Protein AF-A0A968GSP3-F1 (afdb_monomer)

Mean predicted aligned error: 15.99 Å

Sequence (381 aa):
MISKRVFILVITVAFLSTTLGFQVTSKFKILFEKAKFTMETKGDLKTAITLFNEIIKKYPNEREYAARSQFYIGLCNEKLGNVEARKAYEIVLSKYADQPGIVNEARARLTLLESKTPSIGPTTRRILADAEKIGHGSTVISKYIRTVDGNTGDVFQFEITSGDTSRIKNNSNLKKNDIDNIETYIFSPDGEKLAYNIAIFDSVTNKWTYELHIRNLDGSDLHSLYNEKYDYIYPFDWSSDGRLILAAQTQNNVDELVLISLEDGSKRILKKIITGYIGLWITRFSPDGKYIALSSVKKSNTPNSDILIIDVENGNEVFVAEHPAEDQMLRWTPDGKNLVFLSDRSGTWDLWAVRVIEGKQLGEPQLIKKDFGYNVWNVIG

Solvent-accessible surface area (backbone atoms only — not comparable to full-atom values): 21578 Å² total; per-residue (Å²): 139,85,88,82,89,82,87,82,85,82,79,81,78,77,82,73,86,71,78,77,77,70,74,74,74,50,68,62,58,58,45,48,54,53,21,49,45,30,36,72,74,67,60,39,40,70,63,17,40,52,42,27,51,47,40,38,70,75,36,65,84,45,51,68,62,26,36,50,26,35,40,50,39,13,52,36,26,47,77,69,72,39,79,59,16,58,57,29,24,51,45,25,50,72,76,31,62,90,41,60,72,63,29,50,54,31,49,56,50,45,55,60,61,66,57,65,56,80,85,77,60,88,77,91,76,89,66,77,84,70,62,88,58,54,32,83,30,72,38,69,42,90,67,28,39,35,33,34,25,66,82,61,54,24,36,35,34,31,33,70,84,84,43,51,74,47,75,77,47,84,35,87,81,63,52,64,72,56,50,72,31,42,75,42,40,45,51,33,59,88,54,54,32,37,38,31,18,37,59,44,75,38,84,89,78,72,42,69,30,17,30,55,39,44,35,39,71,88,67,57,62,91,45,63,80,40,91,56,77,25,71,35,45,44,66,54,33,49,33,68,84,57,52,33,38,34,29,44,38,28,52,95,93,42,40,32,37,32,38,33,34,71,87,79,59,50,75,45,80,69,43,80,53,79,85,88,70,92,39,77,83,36,38,40,52,32,61,84,47,55,34,35,40,26,25,39,53,95,43,93,84,48,94,44,27,31,32,34,29,31,34,64,88,81,55,52,77,36,79,33,84,77,59,100,29,46,30,43,39,55,43,59,40,88,85,47,43,31,41,33,29,39,29,36,75,82,81,40,35,19,33,31,37,32,35,36,56,96,76,36,70,52,78,75,67,40,84,67,40,76,72,66,59,82,86,81,80,77,76,85,125

Radius of gyration: 29.76 Å; Cα contacts (8 Å, |Δi|>4): 727; chains: 1; bounding box: 67×80×100 Å

pLDDT: mean 80.03, std 17.28, range [28.28, 97.75]

Secondary structure (DSSP, 8-state):
--------------------------HHHHHHHHHHHHHHTS--HHHHHHHHHHHHHH-TT-HHHHHHHHHHHHHHHHHTT-THHHHHHHHHHHH-TT-HHHHHHHHHHHHHHHT-SS----------S-GGGS-S-EEEETTEEEEE-TTT--EEEEETTT--EEEEE--TTS-HHHHHT---EEE-TTSSEEEEEEEEEETTTTEEEEEEEEEETTS--EE-S----BSEEEEEEE-TTSSEEEEEEEETTEEEEEEEETTT--EEEEEE--SSSSTTS--EE-TTSSEEEEEE-SSTT-SS-EEEEEETTT--EEEES--SS-EEEEEE-TTSSEEEEEE-TTSS-EEEEEEEETTEEEEEEEEEESS--S-------

Structure (mmCIF, N/CA/C/O backbone):
data_AF-A0A968GSP3-F1
#
_entry.id   AF-A0A968GSP3-F1
#
loop_
_atom_site.group_PDB
_atom_site.id
_atom_site.type_symbol
_atom_site.label_atom_id
_atom_site.label_alt_id
_atom_site.label_comp_id
_atom_site.label_asym_id
_atom_site.label_entity_id
_atom_site.label_seq_id
_atom_site.pdbx_PDB_ins_code
_atom_site.Cartn_x
_atom_site.Cartn_y
_atom_site.Cartn_z
_atom_site.occupancy
_atom_site.B_iso_or_equiv
_atom_site.auth_seq_id
_atom_site.auth_comp_id
_atom_site.auth_asym_id
_atom_site.auth_atom_id
_atom_site.pdbx_PDB_model_num
ATOM 1 N N . MET A 1 1 ? 29.636 58.494 72.210 1.00 38.84 1 MET A N 1
ATOM 2 C CA . MET A 1 1 ? 29.525 57.366 71.253 1.00 38.84 1 MET A CA 1
ATOM 3 C C . MET A 1 1 ? 28.104 56.822 71.382 1.00 38.84 1 MET A C 1
ATOM 5 O O . MET A 1 1 ? 27.845 56.187 72.384 1.00 38.84 1 MET A O 1
ATOM 9 N N . ILE A 1 2 ? 27.041 57.195 70.661 1.00 35.09 2 ILE A N 1
ATOM 10 C CA . ILE A 1 2 ? 26.711 57.436 69.239 1.00 35.09 2 ILE A CA 1
ATOM 11 C C . ILE A 1 2 ? 26.830 56.209 68.303 1.00 35.09 2 ILE A C 1
ATOM 13 O O . ILE A 1 2 ? 27.920 55.873 67.853 1.00 35.09 2 ILE A O 1
ATOM 17 N N . SER A 1 3 ? 25.639 55.718 67.901 1.00 34.25 3 SER A N 1
ATOM 18 C CA . SER A 1 3 ? 25.246 54.921 66.709 1.00 34.25 3 SER A CA 1
ATOM 19 C C . SER A 1 3 ? 25.590 53.414 66.707 1.00 34.25 3 SER A C 1
ATOM 21 O O . SER A 1 3 ? 26.618 53.031 67.236 1.00 34.25 3 SER A O 1
ATOM 23 N N . LYS A 1 4 ? 24.785 52.482 66.167 1.00 34.12 4 LYS A N 1
ATOM 24 C CA . LYS A 1 4 ? 23.859 52.521 65.016 1.00 34.12 4 LYS A CA 1
ATOM 25 C C . LYS A 1 4 ? 22.639 51.595 65.188 1.00 34.12 4 LYS A C 1
ATOM 27 O O . LYS A 1 4 ? 22.685 50.586 65.879 1.00 34.12 4 LYS A O 1
ATOM 32 N N . ARG A 1 5 ? 21.577 51.969 64.468 1.00 39.78 5 ARG A N 1
ATOM 33 C CA . ARG A 1 5 ? 20.321 51.251 64.197 1.00 39.78 5 ARG A CA 1
ATOM 34 C C . ARG A 1 5 ? 20.551 49.966 63.386 1.00 39.78 5 ARG A C 1
ATOM 36 O O . ARG A 1 5 ? 21.357 49.997 62.461 1.00 39.78 5 ARG A O 1
ATOM 43 N N . VAL A 1 6 ? 19.727 48.939 63.609 1.00 35.03 6 VAL A N 1
ATOM 44 C CA . VAL A 1 6 ? 19.338 47.961 62.575 1.00 35.03 6 VAL A CA 1
ATOM 45 C C . VAL A 1 6 ? 17.823 47.747 62.659 1.00 35.03 6 VAL A C 1
ATOM 47 O O . VAL A 1 6 ? 17.266 47.546 63.734 1.00 35.03 6 VAL A O 1
ATOM 50 N N . PHE A 1 7 ? 17.179 47.896 61.505 1.00 31.83 7 PHE A N 1
ATOM 51 C CA . PHE A 1 7 ? 15.751 47.749 61.238 1.00 31.83 7 PHE A CA 1
ATOM 52 C C . PHE A 1 7 ? 15.280 46.306 61.474 1.00 31.83 7 PHE A C 1
ATOM 54 O O . PHE A 1 7 ? 15.885 45.378 60.943 1.00 31.83 7 PHE A O 1
ATOM 61 N N . ILE A 1 8 ? 14.155 46.121 62.171 1.00 33.88 8 ILE A N 1
ATOM 62 C CA . ILE A 1 8 ? 13.359 44.890 62.079 1.00 33.88 8 ILE A CA 1
ATOM 63 C C . ILE A 1 8 ? 12.184 45.189 61.147 1.00 33.88 8 ILE A C 1
ATOM 65 O O . ILE A 1 8 ? 11.352 46.053 61.419 1.00 33.88 8 ILE A O 1
ATOM 69 N N . LEU A 1 9 ? 12.175 44.498 60.011 1.00 28.28 9 LEU A N 1
ATOM 70 C CA . LEU A 1 9 ? 11.143 44.544 58.987 1.00 28.28 9 LEU A CA 1
ATOM 71 C C . LEU A 1 9 ? 9.904 43.794 59.506 1.00 28.28 9 LEU A C 1
ATOM 73 O O . LEU A 1 9 ? 9.922 42.572 59.630 1.00 28.28 9 LEU A O 1
ATOM 77 N N . VAL A 1 10 ? 8.830 44.517 59.821 1.00 32.91 10 VAL A N 1
ATOM 78 C CA . VAL A 1 10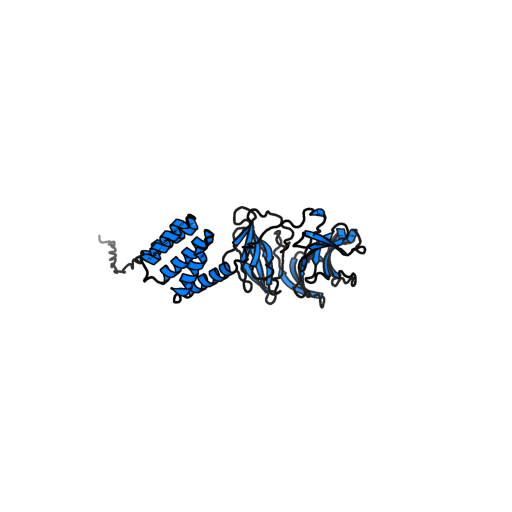 ? 7.512 43.920 60.076 1.00 32.91 10 VAL A CA 1
ATOM 79 C C . VAL A 1 10 ? 6.829 43.743 58.722 1.00 32.91 10 VAL A C 1
ATOM 81 O O . VAL A 1 10 ? 6.341 44.710 58.143 1.00 32.91 10 VAL A O 1
ATOM 84 N N . ILE A 1 11 ? 6.818 42.517 58.196 1.00 32.41 11 ILE A N 1
ATOM 85 C CA . ILE A 1 11 ? 5.952 42.151 57.070 1.00 32.41 11 ILE A CA 1
ATOM 86 C C . ILE A 1 11 ? 4.588 41.786 57.655 1.00 32.41 11 ILE A C 1
ATOM 88 O O . ILE A 1 11 ? 4.379 40.690 58.172 1.00 32.41 11 ILE A O 1
ATOM 92 N N . THR A 1 12 ? 3.652 42.724 57.582 1.00 33.28 12 THR A N 1
ATOM 93 C CA . THR A 1 12 ? 2.220 42.470 57.733 1.00 33.28 12 THR A CA 1
ATOM 94 C C . THR A 1 12 ? 1.728 41.702 56.508 1.00 33.28 12 THR A C 1
ATOM 96 O O . THR A 1 12 ? 1.496 42.278 55.447 1.00 33.28 12 THR A O 1
ATOM 99 N N . VAL A 1 13 ? 1.557 40.385 56.637 1.00 36.28 13 VAL A N 1
ATOM 100 C CA . VAL A 1 13 ? 0.8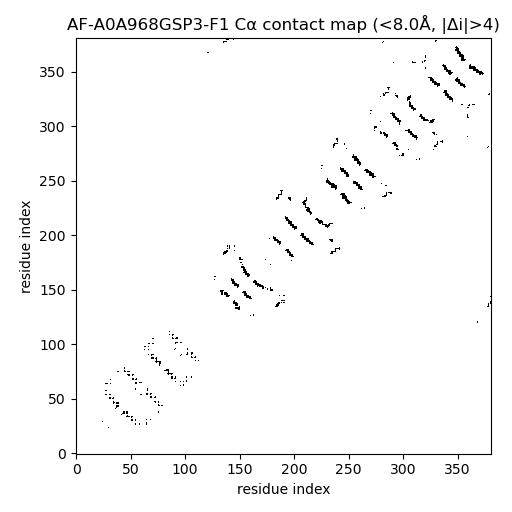06 39.599 55.651 1.00 36.28 13 VAL A CA 1
ATOM 101 C C . VAL A 1 13 ? -0.677 39.858 55.893 1.00 36.28 13 VAL A C 1
ATOM 103 O O . VAL A 1 13 ? -1.280 39.322 56.822 1.00 36.28 13 VAL A O 1
ATOM 106 N N . ALA A 1 14 ? -1.260 40.720 55.063 1.00 34.34 14 ALA A N 1
ATOM 107 C CA . ALA A 1 14 ? -2.701 40.834 54.935 1.00 34.34 14 ALA A CA 1
ATOM 108 C C . ALA A 1 14 ? -3.242 39.499 54.402 1.00 34.34 14 ALA A C 1
ATOM 110 O O . ALA A 1 14 ? -2.967 39.118 53.263 1.00 34.34 14 ALA A O 1
ATOM 111 N N . PHE A 1 15 ? -4.002 38.779 55.228 1.00 33.84 15 PHE A N 1
ATOM 112 C CA . PHE A 1 15 ? -4.816 37.657 54.773 1.00 33.84 15 PHE A CA 1
ATOM 113 C C . PHE A 1 15 ? -5.935 38.217 53.888 1.00 33.84 15 PHE A C 1
ATOM 115 O O . PHE A 1 15 ? -7.005 38.591 54.363 1.00 33.84 15 PHE A O 1
ATOM 122 N N . LEU A 1 16 ? -5.670 38.306 52.584 1.00 34.16 16 LEU A N 1
ATOM 123 C CA . LEU A 1 16 ? -6.724 38.407 51.588 1.00 34.16 16 LEU A CA 1
ATOM 124 C C . LEU A 1 16 ? -7.472 37.072 51.617 1.00 34.16 16 LEU A C 1
ATOM 126 O O . LEU A 1 16 ? -6.921 36.033 51.249 1.00 34.16 16 LEU A O 1
ATOM 130 N N . SER A 1 17 ? -8.722 37.100 52.070 1.00 37.75 17 SER A N 1
ATOM 131 C CA . SER A 1 17 ? -9.667 35.996 51.948 1.00 37.75 17 SER A CA 1
ATOM 132 C C . SER A 1 17 ? -9.959 35.746 50.469 1.00 37.75 17 SER A C 1
ATOM 134 O O . SER A 1 17 ? -10.964 36.201 49.926 1.00 37.75 17 SER A O 1
ATOM 136 N N . THR A 1 18 ? -9.056 35.037 49.799 1.00 34.91 18 THR A N 1
ATOM 137 C CA . THR A 1 18 ? -9.372 34.346 48.558 1.00 34.91 18 THR A CA 1
ATOM 138 C C . THR A 1 18 ? -10.085 33.069 48.960 1.00 34.91 18 THR A C 1
ATOM 140 O O . THR A 1 18 ? -9.517 32.141 49.532 1.00 34.91 18 THR A O 1
ATOM 143 N N . THR A 1 19 ? -11.391 33.073 48.739 1.00 35.66 19 THR A N 1
ATOM 144 C CA . THR A 1 19 ? -12.217 31.880 48.748 1.00 35.66 19 THR A CA 1
ATOM 145 C C . THR A 1 19 ? -11.591 30.878 47.782 1.00 35.66 19 THR A C 1
ATOM 147 O O . THR A 1 19 ? -11.757 30.971 46.568 1.00 35.66 19 THR A O 1
ATOM 150 N N . LEU A 1 20 ? -10.840 29.912 48.319 1.00 36.94 20 LEU A N 1
ATOM 151 C CA . LEU A 1 20 ? -10.567 28.674 47.609 1.00 36.94 20 LEU A CA 1
ATOM 152 C C . LEU A 1 20 ? -11.930 28.063 47.292 1.00 36.94 20 LEU A C 1
ATOM 154 O O . LEU A 1 20 ? -12.580 27.467 48.152 1.00 36.94 20 LEU A O 1
ATOM 158 N N . GLY A 1 21 ? -12.369 28.245 46.050 1.00 35.50 21 GLY A N 1
ATOM 159 C CA . GLY A 1 21 ? -13.398 27.428 45.441 1.00 35.50 21 GLY A CA 1
ATOM 160 C C . GLY A 1 21 ? -12.871 26.004 45.379 1.00 35.50 21 GLY A C 1
ATOM 161 O O . GLY A 1 21 ? -12.350 25.573 44.356 1.00 35.50 21 GLY A O 1
ATOM 162 N N . PHE A 1 22 ? -12.983 25.275 46.489 1.00 35.38 22 PHE A N 1
ATOM 163 C CA . PHE A 1 22 ? -13.021 23.827 46.453 1.00 35.38 22 PHE A CA 1
ATOM 164 C C . PHE A 1 22 ? -14.145 23.475 45.482 1.00 35.38 22 PHE A C 1
ATOM 166 O O . PHE A 1 22 ? -15.326 23.628 45.799 1.00 35.38 22 PHE A O 1
ATOM 173 N N . GLN A 1 23 ? -13.782 23.048 44.270 1.00 42.81 23 GLN A N 1
ATOM 174 C CA . GLN A 1 23 ? -14.696 22.296 43.432 1.00 42.81 23 GLN A CA 1
ATOM 175 C C . GLN A 1 23 ? -15.180 21.139 44.300 1.00 42.81 23 GLN A C 1
ATOM 177 O O . GLN A 1 23 ? -14.419 20.233 44.632 1.00 42.81 23 GLN A O 1
ATOM 182 N N . VAL A 1 24 ? -16.445 21.189 44.709 1.00 44.09 24 VAL A N 1
ATOM 183 C CA . VAL A 1 24 ? -17.142 20.010 45.202 1.00 44.09 24 VAL A CA 1
ATOM 184 C C . VAL A 1 24 ? -17.135 19.049 44.024 1.00 44.09 24 VAL A C 1
ATOM 186 O O . VAL A 1 24 ? -17.954 19.174 43.113 1.00 44.09 24 VAL A O 1
ATOM 189 N N . THR A 1 25 ? -16.153 18.149 43.980 1.00 57.34 25 THR A N 1
ATOM 190 C CA . THR A 1 25 ? -16.064 17.134 42.938 1.00 57.34 25 THR A CA 1
ATOM 191 C C . THR A 1 25 ? -17.353 16.338 43.015 1.00 57.34 25 THR A C 1
ATOM 193 O O . THR A 1 25 ? -17.617 15.626 43.987 1.00 57.34 25 THR A O 1
ATOM 196 N N . SER A 1 26 ? -18.231 16.562 42.043 1.00 79.44 26 SER A N 1
ATOM 197 C CA . SER A 1 26 ? -19.601 16.082 42.112 1.00 79.44 26 SER A CA 1
ATOM 198 C C . SER A 1 26 ? -19.563 14.554 42.172 1.00 79.44 26 SER A C 1
ATOM 200 O O . SER A 1 26 ? -18.896 13.926 41.351 1.00 79.44 26 SER A O 1
ATOM 202 N N . LYS A 1 27 ? -20.231 13.942 43.161 1.00 87.81 27 LYS A N 1
ATOM 203 C CA . LYS A 1 27 ? -20.110 12.498 43.465 1.00 87.81 27 LYS A CA 1
ATOM 204 C C . LYS A 1 27 ? -20.314 11.594 42.238 1.00 87.81 27 LYS A C 1
ATOM 206 O O . LYS A 1 27 ? -19.662 10.559 42.134 1.00 87.81 27 LYS A O 1
ATOM 211 N N . PHE A 1 28 ? -21.158 12.008 41.289 1.00 88.25 28 PHE A N 1
ATOM 212 C CA . PHE A 1 28 ? -21.377 11.303 40.024 1.00 88.25 28 PHE A CA 1
ATOM 213 C C . PHE A 1 28 ? -20.150 11.298 39.098 1.00 88.25 28 PHE A C 1
ATOM 215 O O . PHE A 1 28 ? -19.912 10.287 38.449 1.00 88.25 28 PHE A O 1
ATOM 222 N N . LYS A 1 29 ? -19.337 12.366 39.068 1.00 91.69 29 LYS A N 1
ATOM 223 C CA . LYS A 1 29 ? -18.103 12.436 38.264 1.00 91.69 29 LYS A CA 1
ATOM 224 C C . LYS A 1 29 ? -17.058 11.456 38.785 1.00 91.69 29 LYS A C 1
ATOM 226 O O . LYS A 1 29 ? -16.487 10.701 38.013 1.00 91.69 29 LYS A O 1
ATOM 231 N N . ILE A 1 30 ? -16.877 11.402 40.108 1.00 91.56 30 ILE A N 1
ATOM 232 C CA . ILE A 1 30 ? -15.975 10.429 40.749 1.00 91.56 30 ILE A CA 1
ATOM 233 C C . ILE A 1 30 ? -16.433 9.001 40.441 1.00 91.56 30 ILE A C 1
ATOM 235 O O . ILE A 1 30 ? -15.622 8.138 40.109 1.00 91.56 30 ILE A O 1
ATOM 239 N N . LEU A 1 31 ? -17.740 8.747 40.546 1.00 92.88 31 LEU A N 1
ATOM 240 C CA . LEU A 1 31 ? -18.304 7.433 40.257 1.00 92.88 31 LEU A CA 1
ATOM 241 C C . LEU A 1 31 ? -18.131 7.054 38.777 1.00 92.88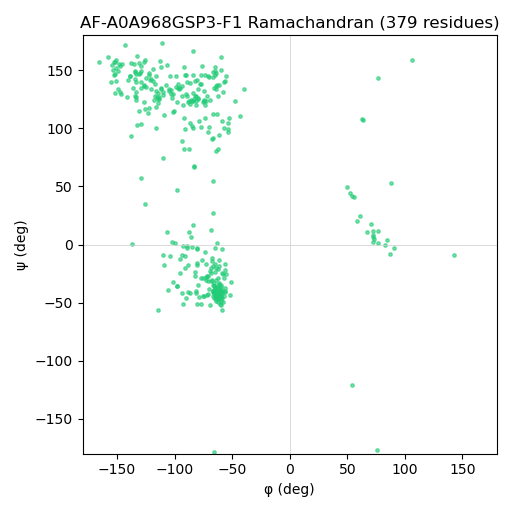 31 LEU A C 1
ATOM 243 O O . LEU A 1 31 ? -17.819 5.901 38.486 1.00 92.88 31 LEU A O 1
ATOM 247 N N . PHE A 1 32 ? -18.267 8.021 37.867 1.00 95.12 32 PHE A N 1
ATOM 248 C CA . PHE A 1 32 ? -18.040 7.839 36.434 1.00 95.12 32 PHE A CA 1
ATOM 249 C C . PHE A 1 32 ? -16.583 7.485 36.126 1.00 95.12 32 PHE A C 1
ATOM 251 O O . PHE A 1 32 ? -16.331 6.482 35.462 1.00 95.12 32 PHE A O 1
ATOM 258 N N . GLU A 1 33 ? -15.621 8.228 36.677 1.00 92.25 33 GLU A N 1
ATOM 259 C CA . GLU A 1 33 ? -14.195 7.926 36.496 1.00 92.25 33 GLU A CA 1
ATOM 260 C C . GLU A 1 33 ? -13.818 6.567 37.095 1.00 92.25 33 GLU A C 1
ATOM 262 O O . GLU A 1 33 ? -13.082 5.792 36.487 1.00 92.25 33 GLU A O 1
ATOM 267 N N . LYS A 1 34 ? -14.393 6.204 38.250 1.00 93.50 34 LYS A N 1
ATOM 268 C CA . LYS A 1 34 ? -14.218 4.866 38.832 1.00 93.50 34 LYS A CA 1
ATOM 269 C C . LYS A 1 34 ? -14.749 3.768 37.903 1.00 93.50 34 LYS A C 1
ATOM 271 O O . LYS A 1 34 ? -14.105 2.724 37.765 1.00 93.50 34 LYS A O 1
ATOM 276 N N . ALA A 1 35 ? -15.915 3.975 37.292 1.00 92.38 35 ALA A N 1
ATOM 277 C CA . ALA A 1 35 ? -16.502 3.033 36.342 1.00 92.38 35 ALA A CA 1
ATOM 278 C C . ALA A 1 35 ? -15.617 2.880 35.096 1.00 92.38 35 ALA A C 1
ATOM 280 O O . ALA A 1 35 ? -15.298 1.756 34.707 1.00 92.38 35 ALA A O 1
ATOM 281 N N . LYS A 1 36 ? -15.139 4.000 34.545 1.00 91.25 36 LYS A N 1
ATOM 282 C CA . LYS A 1 36 ? -14.234 4.032 33.394 1.00 91.25 36 LYS A CA 1
ATOM 283 C C . LYS A 1 36 ? -12.898 3.343 33.690 1.00 91.25 36 LYS A C 1
ATOM 285 O O . LYS A 1 36 ? -12.507 2.453 32.946 1.00 91.25 36 LYS A O 1
ATOM 290 N N . PHE A 1 37 ? -12.265 3.632 34.827 1.00 86.88 37 PHE A N 1
ATOM 291 C CA . PHE A 1 37 ? -11.046 2.943 35.271 1.00 86.88 37 PHE A CA 1
ATOM 292 C C . PHE A 1 37 ? -11.252 1.427 35.428 1.00 86.88 37 PHE A C 1
ATOM 294 O O . PHE A 1 37 ? -10.402 0.619 35.057 1.00 86.88 37 PHE A O 1
ATOM 301 N N . THR A 1 38 ? -12.407 1.015 35.959 1.00 81.12 38 THR A N 1
ATOM 302 C CA . THR A 1 38 ? -12.746 -0.410 36.112 1.00 81.12 38 THR A CA 1
ATOM 303 C C . THR A 1 38 ? -12.897 -1.101 34.752 1.00 81.12 38 THR A C 1
ATOM 305 O O . THR A 1 38 ? -12.417 -2.220 34.579 1.00 81.12 38 THR A O 1
ATOM 308 N N . MET A 1 39 ? -13.494 -0.418 33.772 1.00 88.94 39 MET A N 1
ATOM 309 C CA . MET A 1 39 ? -13.620 -0.902 32.397 1.00 88.94 39 MET A CA 1
ATOM 310 C C . MET A 1 39 ? -12.272 -0.957 31.662 1.00 88.94 39 MET A C 1
ATOM 312 O O . MET A 1 39 ? -11.957 -1.970 31.044 1.00 88.94 39 MET A O 1
ATOM 316 N N . GLU A 1 40 ? -11.513 0.138 31.669 1.00 82.00 40 GLU A N 1
ATOM 317 C CA . GLU A 1 40 ? -10.348 0.331 30.798 1.00 82.00 40 GLU A CA 1
ATOM 318 C C . GLU A 1 40 ? -9.070 -0.256 31.395 1.00 82.00 40 GLU A C 1
ATOM 320 O O . GLU A 1 40 ? -8.310 -0.905 30.684 1.00 82.00 40 GLU A O 1
ATOM 325 N N . THR A 1 41 ? -8.847 -0.077 32.699 1.00 75.38 41 THR A N 1
ATOM 326 C CA . THR A 1 41 ? -7.602 -0.496 33.357 1.00 75.38 41 THR A CA 1
ATOM 327 C C . THR A 1 41 ? -7.709 -1.886 33.969 1.00 75.38 41 THR A C 1
ATOM 329 O O . THR A 1 41 ? -6.775 -2.674 33.865 1.00 75.38 41 THR A O 1
ATOM 332 N N . LYS A 1 42 ? -8.839 -2.213 34.613 1.00 76.50 42 LYS A N 1
ATOM 333 C CA . LYS A 1 42 ? -9.026 -3.540 35.230 1.00 76.50 42 LYS A CA 1
ATOM 334 C C . LYS A 1 42 ? -9.620 -4.582 34.281 1.00 76.50 42 LYS A C 1
ATOM 336 O O . LYS A 1 42 ? -9.570 -5.765 34.598 1.00 76.50 42 LYS A O 1
ATOM 341 N N . GLY A 1 43 ? -10.225 -4.155 33.170 1.00 82.00 43 GLY A N 1
ATOM 342 C CA . GLY A 1 43 ? -10.932 -5.044 32.243 1.00 82.00 43 GLY A CA 1
ATOM 343 C C . GLY A 1 43 ? -12.204 -5.683 32.821 1.00 82.00 43 GLY A C 1
ATOM 344 O O . GLY A 1 43 ? -12.769 -6.583 32.203 1.00 82.00 43 GLY A O 1
ATOM 345 N N . ASP A 1 44 ? -12.683 -5.237 33.988 1.00 89.69 44 ASP A N 1
ATOM 346 C CA . ASP A 1 44 ? -13.873 -5.794 34.638 1.00 89.69 44 ASP A CA 1
ATOM 347 C C . ASP A 1 44 ? -15.142 -5.097 34.127 1.00 89.69 44 ASP A C 1
ATOM 349 O O . ASP A 1 44 ? -15.694 -4.165 34.723 1.00 89.69 44 ASP A O 1
ATOM 353 N N . LEU A 1 45 ? -15.605 -5.569 32.972 1.00 87.56 45 LEU A N 1
ATOM 354 C CA . LEU A 1 45 ? -16.734 -4.988 32.247 1.00 87.56 45 LEU A CA 1
ATOM 355 C C . LEU A 1 45 ? -18.064 -5.123 33.005 1.00 87.56 45 LEU A C 1
ATOM 357 O O . LEU A 1 45 ? -18.908 -4.232 32.926 1.00 87.56 45 LEU A O 1
ATOM 361 N N . LYS A 1 46 ? -18.266 -6.205 33.771 1.00 93.38 46 LYS A N 1
ATOM 362 C CA . LYS A 1 46 ? -19.519 -6.437 34.515 1.00 93.38 46 LYS A CA 1
ATOM 363 C C . LYS A 1 46 ? -19.641 -5.485 35.704 1.00 93.38 46 LYS A C 1
ATOM 365 O O . LYS A 1 46 ? -20.704 -4.891 35.920 1.00 93.38 46 LYS A O 1
ATOM 370 N N . THR A 1 47 ? -18.550 -5.289 36.442 1.00 92.69 47 THR A N 1
ATOM 371 C CA . THR A 1 47 ? -18.523 -4.315 37.538 1.00 92.69 47 THR A CA 1
ATOM 372 C C . THR A 1 47 ? -18.653 -2.892 36.999 1.00 92.69 47 THR A C 1
ATOM 374 O O . THR A 1 47 ? -19.413 -2.100 37.557 1.00 92.69 47 THR A O 1
ATOM 377 N N . ALA A 1 48 ? -18.009 -2.570 35.872 1.00 94.06 48 ALA A N 1
ATOM 378 C CA . ALA A 1 48 ? -18.160 -1.265 35.230 1.00 94.06 48 ALA A CA 1
ATOM 379 C C . ALA A 1 48 ? -19.616 -0.971 34.820 1.00 94.06 48 ALA A C 1
ATOM 381 O O . ALA A 1 48 ? -20.137 0.092 35.156 1.00 94.06 48 ALA A O 1
ATOM 382 N N . ILE A 1 49 ? -20.314 -1.927 34.187 1.00 96.19 49 ILE A N 1
ATOM 383 C CA . ILE A 1 49 ? -21.747 -1.801 33.853 1.00 96.19 49 ILE A CA 1
ATOM 384 C C . ILE A 1 49 ? -22.584 -1.514 35.105 1.00 96.19 49 ILE A C 1
ATOM 386 O O . ILE A 1 49 ? -23.497 -0.687 35.067 1.00 96.19 49 ILE A O 1
ATOM 390 N N . THR A 1 50 ? -22.277 -2.170 36.225 1.00 97.25 50 THR A N 1
ATOM 391 C CA . THR A 1 50 ? -22.989 -1.951 37.493 1.00 97.25 50 THR A CA 1
ATOM 392 C C . THR A 1 50 ? -22.805 -0.515 37.992 1.00 97.25 50 THR A C 1
ATOM 394 O O . THR A 1 50 ? -23.782 0.136 38.361 1.00 97.25 50 THR A O 1
ATOM 397 N N . LEU A 1 51 ? -21.579 0.013 37.929 1.00 95.50 51 LEU A N 1
ATOM 398 C CA . LEU A 1 51 ? -21.267 1.388 38.333 1.00 95.50 51 LEU A CA 1
ATOM 399 C C . LEU A 1 51 ? -21.919 2.431 37.409 1.00 95.50 51 LEU A C 1
ATOM 401 O O . LEU A 1 51 ? -22.471 3.417 37.893 1.00 95.50 51 LEU A O 1
ATOM 405 N N . PHE A 1 52 ? -21.925 2.211 36.091 1.00 97.75 52 PHE A N 1
ATOM 406 C CA . PHE A 1 52 ? -22.613 3.107 35.154 1.00 97.75 52 PHE A CA 1
ATOM 407 C C . PHE A 1 52 ? -24.134 3.117 35.368 1.00 97.75 52 PHE A C 1
ATOM 409 O O . PHE A 1 52 ? -24.751 4.183 35.376 1.00 97.75 52 PHE A O 1
ATOM 416 N N . ASN A 1 53 ? -24.746 1.956 35.621 1.00 97.38 53 ASN A N 1
ATOM 417 C CA . ASN A 1 53 ? -26.168 1.878 35.971 1.00 97.38 53 ASN A CA 1
ATOM 418 C C . ASN A 1 53 ? -26.479 2.611 37.283 1.00 97.38 53 ASN A C 1
ATOM 420 O O . ASN A 1 53 ? -27.528 3.248 37.411 1.00 97.38 53 ASN A O 1
ATOM 424 N N . GLU A 1 54 ? -25.569 2.554 38.257 1.00 96.44 54 GLU A N 1
ATOM 425 C CA . GLU A 1 54 ? -25.706 3.284 39.515 1.00 96.44 54 GLU A CA 1
ATOM 426 C C . GLU A 1 54 ? -25.766 4.802 39.286 1.00 96.44 54 GLU A C 1
ATOM 428 O O . GLU A 1 54 ? -26.600 5.470 39.900 1.00 96.44 54 GLU A O 1
ATOM 433 N N . ILE A 1 55 ? -24.956 5.339 38.366 1.00 96.00 55 ILE A N 1
ATOM 434 C CA . ILE A 1 55 ? -24.976 6.766 38.008 1.00 96.00 55 ILE A CA 1
ATOM 435 C C . ILE A 1 55 ? -26.335 7.153 37.423 1.00 96.00 55 ILE A C 1
ATOM 437 O O . ILE A 1 55 ? -26.953 8.105 37.897 1.00 96.00 55 ILE A O 1
ATOM 441 N N . ILE A 1 56 ? -26.835 6.380 36.455 1.00 96.19 56 ILE A N 1
ATOM 442 C CA . ILE A 1 56 ? -28.129 6.630 35.800 1.00 96.19 56 ILE A CA 1
ATOM 443 C C . ILE A 1 56 ? -29.277 6.606 36.817 1.00 96.19 56 ILE A C 1
ATOM 445 O O . ILE A 1 56 ? -30.198 7.419 36.738 1.00 96.19 56 ILE A O 1
ATOM 449 N N . LYS A 1 57 ? -29.222 5.686 37.789 1.00 96.06 57 LYS A N 1
ATOM 450 C CA . LYS A 1 57 ? -30.262 5.525 38.812 1.00 96.06 57 LYS A CA 1
ATOM 451 C C . LYS A 1 57 ? -30.213 6.612 39.886 1.00 96.06 57 LYS A C 1
ATOM 453 O O . LYS A 1 57 ? -31.262 7.100 40.297 1.00 96.06 57 LYS A O 1
ATOM 458 N N . LYS A 1 58 ? -29.021 6.956 40.383 1.00 94.88 58 LYS A N 1
ATOM 459 C CA . LYS A 1 58 ? -28.856 7.912 41.492 1.00 94.88 58 LYS A CA 1
ATOM 460 C C . LYS A 1 58 ? -28.899 9.368 41.042 1.00 94.88 58 LYS A C 1
ATOM 462 O O . LYS A 1 58 ? -29.276 10.221 41.840 1.00 94.88 58 LYS A O 1
ATOM 467 N N . TYR A 1 59 ? -28.527 9.649 39.796 1.00 94.06 59 TYR A N 1
ATOM 468 C CA . TYR A 1 59 ? -28.381 11.009 39.278 1.00 94.06 59 TYR A CA 1
ATOM 469 C C . TYR A 1 59 ? -29.136 11.206 37.950 1.00 94.06 59 TYR A C 1
ATOM 471 O O . TYR A 1 59 ? -28.535 11.601 36.954 1.00 94.06 59 TYR A O 1
ATOM 479 N N . PRO A 1 60 ? -30.462 10.964 37.900 1.00 90.62 60 PRO A N 1
ATOM 480 C CA . PRO A 1 60 ? -31.230 11.047 36.653 1.00 90.62 60 PRO A CA 1
ATOM 481 C C . PRO A 1 60 ? -31.299 12.466 36.061 1.00 90.62 60 PRO A C 1
ATOM 483 O O . PRO A 1 60 ? -31.497 12.611 34.856 1.00 90.62 60 PRO A O 1
ATOM 486 N N . ASN A 1 61 ? -31.120 13.499 36.891 1.00 91.44 61 ASN A N 1
ATOM 487 C CA . ASN A 1 61 ? -31.122 14.902 36.466 1.00 91.44 61 ASN A CA 1
ATOM 488 C C . ASN A 1 61 ? -29.782 15.340 35.851 1.00 91.44 61 ASN A C 1
ATOM 490 O O . ASN A 1 61 ? -29.743 16.322 35.116 1.00 91.44 61 ASN A O 1
ATOM 494 N N . GLU A 1 62 ? -28.700 14.591 36.090 1.00 93.94 62 GLU A N 1
ATOM 495 C CA . GLU A 1 62 ? -27.382 14.836 35.496 1.00 93.94 62 GLU A CA 1
ATOM 496 C C . GLU A 1 62 ? -27.332 14.216 34.097 1.00 93.94 62 GLU A C 1
ATOM 498 O O . GLU A 1 62 ? -26.649 13.218 33.846 1.00 93.94 62 GLU A O 1
ATOM 503 N N . ARG A 1 63 ? -28.133 14.778 33.184 1.00 92.69 63 ARG A N 1
ATOM 504 C CA . ARG A 1 63 ? -28.427 14.176 31.875 1.00 92.69 63 ARG A CA 1
ATOM 505 C C . ARG A 1 63 ? -27.177 13.880 31.052 1.00 92.69 63 ARG A C 1
ATOM 507 O O . ARG A 1 63 ? -27.128 12.823 30.431 1.00 92.69 63 ARG A O 1
ATOM 514 N N . GLU A 1 64 ? -26.161 14.740 31.097 1.00 93.19 64 GLU A N 1
ATOM 515 C CA . GLU A 1 64 ? -24.888 14.515 30.402 1.00 93.19 64 GLU A CA 1
ATOM 516 C C . GLU A 1 64 ? -24.205 13.218 30.874 1.00 93.19 64 GLU A C 1
ATOM 518 O O . GLU A 1 64 ? -23.866 12.353 30.066 1.00 93.19 64 GLU A O 1
ATOM 523 N N . TYR A 1 65 ? -24.036 13.040 32.188 1.00 94.50 65 TYR A N 1
ATOM 524 C CA . TYR A 1 65 ? -23.360 11.863 32.742 1.00 94.50 65 TYR A CA 1
ATOM 525 C C . TYR A 1 65 ? -24.236 10.616 32.702 1.00 94.50 65 TYR A C 1
ATOM 527 O O . TYR A 1 65 ? -23.707 9.516 32.554 1.00 94.50 65 TYR A O 1
ATOM 535 N N . ALA A 1 66 ? -25.559 10.760 32.774 1.00 95.50 66 ALA A N 1
ATOM 536 C CA . ALA A 1 66 ? -26.480 9.658 32.536 1.00 95.50 66 ALA A CA 1
ATOM 537 C C . ALA A 1 66 ? -26.391 9.162 31.079 1.00 95.50 66 ALA A C 1
ATOM 539 O O . ALA A 1 66 ? -26.293 7.956 30.855 1.00 95.50 66 ALA A O 1
ATOM 540 N N . ALA A 1 67 ? -26.332 10.075 30.103 1.00 94.38 67 ALA A N 1
ATOM 541 C CA . ALA A 1 67 ? -26.179 9.742 28.688 1.00 94.38 67 ALA A CA 1
ATOM 542 C C . ALA A 1 67 ? -24.817 9.090 28.395 1.00 94.38 67 ALA A C 1
ATOM 544 O O . ALA A 1 67 ? -24.762 8.031 27.768 1.00 94.38 67 ALA A O 1
ATOM 545 N N . ARG A 1 68 ? -23.721 9.660 28.921 1.00 96.44 68 ARG A N 1
ATOM 546 C CA . ARG A 1 68 ? -22.381 9.055 28.836 1.00 96.44 68 ARG A CA 1
ATOM 547 C C . ARG A 1 68 ? -22.357 7.673 29.487 1.00 96.44 68 ARG A C 1
ATOM 549 O O . ARG A 1 68 ? -21.874 6.726 28.881 1.00 96.44 68 ARG A O 1
ATOM 556 N N . SER A 1 69 ? -22.925 7.516 30.682 1.00 96.88 69 SER A N 1
ATOM 557 C CA . SER A 1 69 ? -22.973 6.216 31.371 1.00 96.88 69 SER A CA 1
ATOM 558 C C . SER A 1 69 ? -23.722 5.173 30.543 1.00 96.88 69 SER A C 1
ATOM 560 O O . SER A 1 69 ? -23.251 4.048 30.402 1.00 96.88 69 SER A O 1
ATOM 562 N N . GLN A 1 70 ? -24.842 5.558 29.929 1.00 97.50 70 GLN A N 1
ATOM 563 C CA . GLN A 1 70 ? -25.612 4.683 29.049 1.00 97.50 70 GLN A CA 1
ATOM 564 C C . GLN A 1 70 ? -24.815 4.273 27.799 1.00 97.50 70 GLN A C 1
ATOM 566 O O . GLN A 1 70 ? -24.827 3.103 27.414 1.00 97.50 70 GLN A O 1
ATOM 571 N N . PHE A 1 71 ? -24.068 5.202 27.198 1.00 97.00 71 PHE A N 1
ATOM 572 C CA . PHE A 1 71 ? -23.167 4.909 26.082 1.00 97.00 71 PHE A CA 1
ATOM 573 C C . PHE A 1 71 ? -22.042 3.940 26.477 1.00 97.00 71 PHE A C 1
ATOM 575 O O . PHE A 1 71 ? -21.784 2.961 25.774 1.00 97.00 71 PHE A O 1
ATOM 582 N N . TYR A 1 72 ? -21.413 4.152 27.634 1.00 96.31 72 TYR A N 1
ATOM 583 C CA . TYR A 1 72 ? -20.356 3.276 28.142 1.00 96.31 72 TYR A CA 1
ATOM 584 C C . TYR A 1 72 ? -20.870 1.881 28.538 1.00 96.31 72 TYR A C 1
ATOM 586 O O . TYR A 1 72 ? -20.152 0.896 28.359 1.00 96.31 72 TYR A O 1
ATOM 594 N N . ILE A 1 73 ? -22.126 1.751 28.984 1.00 96.69 73 ILE A N 1
ATOM 595 C CA . ILE A 1 73 ? -22.797 0.444 29.113 1.00 96.69 73 ILE A CA 1
ATOM 596 C C . ILE A 1 73 ? -22.876 -0.247 27.748 1.00 96.69 73 ILE A C 1
ATOM 598 O O . ILE A 1 73 ? -22.628 -1.452 27.666 1.00 96.69 73 ILE A O 1
ATOM 602 N N . GLY A 1 74 ? -23.177 0.497 26.680 1.00 93.31 74 GLY A N 1
ATOM 603 C CA . GLY A 1 74 ? -23.119 -0.006 25.306 1.00 93.31 74 GLY A CA 1
ATOM 604 C C . GLY A 1 74 ? -21.733 -0.534 24.942 1.00 93.31 74 GLY A C 1
ATOM 605 O O . GLY A 1 74 ? -21.620 -1.685 24.528 1.00 93.31 74 GLY A O 1
ATOM 606 N N . LEU A 1 75 ? -20.673 0.240 25.211 1.00 91.12 75 LEU A N 1
ATOM 607 C CA . LEU A 1 75 ? -19.287 -0.181 24.956 1.00 91.12 75 LEU A CA 1
ATOM 608 C C . LEU A 1 75 ? -18.898 -1.442 25.739 1.00 91.12 75 LEU A C 1
ATOM 610 O O . LEU A 1 75 ? -18.263 -2.342 25.190 1.00 91.12 75 LEU A O 1
ATOM 614 N N . CYS A 1 76 ? -19.276 -1.531 27.017 1.00 88.56 76 CYS A N 1
ATOM 615 C CA . CYS A 1 76 ? -18.995 -2.710 27.835 1.00 88.56 76 CYS A CA 1
ATOM 616 C C . CYS A 1 76 ? -19.714 -3.952 27.298 1.00 88.56 76 CYS A C 1
ATOM 618 O O . CYS A 1 76 ? -19.106 -5.014 27.191 1.00 88.56 76 CYS A O 1
ATOM 620 N N . ASN A 1 77 ? -20.996 -3.825 26.939 1.00 87.06 77 ASN A N 1
ATOM 621 C CA . ASN A 1 77 ? -21.759 -4.928 26.359 1.00 87.06 77 ASN A CA 1
ATOM 622 C C . ASN A 1 77 ? -21.214 -5.341 24.990 1.00 87.06 77 ASN A C 1
ATOM 624 O O . ASN A 1 77 ? -21.190 -6.529 24.690 1.00 87.06 77 ASN A O 1
ATOM 628 N N . GLU A 1 78 ? -20.727 -4.394 24.189 1.00 84.06 78 GLU A N 1
ATOM 629 C CA . GLU A 1 78 ? -20.093 -4.700 22.910 1.00 84.06 78 GLU A CA 1
ATOM 630 C C . GLU A 1 78 ? -18.813 -5.518 23.107 1.00 84.06 78 GLU A C 1
ATOM 632 O O . GLU A 1 78 ? -18.658 -6.564 22.481 1.00 84.06 78 GLU A O 1
ATOM 637 N N . LYS A 1 79 ? -17.946 -5.112 24.046 1.00 82.56 79 LYS A N 1
ATOM 638 C CA . LYS A 1 79 ? -16.734 -5.868 24.412 1.00 82.56 79 LYS A CA 1
ATOM 639 C C . LYS A 1 79 ? -17.040 -7.259 24.982 1.00 82.56 79 LYS A C 1
ATOM 641 O O . LYS A 1 79 ? -16.234 -8.168 24.826 1.00 82.56 79 LYS A O 1
ATOM 646 N N . LEU A 1 80 ? -18.196 -7.433 25.625 1.00 78.50 80 LEU A N 1
ATOM 647 C CA . LEU A 1 80 ? -18.687 -8.732 26.104 1.00 78.50 80 LEU A CA 1
ATOM 648 C C . LEU A 1 80 ? -19.343 -9.583 25.000 1.00 78.50 80 LEU A C 1
ATOM 650 O O . LEU A 1 80 ? -19.770 -10.699 25.283 1.00 78.50 80 LEU A O 1
ATOM 654 N N . GLY A 1 81 ? -19.467 -9.074 23.768 1.00 74.94 81 GLY A N 1
ATOM 655 C CA . GLY A 1 81 ? -20.167 -9.755 22.675 1.00 74.94 81 GLY A CA 1
ATOM 656 C C . GLY A 1 81 ? -21.687 -9.816 22.852 1.00 74.94 81 GLY A C 1
ATOM 657 O O . GLY A 1 81 ? -22.358 -10.620 22.208 1.00 74.94 81 GLY A O 1
ATOM 658 N N . ASN A 1 82 ? -22.245 -8.978 23.724 1.00 76.00 82 ASN A N 1
ATOM 659 C CA . ASN A 1 82 ? -23.631 -9.059 24.139 1.00 76.00 82 ASN A CA 1
ATOM 660 C C . ASN A 1 82 ? -24.583 -8.298 23.194 1.00 76.00 82 ASN A C 1
ATOM 662 O O . ASN A 1 82 ? -24.317 -7.167 22.779 1.00 76.00 82 ASN A O 1
ATOM 666 N N . VAL A 1 83 ? -25.743 -8.891 22.904 1.00 76.62 83 VAL A N 1
ATOM 667 C CA . VAL A 1 83 ? -26.809 -8.292 22.081 1.00 76.62 83 VAL A CA 1
ATOM 668 C C . VAL A 1 83 ? -27.411 -7.033 22.717 1.00 76.62 83 VAL A C 1
ATOM 670 O O . VAL A 1 83 ? -27.951 -6.180 22.011 1.00 76.62 83 VAL A O 1
ATOM 673 N N . GLU A 1 84 ? -27.255 -6.858 24.032 1.00 82.50 84 GLU A N 1
ATOM 674 C CA . GLU A 1 84 ? -27.675 -5.653 24.754 1.00 82.50 84 GLU A CA 1
ATOM 675 C C . GLU A 1 84 ? -26.914 -4.374 24.359 1.00 82.50 84 GLU A C 1
ATOM 677 O O . GLU A 1 84 ? -27.412 -3.280 24.627 1.00 82.50 84 GLU A O 1
ATOM 682 N N . ALA A 1 85 ? -25.754 -4.471 23.694 1.00 87.38 85 ALA A N 1
ATOM 683 C CA . ALA A 1 85 ? -24.977 -3.299 23.273 1.00 87.38 85 ALA A CA 1
ATOM 684 C C . ALA A 1 85 ? -25.791 -2.355 22.377 1.00 87.38 85 ALA A C 1
ATOM 686 O O . ALA A 1 85 ? -25.832 -1.145 22.599 1.00 87.38 85 ALA A O 1
ATOM 687 N N . ARG A 1 86 ? -26.517 -2.933 21.410 1.00 88.31 86 ARG A N 1
ATOM 688 C CA . ARG A 1 86 ? -27.381 -2.192 20.486 1.00 88.31 86 ARG A CA 1
ATOM 689 C C . ARG A 1 86 ? -28.471 -1.434 21.239 1.00 88.31 86 ARG A C 1
ATOM 691 O O . ARG A 1 86 ? -28.597 -0.222 21.082 1.00 88.31 86 ARG A O 1
ATOM 698 N N . LYS A 1 87 ? -29.197 -2.142 22.110 1.00 91.62 87 LYS A N 1
ATOM 699 C CA . LYS A 1 87 ? -30.261 -1.559 22.938 1.00 91.62 87 LYS A CA 1
ATOM 700 C C . LYS A 1 87 ? -29.726 -0.391 23.765 1.00 91.62 87 LYS A C 1
ATOM 702 O O . LYS A 1 87 ? -30.393 0.629 23.900 1.00 91.62 87 LYS A O 1
ATOM 707 N N . ALA A 1 88 ? -28.511 -0.515 24.301 1.00 93.94 88 ALA A N 1
ATOM 708 C CA . ALA A 1 88 ? -27.914 0.542 25.102 1.00 93.94 88 ALA A CA 1
ATOM 709 C C . ALA A 1 88 ? -27.682 1.830 24.296 1.00 93.94 88 ALA A C 1
ATOM 711 O O . ALA A 1 88 ? -28.024 2.901 24.795 1.00 93.94 88 ALA A O 1
ATOM 712 N N . TYR A 1 89 ? -27.180 1.735 23.061 1.00 94.31 89 TYR A N 1
ATOM 713 C CA . TYR A 1 89 ? -27.007 2.894 22.181 1.00 94.31 89 TYR A CA 1
ATOM 714 C C . TYR A 1 89 ? -28.337 3.468 21.678 1.00 94.31 89 TYR A C 1
ATOM 716 O O . TYR A 1 89 ? -28.494 4.686 21.643 1.00 94.31 89 TYR A O 1
ATOM 724 N N . GLU A 1 90 ? -29.325 2.627 21.364 1.00 92.94 90 GLU A N 1
ATOM 725 C CA . GLU A 1 90 ? -30.675 3.085 20.995 1.00 92.94 90 GLU A CA 1
ATOM 726 C C . GLU A 1 90 ? -31.323 3.907 22.122 1.00 92.94 90 GLU A C 1
ATOM 728 O O . GLU A 1 90 ? -31.973 4.918 21.855 1.00 92.94 90 GLU A O 1
ATOM 733 N N . ILE A 1 91 ? -31.083 3.540 23.389 1.00 95.31 91 ILE A N 1
ATOM 734 C CA . ILE A 1 91 ? -31.520 4.332 24.552 1.00 95.31 91 ILE A CA 1
ATOM 735 C C . ILE A 1 91 ? -30.817 5.697 24.597 1.00 95.31 91 ILE A C 1
ATOM 737 O O . ILE A 1 91 ? -31.451 6.681 24.977 1.00 95.31 91 ILE A O 1
ATOM 741 N N . VAL A 1 92 ? -29.541 5.795 24.198 1.00 96.75 92 VAL A N 1
ATOM 742 C CA . VAL A 1 92 ? -28.849 7.097 24.102 1.00 96.75 92 VAL A CA 1
ATOM 743 C C . VAL A 1 92 ? -29.578 8.012 23.119 1.00 96.75 92 VAL A C 1
ATOM 745 O O . VAL A 1 92 ? -29.905 9.145 23.465 1.00 96.75 92 VAL A O 1
ATOM 748 N N . LEU A 1 93 ? -29.900 7.497 21.929 1.00 93.50 93 LEU A N 1
ATOM 749 C CA . LEU A 1 93 ? -30.579 8.256 20.876 1.00 93.50 93 LEU A CA 1
ATOM 750 C C . LEU A 1 93 ? -31.994 8.686 21.286 1.00 93.50 93 LEU A C 1
ATOM 752 O O . LEU A 1 93 ? -32.385 9.821 21.024 1.00 93.50 93 LEU A O 1
ATOM 756 N N . SER A 1 94 ? -32.762 7.789 21.911 1.00 94.19 94 SER A N 1
ATOM 757 C CA . SER A 1 94 ? -34.176 8.033 22.226 1.00 94.19 94 SER A CA 1
ATOM 758 C C . SER A 1 94 ? -34.382 8.862 23.490 1.00 94.19 94 SER A C 1
ATOM 760 O O . SER A 1 94 ? -35.257 9.726 23.527 1.00 94.19 94 SER A O 1
ATOM 762 N N . LYS A 1 95 ? -33.585 8.619 24.537 1.00 95.25 95 LYS A N 1
ATOM 763 C CA . LYS A 1 95 ? -33.782 9.236 25.854 1.00 95.25 95 LYS A CA 1
ATOM 764 C C . LYS A 1 95 ? -32.943 10.490 26.060 1.00 95.25 95 LYS A C 1
ATOM 766 O O . LYS A 1 95 ? -33.344 11.318 26.875 1.00 95.25 95 LYS A O 1
ATOM 771 N N . TYR A 1 96 ? -31.825 10.644 25.348 1.00 95.88 96 TYR A N 1
ATOM 772 C CA . TYR A 1 96 ? -30.845 11.717 25.558 1.00 95.88 96 TYR A CA 1
ATOM 773 C C . TYR A 1 96 ? -30.555 12.527 24.283 1.00 95.88 96 TYR A C 1
ATOM 775 O O . TYR A 1 96 ? -29.437 12.993 24.080 1.00 95.88 96 TYR A O 1
ATOM 783 N N . ALA A 1 97 ? -31.566 12.721 23.427 1.00 91.62 97 ALA A N 1
ATOM 784 C CA . ALA A 1 97 ? -31.463 13.477 22.172 1.00 91.62 97 ALA A CA 1
ATOM 785 C C . ALA A 1 97 ? -30.962 14.932 22.340 1.00 91.62 97 ALA A C 1
ATOM 787 O O . ALA A 1 97 ? -30.420 15.513 21.405 1.00 91.62 97 ALA A O 1
ATOM 788 N N . ASP A 1 98 ? -31.106 15.503 23.538 1.00 92.50 98 ASP A N 1
ATOM 789 C CA . ASP A 1 98 ? -30.596 16.816 23.956 1.00 92.50 98 ASP A CA 1
ATOM 790 C C . ASP A 1 98 ? -29.072 16.856 24.182 1.00 92.50 98 ASP A C 1
ATOM 792 O O . ASP A 1 98 ? -28.521 17.926 24.427 1.00 92.50 98 ASP A O 1
ATOM 796 N N . GLN A 1 99 ? -28.385 15.711 24.113 1.00 94.62 99 GLN A N 1
ATOM 797 C CA . GLN A 1 99 ? -26.940 15.573 24.316 1.00 94.62 99 GLN A CA 1
ATOM 798 C C . GLN A 1 99 ? -26.244 15.229 22.980 1.00 94.62 99 GLN A C 1
ATOM 800 O O . GLN A 1 99 ? -25.839 14.085 22.762 1.00 94.62 99 GLN A O 1
ATOM 805 N N . PRO A 1 100 ? -26.089 16.189 22.046 1.00 83.94 100 PRO A N 1
ATOM 806 C CA . PRO A 1 100 ? -25.724 15.902 20.654 1.00 83.94 100 PRO A CA 1
ATOM 807 C C . PRO A 1 100 ? -24.361 15.215 20.487 1.00 83.94 100 PRO A C 1
ATOM 809 O O . PRO A 1 100 ? -24.219 14.370 19.607 1.00 83.94 100 PRO A O 1
ATOM 812 N N . GLY A 1 101 ? -23.376 15.523 21.341 1.00 87.56 101 GLY A N 1
ATOM 813 C CA . GLY A 1 101 ? -22.050 14.896 21.284 1.00 87.56 101 GLY A CA 1
ATOM 814 C C . GLY A 1 101 ? -22.122 13.374 21.438 1.00 87.56 101 GLY A C 1
ATOM 815 O O . GLY A 1 101 ? -21.742 12.634 20.533 1.00 87.56 101 GLY A O 1
ATOM 816 N N . ILE A 1 102 ? -22.713 12.903 22.539 1.00 90.56 102 ILE A N 1
ATOM 817 C CA . ILE A 1 102 ? -22.801 11.466 22.832 1.00 90.56 102 ILE A CA 1
ATOM 818 C C . ILE A 1 102 ? -23.817 10.743 21.939 1.00 90.56 102 ILE A C 1
ATOM 820 O O . ILE A 1 102 ? -23.655 9.562 21.642 1.00 90.56 102 ILE A O 1
ATOM 824 N N . VAL A 1 103 ? -24.850 11.446 21.463 1.00 90.25 103 VAL A N 1
ATOM 825 C CA . VAL A 1 103 ? -25.814 10.906 20.492 1.00 90.25 103 VAL A CA 1
ATOM 826 C C . VAL A 1 103 ? -25.142 10.619 19.150 1.00 90.25 103 VAL A C 1
ATOM 828 O O . VAL A 1 103 ? -25.406 9.574 18.554 1.00 90.25 103 VAL A O 1
ATOM 831 N N . ASN A 1 104 ? -24.253 11.499 18.682 1.00 83.88 104 ASN A N 1
ATOM 832 C CA . ASN A 1 104 ? -23.496 11.273 17.450 1.00 83.88 104 ASN A CA 1
ATOM 833 C C . ASN A 1 104 ? -22.536 10.085 17.590 1.00 83.88 104 ASN A C 1
ATOM 835 O O . ASN A 1 104 ? -22.482 9.240 16.695 1.00 83.88 104 ASN A O 1
ATOM 839 N N . GLU A 1 105 ? -21.848 9.964 18.728 1.00 88.19 105 GLU A N 1
ATOM 840 C CA . GLU A 1 105 ? -21.011 8.796 19.028 1.00 88.19 105 GLU A CA 1
ATOM 841 C C . GLU A 1 105 ? -21.839 7.501 19.069 1.00 88.19 105 GLU A C 1
ATOM 843 O O . GLU A 1 105 ? -21.481 6.511 18.431 1.00 88.19 105 GLU A O 1
ATOM 848 N N . ALA A 1 106 ? -22.987 7.504 19.753 1.00 90.06 106 ALA A N 1
ATOM 849 C CA . ALA A 1 106 ? -23.893 6.357 19.815 1.00 90.06 106 ALA A CA 1
ATOM 850 C C . ALA A 1 106 ? -24.434 5.964 18.432 1.00 90.06 106 ALA A C 1
ATOM 852 O O . ALA A 1 106 ? -24.519 4.775 18.126 1.00 90.06 106 ALA A O 1
ATOM 853 N N . ARG A 1 107 ? -24.746 6.941 17.570 1.00 86.00 107 ARG A N 1
ATOM 854 C CA . ARG A 1 107 ? -25.171 6.693 16.186 1.00 86.00 107 ARG A CA 1
ATOM 855 C C . ARG A 1 107 ? -24.053 6.043 15.375 1.00 86.00 107 ARG A C 1
ATOM 857 O O . ARG A 1 107 ? -24.311 5.048 14.707 1.00 86.00 107 ARG A O 1
ATOM 864 N N . ALA A 1 108 ? -22.820 6.539 15.492 1.00 82.31 108 ALA A N 1
ATOM 865 C CA . ALA A 1 108 ? -21.663 5.928 14.843 1.00 82.31 108 ALA A CA 1
ATOM 866 C C . ALA A 1 108 ? -21.462 4.469 15.294 1.00 82.31 108 ALA A C 1
ATOM 868 O O . ALA A 1 108 ? -21.226 3.595 14.461 1.00 82.31 108 ALA A O 1
ATOM 869 N N . ARG A 1 109 ? -21.632 4.172 16.593 1.00 86.94 109 ARG A N 1
ATOM 870 C CA . ARG A 1 109 ? -21.576 2.792 17.109 1.00 86.94 109 ARG A CA 1
ATOM 871 C C . ARG A 1 109 ? -22.730 1.925 16.607 1.00 86.94 109 ARG A C 1
ATOM 873 O O . ARG A 1 109 ? -22.494 0.777 16.248 1.00 86.94 109 ARG A O 1
ATOM 880 N N . LEU A 1 110 ? -23.954 2.450 16.527 1.00 85.31 110 LEU A N 1
ATOM 881 C CA . LEU A 1 110 ? -25.091 1.718 15.959 1.00 85.31 110 LEU A CA 1
ATOM 882 C C . LEU A 1 110 ? -24.878 1.369 14.491 1.00 85.31 110 LEU A C 1
ATOM 884 O O . LEU A 1 110 ? -25.138 0.232 14.124 1.00 85.31 110 LEU A O 1
ATOM 888 N N . THR A 1 111 ? -24.331 2.279 13.684 1.00 80.25 111 THR A N 1
ATOM 889 C CA . THR A 1 111 ? -23.968 1.979 12.292 1.00 80.25 111 THR A CA 1
ATOM 890 C C . THR A 1 111 ? -22.946 0.839 12.211 1.00 80.25 111 THR A C 1
ATOM 892 O O . THR A 1 111 ? -23.089 -0.061 11.385 1.00 80.25 111 THR A O 1
ATOM 895 N N . LEU A 1 112 ? -21.956 0.813 13.112 1.00 76.19 112 LEU A N 1
ATOM 896 C CA . LEU A 1 112 ? -21.008 -0.303 13.214 1.00 76.19 112 LEU A CA 1
ATOM 897 C C . LEU A 1 112 ? -21.700 -1.612 13.643 1.00 76.19 112 LEU A C 1
ATOM 899 O O . LEU A 1 112 ? -21.409 -2.666 13.088 1.00 76.19 112 LEU A O 1
ATOM 903 N N . LEU A 1 113 ? -22.655 -1.572 14.577 1.00 73.56 113 LEU A N 1
ATOM 904 C CA . LEU A 1 113 ? -23.412 -2.760 15.002 1.00 73.56 113 LEU A CA 1
ATOM 905 C C . LEU A 1 113 ? -24.437 -3.247 13.965 1.00 73.56 113 LEU A C 1
ATOM 907 O O . LEU A 1 113 ? -24.734 -4.438 13.924 1.00 73.56 113 LEU A O 1
ATOM 911 N N . GLU A 1 114 ? -25.001 -2.348 13.161 1.00 64.12 114 GLU A N 1
ATOM 912 C CA . GLU A 1 114 ? -25.920 -2.639 12.052 1.00 64.12 114 GLU A CA 1
ATOM 913 C C . GLU A 1 114 ? -25.207 -3.277 10.872 1.00 64.12 114 GLU A C 1
ATOM 915 O O . GLU A 1 114 ? -25.791 -4.111 10.187 1.00 64.12 114 GLU A O 1
ATOM 920 N N . SER A 1 115 ? -23.914 -2.995 10.713 1.00 53.53 115 SER A N 1
ATOM 921 C CA . SER A 1 115 ? -23.054 -3.713 9.776 1.00 53.53 115 SER A CA 1
ATOM 922 C C . SER A 1 115 ? -22.777 -5.177 10.164 1.00 53.53 115 SER A C 1
ATOM 924 O O . SER A 1 115 ? -21.943 -5.812 9.525 1.00 53.53 115 SER A O 1
ATOM 926 N N . LYS A 1 116 ? -23.511 -5.751 11.142 1.00 46.12 116 LYS A N 1
ATOM 927 C CA . LYS A 1 116 ? -23.563 -7.195 11.454 1.00 46.12 116 LYS A CA 1
ATOM 928 C C . LYS A 1 116 ? -24.224 -8.034 10.336 1.00 46.12 116 LYS A C 1
ATOM 930 O O . LYS A 1 116 ? -25.105 -8.853 10.578 1.00 46.12 116 LYS A O 1
ATOM 935 N N . THR A 1 117 ? -23.717 -7.913 9.117 1.00 37.41 117 THR A N 1
ATOM 936 C CA . THR A 1 117 ? -23.213 -9.085 8.388 1.00 37.41 117 THR A CA 1
ATOM 937 C C . THR A 1 117 ? -22.150 -9.728 9.302 1.00 37.41 117 THR A C 1
ATOM 939 O O . THR A 1 117 ? -21.464 -8.975 9.995 1.00 37.41 117 THR A O 1
ATOM 942 N N . PRO A 1 118 ? -22.033 -11.068 9.429 1.00 36.38 118 PRO A N 1
ATOM 943 C CA . PRO A 1 118 ? -21.052 -11.707 10.321 1.00 36.38 118 PRO A CA 1
ATOM 944 C C . PRO A 1 118 ? -19.720 -10.967 10.272 1.00 36.38 118 PRO A C 1
ATOM 946 O O . PRO A 1 118 ? -19.293 -10.604 9.180 1.00 36.38 118 PRO A O 1
ATOM 949 N N . SER A 1 119 ? -19.119 -10.697 11.436 1.00 34.88 119 SER A N 1
ATOM 950 C CA . SER A 1 119 ? -17.894 -9.908 11.525 1.00 34.88 119 SER A CA 1
ATOM 951 C C . SER A 1 119 ? -16.828 -10.502 10.609 1.00 34.88 119 SER A C 1
ATOM 953 O O . SER A 1 119 ? -16.096 -11.412 10.994 1.00 34.88 119 SER A O 1
ATOM 955 N N . ILE A 1 120 ? -16.700 -9.944 9.414 1.00 44.03 120 ILE A N 1
ATOM 956 C CA . ILE A 1 120 ? -15.455 -9.967 8.676 1.00 44.03 120 ILE A CA 1
ATOM 957 C C . ILE A 1 120 ? -14.676 -8.790 9.257 1.00 44.03 120 ILE A C 1
ATOM 959 O O . ILE A 1 120 ? -14.453 -7.768 8.618 1.00 44.03 120 ILE A O 1
ATOM 963 N N . GLY A 1 121 ? -14.293 -8.918 10.533 1.00 42.59 121 GLY A N 1
ATOM 964 C CA . GLY A 1 121 ? -13.021 -8.327 10.913 1.00 42.59 121 GLY A CA 1
ATOM 965 C C . GLY A 1 121 ? -11.978 -8.918 9.959 1.00 42.59 121 GLY A C 1
ATOM 966 O O . GLY A 1 121 ? -12.159 -10.064 9.539 1.00 42.59 121 GLY A O 1
ATOM 967 N N . PRO A 1 122 ? -10.953 -8.164 9.546 1.00 53.97 122 PRO A N 1
ATOM 968 C CA . PRO A 1 122 ? -9.940 -8.648 8.612 1.00 53.97 122 PRO A CA 1
ATOM 969 C C . PRO A 1 122 ? -9.500 -10.078 8.953 1.00 53.97 122 PRO A C 1
ATOM 971 O O . PRO A 1 122 ? -8.887 -10.335 9.988 1.00 53.97 122 PRO A O 1
ATOM 974 N N . THR A 1 123 ? -9.870 -11.029 8.095 1.00 57.34 123 THR A N 1
ATOM 975 C CA . THR A 1 123 ? -9.499 -12.435 8.241 1.00 57.34 123 THR A CA 1
ATOM 976 C C . THR A 1 123 ? -8.264 -12.704 7.407 1.00 57.34 123 THR A C 1
ATOM 978 O O . THR A 1 123 ? -8.216 -12.330 6.237 1.00 57.34 123 THR A O 1
ATOM 981 N N . THR A 1 124 ? -7.285 -13.412 7.960 1.00 59.59 124 THR A N 1
ATOM 982 C CA . THR A 1 124 ? -6.140 -13.879 7.174 1.00 59.59 124 THR A CA 1
ATOM 983 C C . THR A 1 124 ? -6.387 -15.292 6.665 1.00 59.59 124 THR A C 1
ATOM 985 O O . THR A 1 124 ? -6.644 -16.188 7.469 1.00 59.59 124 THR A O 1
ATOM 988 N N . ARG A 1 125 ? -6.235 -15.512 5.359 1.00 67.00 125 ARG A N 1
ATOM 989 C CA . ARG A 1 125 ? -6.226 -16.840 4.733 1.00 67.00 125 ARG A CA 1
ATOM 990 C C . ARG A 1 125 ? -4.960 -16.983 3.893 1.00 67.00 125 ARG A C 1
ATOM 992 O O . ARG A 1 125 ? -4.608 -16.069 3.157 1.00 67.00 125 ARG A O 1
ATOM 999 N N . ARG A 1 126 ? -4.297 -18.140 3.969 1.00 69.75 126 ARG A N 1
ATOM 1000 C CA . ARG A 1 126 ? -3.200 -18.487 3.054 1.00 69.75 126 ARG A CA 1
ATOM 1001 C C . ARG A 1 126 ? -3.791 -18.877 1.697 1.00 69.75 126 ARG A C 1
ATOM 1003 O O . ARG A 1 126 ? -4.613 -19.789 1.646 1.00 69.75 126 ARG A O 1
ATOM 1010 N N . ILE A 1 127 ? -3.391 -18.179 0.633 1.00 65.62 127 ILE A N 1
ATOM 1011 C CA . ILE A 1 127 ? -3.871 -18.429 -0.740 1.00 65.62 127 ILE A CA 1
ATOM 1012 C C . ILE A 1 127 ? -2.872 -19.292 -1.527 1.00 65.62 127 ILE A C 1
ATOM 1014 O O . ILE A 1 127 ? -3.299 -20.172 -2.264 1.00 65.62 127 ILE A O 1
ATOM 1018 N N . LEU A 1 128 ? -1.560 -19.124 -1.313 1.00 65.25 128 LEU A N 1
ATOM 1019 C CA . LEU A 1 128 ? -0.526 -19.956 -1.938 1.00 65.25 128 LEU A CA 1
ATOM 1020 C C . LEU A 1 128 ? 0.521 -20.424 -0.919 1.00 65.25 128 LEU A C 1
ATOM 1022 O O . LEU A 1 128 ? 0.824 -19.725 0.054 1.00 65.25 128 LEU A O 1
ATOM 1026 N N . ALA A 1 129 ? 1.054 -21.630 -1.129 1.00 52.09 129 ALA A N 1
ATOM 1027 C CA . ALA A 1 129 ? 2.110 -22.203 -0.304 1.00 52.09 129 ALA A CA 1
ATOM 1028 C C . ALA A 1 129 ? 3.513 -22.125 -0.920 1.00 52.09 129 ALA A C 1
ATOM 1030 O O . ALA A 1 129 ? 4.465 -21.937 -0.163 1.00 52.09 129 ALA A O 1
ATOM 1031 N N . ASP A 1 130 ? 3.611 -22.198 -2.249 1.00 62.00 130 ASP A N 1
ATOM 1032 C CA . ASP A 1 130 ? 4.870 -22.272 -2.994 1.00 62.00 130 ASP A CA 1
ATOM 1033 C C . ASP A 1 130 ? 5.355 -20.871 -3.387 1.00 62.00 130 ASP A C 1
ATOM 1035 O O . ASP A 1 130 ? 5.123 -20.399 -4.502 1.00 62.00 130 ASP A O 1
ATOM 1039 N N . ALA A 1 131 ? 6.018 -20.190 -2.451 1.00 55.25 131 ALA A N 1
ATOM 1040 C CA . ALA A 1 131 ? 6.564 -18.847 -2.666 1.00 55.25 131 ALA A CA 1
ATOM 1041 C C . ALA A 1 131 ? 7.584 -18.782 -3.821 1.00 55.25 131 ALA A C 1
ATOM 1043 O O . ALA A 1 131 ? 7.720 -17.735 -4.441 1.00 55.25 131 ALA A O 1
ATOM 1044 N N . GLU A 1 132 ? 8.237 -19.899 -4.163 1.00 57.50 132 GLU A N 1
ATOM 1045 C CA . GLU A 1 132 ? 9.234 -19.984 -5.243 1.00 57.50 132 GLU A CA 1
ATOM 1046 C C . GLU A 1 132 ? 8.676 -19.649 -6.639 1.00 57.50 132 GLU A C 1
ATOM 1048 O O . GLU A 1 132 ? 9.442 -19.350 -7.551 1.00 57.50 132 GLU A O 1
ATOM 1053 N N . LYS A 1 133 ? 7.347 -19.686 -6.821 1.00 54.69 133 LYS A N 1
ATOM 1054 C CA . LYS A 1 133 ? 6.677 -19.343 -8.090 1.00 54.69 133 LYS A CA 1
ATOM 1055 C C . LYS A 1 133 ? 6.224 -17.884 -8.180 1.00 54.69 133 LYS A C 1
ATOM 1057 O O . LYS A 1 133 ? 5.753 -17.467 -9.235 1.00 54.69 133 LYS A O 1
ATOM 1062 N N . ILE A 1 134 ? 6.304 -17.124 -7.088 1.00 59.41 134 ILE A N 1
ATOM 1063 C CA . ILE A 1 134 ? 5.876 -15.723 -7.038 1.00 59.41 134 ILE A CA 1
ATOM 1064 C C . ILE A 1 134 ? 7.135 -14.856 -7.126 1.00 59.41 134 ILE A C 1
ATOM 1066 O O . ILE A 1 134 ? 7.962 -14.881 -6.218 1.00 59.41 134 ILE A O 1
ATOM 1070 N N . GLY A 1 135 ? 7.287 -14.098 -8.214 1.00 57.44 135 GLY A N 1
ATOM 1071 C CA . GLY A 1 135 ? 8.348 -13.097 -8.331 1.00 57.44 135 GLY A CA 1
ATOM 1072 C C . GLY A 1 135 ? 8.181 -11.935 -7.341 1.00 57.44 135 GLY A C 1
ATOM 1073 O O . GLY A 1 135 ? 7.236 -11.875 -6.555 1.00 57.44 135 GLY A O 1
ATOM 1074 N N . HIS A 1 136 ? 9.087 -10.960 -7.389 1.00 58.25 136 HIS A N 1
ATOM 1075 C CA . HIS A 1 136 ? 9.157 -9.860 -6.416 1.00 58.25 136 HIS A CA 1
ATOM 1076 C C . HIS A 1 136 ? 7.950 -8.891 -6.411 1.00 58.25 136 HIS A C 1
ATOM 1078 O O . HIS A 1 136 ? 7.881 -8.020 -5.547 1.00 58.25 136 HIS A O 1
ATOM 1084 N N . GLY A 1 137 ? 6.963 -9.058 -7.301 1.00 65.38 137 GLY A N 1
ATOM 1085 C CA . GLY A 1 137 ? 5.778 -8.198 -7.408 1.00 65.38 137 GLY A CA 1
ATOM 1086 C C . GLY A 1 137 ? 4.452 -8.954 -7.558 1.00 65.38 137 GLY A C 1
ATOM 1087 O O . GLY A 1 137 ? 4.363 -10.043 -8.139 1.00 65.38 137 GLY A O 1
ATOM 1088 N N . SER A 1 138 ? 3.372 -8.360 -7.049 1.00 71.62 138 SER A N 1
ATOM 1089 C CA . SER A 1 138 ? 2.007 -8.839 -7.293 1.00 71.62 138 SER A CA 1
ATOM 1090 C C . SER A 1 138 ? 0.986 -7.707 -7.207 1.00 71.62 138 SER A C 1
ATOM 1092 O O . SER A 1 138 ? 1.129 -6.799 -6.390 1.00 71.62 138 SER A O 1
ATOM 1094 N N . THR A 1 139 ? -0.065 -7.784 -8.023 1.00 77.31 139 THR A N 1
ATOM 1095 C CA . THR A 1 139 ? -1.143 -6.783 -8.055 1.00 77.31 139 THR A CA 1
ATOM 1096 C C . THR A 1 139 ? -2.497 -7.473 -7.948 1.00 77.31 139 THR A C 1
ATOM 1098 O O . THR A 1 139 ? -2.713 -8.531 -8.542 1.00 77.31 139 THR A O 1
ATOM 1101 N N . VAL A 1 140 ? -3.420 -6.879 -7.190 1.00 77.88 140 VAL A N 1
ATOM 1102 C CA . VAL A 1 140 ? -4.816 -7.335 -7.128 1.00 77.88 140 VAL A CA 1
ATOM 1103 C C . VAL A 1 140 ? -5.585 -6.705 -8.269 1.00 77.88 140 VAL A C 1
ATOM 1105 O O . VAL A 1 140 ? -5.628 -5.485 -8.379 1.00 77.88 140 VAL A O 1
ATOM 1108 N N . ILE A 1 141 ? -6.198 -7.540 -9.098 1.00 79.50 141 ILE A N 1
ATOM 1109 C CA . ILE A 1 141 ? -7.004 -7.127 -10.240 1.00 79.50 141 ILE A CA 1
ATOM 1110 C C . ILE A 1 141 ? -8.341 -7.853 -10.132 1.00 79.50 141 ILE A C 1
ATOM 1112 O O . ILE A 1 141 ? -8.451 -9.050 -10.413 1.00 79.50 141 ILE A O 1
ATOM 1116 N N . SER A 1 142 ? -9.374 -7.119 -9.713 1.00 81.50 142 SER A N 1
ATOM 1117 C CA . SER A 1 142 ? -10.704 -7.676 -9.449 1.00 81.50 142 SER A CA 1
ATOM 1118 C C . SER A 1 142 ? -10.623 -8.858 -8.463 1.00 81.50 142 SER A C 1
ATOM 1120 O O . SER A 1 142 ? -10.146 -8.696 -7.344 1.00 81.50 142 SER A O 1
ATOM 1122 N N . LYS A 1 143 ? -11.068 -10.054 -8.861 1.00 83.25 143 LYS A N 1
ATOM 1123 C CA . LYS A 1 143 ? -11.025 -11.278 -8.048 1.00 83.25 143 LYS A CA 1
ATOM 1124 C C . LYS A 1 143 ? -9.703 -12.052 -8.129 1.00 83.25 143 LYS A C 1
ATOM 1126 O O . LYS A 1 143 ? -9.634 -13.167 -7.612 1.00 83.25 143 LYS A O 1
ATOM 1131 N N . TYR A 1 144 ? -8.684 -11.508 -8.792 1.00 83.19 144 TYR A N 1
ATOM 1132 C CA . TYR A 1 144 ? -7.416 -12.187 -9.035 1.00 83.19 144 TYR A CA 1
ATOM 1133 C C . TYR A 1 144 ? -6.227 -11.463 -8.408 1.00 83.19 144 TYR A C 1
ATOM 1135 O O . TYR A 1 144 ? -6.194 -10.241 -8.314 1.00 83.19 144 TYR A O 1
ATOM 1143 N N . ILE A 1 145 ? -5.204 -12.232 -8.058 1.00 82.12 145 ILE A N 1
ATOM 1144 C CA . ILE A 1 145 ? -3.845 -11.759 -7.800 1.00 82.12 145 ILE A CA 1
ATOM 1145 C C . ILE A 1 145 ? -3.026 -12.100 -9.029 1.00 82.12 145 ILE A C 1
ATOM 1147 O O . ILE A 1 145 ? -2.987 -13.268 -9.403 1.00 82.12 145 ILE A O 1
ATOM 1151 N N . ARG A 1 146 ? -2.350 -11.128 -9.635 1.00 83.25 146 ARG A N 1
ATOM 1152 C CA . ARG A 1 146 ? -1.461 -11.349 -10.779 1.00 83.25 146 ARG A CA 1
ATOM 1153 C C . ARG A 1 146 ? -0.004 -11.214 -10.362 1.00 83.25 146 ARG A C 1
ATOM 1155 O O . ARG A 1 146 ? 0.337 -10.308 -9.606 1.00 83.25 146 ARG A O 1
ATOM 1162 N N . THR A 1 147 ? 0.842 -12.112 -10.851 1.00 81.44 147 THR A N 1
ATOM 1163 C CA . THR A 1 147 ? 2.289 -12.112 -10.603 1.00 81.44 147 THR A CA 1
ATOM 1164 C C . THR A 1 147 ? 3.049 -12.562 -11.849 1.00 81.44 147 THR A C 1
ATOM 1166 O O . THR A 1 147 ? 2.443 -13.019 -12.824 1.00 81.44 147 THR A O 1
ATOM 1169 N N . VAL A 1 148 ? 4.370 -12.431 -11.800 1.00 79.50 148 VAL A N 1
ATOM 1170 C CA . VAL A 1 148 ? 5.293 -12.922 -12.816 1.00 79.50 148 VAL A CA 1
ATOM 1171 C C . VAL A 1 148 ? 6.113 -14.062 -12.215 1.00 79.50 148 VAL A C 1
ATOM 1173 O O . VAL A 1 148 ? 6.593 -13.961 -11.088 1.00 79.50 148 VAL A O 1
ATOM 1176 N N . ASP A 1 149 ? 6.270 -15.153 -12.954 1.00 76.06 149 ASP A N 1
ATOM 1177 C CA . ASP A 1 149 ? 7.199 -16.226 -12.608 1.00 76.06 149 ASP A CA 1
ATOM 1178 C C . ASP A 1 149 ? 8.633 -15.754 -12.879 1.00 76.06 149 ASP A C 1
ATOM 1180 O O . ASP A 1 149 ? 8.983 -15.411 -14.008 1.00 76.06 149 ASP A O 1
ATOM 1184 N N . GLY A 1 150 ? 9.468 -15.722 -11.838 1.00 70.81 150 GLY A N 1
ATOM 1185 C CA . GLY A 1 150 ? 10.836 -15.196 -11.922 1.00 70.81 150 GLY A CA 1
ATOM 1186 C C . GLY A 1 150 ? 11.792 -16.032 -12.781 1.00 70.81 150 GLY A C 1
ATOM 1187 O O . GLY A 1 150 ? 12.864 -15.566 -13.156 1.00 70.81 150 GLY A O 1
ATOM 1188 N N . ASN A 1 151 ? 11.428 -17.265 -13.140 1.00 73.12 151 ASN A N 1
ATOM 1189 C CA . ASN A 1 151 ? 12.266 -18.109 -13.986 1.00 73.12 151 ASN A CA 1
ATOM 1190 C C . ASN A 1 151 ? 11.989 -17.880 -15.468 1.00 73.12 151 ASN A C 1
ATOM 1192 O O . ASN A 1 151 ? 12.923 -17.847 -16.270 1.00 73.12 151 ASN A O 1
ATOM 1196 N N . THR A 1 152 ? 10.713 -17.739 -15.810 1.00 74.75 152 THR A N 1
ATOM 1197 C CA . THR A 1 152 ? 10.207 -17.743 -17.188 1.00 74.75 152 THR A CA 1
ATOM 1198 C C . THR A 1 152 ? 9.731 -16.374 -17.660 1.00 74.75 152 THR A C 1
ATOM 1200 O O . THR A 1 152 ? 9.573 -16.160 -18.859 1.00 74.75 152 THR A O 1
ATOM 1203 N N . GLY A 1 153 ? 9.480 -15.449 -16.733 1.00 74.06 153 GLY A N 1
ATOM 1204 C CA . GLY A 1 153 ? 8.814 -14.183 -17.004 1.00 74.06 153 GLY A CA 1
ATOM 1205 C C . GLY A 1 153 ? 7.315 -14.340 -17.264 1.00 74.06 153 GLY A C 1
ATOM 1206 O O . GLY A 1 153 ? 6.663 -13.361 -17.617 1.00 74.06 153 GLY A O 1
ATOM 1207 N N . ASP A 1 154 ? 6.743 -15.538 -17.128 1.00 78.50 154 ASP A N 1
ATOM 1208 C CA . ASP A 1 154 ? 5.334 -15.804 -17.416 1.00 78.50 154 ASP A CA 1
ATOM 1209 C C . ASP A 1 154 ? 4.389 -15.104 -16.448 1.00 78.50 154 ASP A C 1
ATOM 1211 O O . ASP A 1 154 ? 4.642 -15.026 -15.250 1.00 78.50 154 ASP A O 1
ATOM 1215 N N . VAL A 1 155 ? 3.243 -14.654 -16.961 1.00 81.12 155 VAL A N 1
ATOM 1216 C CA . VAL A 1 155 ? 2.222 -14.007 -16.135 1.00 81.12 155 VAL A CA 1
ATOM 1217 C C . VAL A 1 155 ? 1.211 -15.040 -15.654 1.00 81.12 155 VAL A C 1
ATOM 1219 O O . VAL 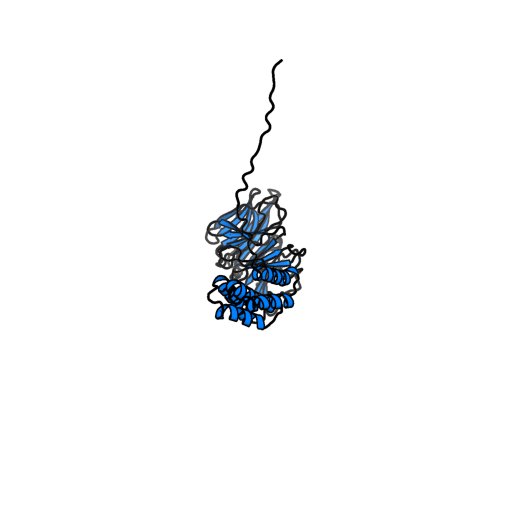A 1 155 ? 0.499 -15.667 -16.450 1.00 81.12 155 VAL A O 1
ATOM 1222 N N . PHE A 1 156 ? 1.103 -15.160 -14.336 1.00 81.25 156 PHE A N 1
ATOM 1223 C CA . PHE A 1 156 ? 0.147 -16.022 -13.652 1.00 81.25 156 PHE A CA 1
ATOM 1224 C C . PHE A 1 156 ? -0.895 -15.199 -12.911 1.00 81.25 156 PHE A C 1
ATOM 1226 O O . PHE A 1 156 ? -0.632 -14.077 -12.475 1.00 81.25 156 PHE A O 1
ATOM 1233 N N . GLN A 1 157 ? -2.076 -15.786 -12.737 1.00 84.19 157 GLN A N 1
ATOM 1234 C CA . GLN A 1 157 ? -3.076 -15.279 -11.816 1.00 84.19 157 GLN A CA 1
ATOM 1235 C C . GLN A 1 157 ? -3.614 -16.352 -10.882 1.00 84.19 157 GLN A C 1
ATOM 1237 O O . GLN A 1 157 ? -3.773 -17.512 -11.264 1.00 84.19 157 GLN A O 1
ATOM 1242 N N . PHE A 1 158 ? -3.959 -15.909 -9.681 1.00 82.56 158 PHE A N 1
ATOM 1243 C CA . PHE A 1 158 ? -4.592 -16.697 -8.635 1.00 82.56 158 PHE A CA 1
ATOM 1244 C C . PHE A 1 158 ? -5.957 -16.099 -8.340 1.00 82.56 158 PHE A C 1
ATOM 1246 O O . PHE A 1 158 ? -6.046 -14.912 -8.032 1.00 82.56 158 PHE A O 1
ATOM 1253 N N . GLU A 1 159 ? -7.024 -16.881 -8.426 1.00 83.62 159 GLU A N 1
ATOM 1254 C CA . GLU A 1 159 ? -8.338 -16.421 -7.987 1.00 83.62 159 GLU A CA 1
ATOM 1255 C C . GLU A 1 159 ? -8.390 -16.399 -6.452 1.00 83.62 159 GLU A C 1
ATOM 1257 O O . GLU A 1 159 ? -8.158 -17.406 -5.788 1.00 83.62 159 GLU A O 1
ATOM 1262 N N . ILE A 1 160 ? -8.721 -15.242 -5.876 1.00 76.94 160 ILE A N 1
ATOM 1263 C CA . ILE A 1 160 ? -8.657 -14.982 -4.429 1.00 76.94 160 ILE A CA 1
ATOM 1264 C C . ILE A 1 160 ? -9.589 -15.916 -3.641 1.00 76.94 160 ILE A C 1
ATOM 1266 O O . ILE A 1 160 ? -9.272 -16.340 -2.527 1.00 76.94 160 ILE A O 1
ATOM 1270 N N . THR A 1 161 ? -10.754 -16.243 -4.206 1.00 77.50 161 THR A N 1
ATOM 1271 C CA . THR A 1 161 ? -11.783 -17.037 -3.523 1.00 77.50 161 THR A CA 1
ATOM 1272 C C . THR A 1 161 ? -11.491 -18.535 -3.566 1.00 77.50 161 THR A C 1
ATOM 1274 O O . THR A 1 161 ? -11.517 -19.188 -2.520 1.00 77.50 161 THR A O 1
ATOM 1277 N N . SER A 1 162 ? -11.217 -19.096 -4.741 1.00 79.12 162 SER A N 1
ATOM 1278 C CA . SER A 1 162 ? -10.964 -20.533 -4.904 1.00 79.12 162 SER A CA 1
ATOM 1279 C C . SER A 1 162 ? -9.533 -20.909 -4.508 1.00 79.12 162 SER A C 1
ATOM 1281 O O . SER A 1 162 ? -9.330 -21.941 -3.872 1.00 79.12 162 SER A O 1
ATOM 1283 N N . GLY A 1 163 ? -8.558 -20.030 -4.770 1.00 74.88 163 GLY A N 1
ATOM 1284 C CA . GLY A 1 163 ? -7.130 -20.355 -4.769 1.00 74.88 163 GLY A CA 1
ATOM 1285 C C . GLY A 1 163 ? -6.653 -20.940 -6.103 1.00 74.88 163 GLY A C 1
ATOM 1286 O O . GLY A 1 163 ? -5.485 -21.312 -6.225 1.00 74.88 163 GLY A O 1
ATOM 1287 N N . ASP A 1 164 ? -7.535 -21.016 -7.104 1.00 80.31 164 ASP A N 1
ATOM 1288 C CA . ASP A 1 164 ? -7.216 -21.601 -8.400 1.00 80.31 164 ASP A CA 1
ATOM 1289 C C . ASP A 1 164 ? -6.170 -20.761 -9.124 1.00 80.31 164 ASP A C 1
ATOM 1291 O O . ASP A 1 164 ? -6.249 -19.532 -9.194 1.00 80.31 164 ASP A O 1
ATOM 1295 N N . THR A 1 165 ? -5.179 -21.447 -9.685 1.00 82.06 165 THR A N 1
ATOM 1296 C CA . THR A 1 165 ? -4.084 -20.825 -10.425 1.00 82.06 165 THR A CA 1
ATOM 1297 C C . THR A 1 165 ? -4.290 -21.037 -11.915 1.00 82.06 165 THR A C 1
ATOM 1299 O O . THR A 1 165 ? -4.523 -22.157 -12.366 1.00 82.06 165 THR A O 1
ATOM 1302 N N . SER A 1 166 ? -4.150 -19.974 -12.700 1.00 81.06 166 SER A N 1
ATOM 1303 C CA . SER A 1 166 ? -4.138 -20.054 -14.160 1.00 81.06 166 SER A CA 1
ATOM 1304 C C . SER A 1 166 ? -3.005 -19.213 -14.733 1.00 81.06 166 SER A C 1
ATOM 1306 O O . SER A 1 166 ? -2.685 -18.132 -14.239 1.00 81.06 166 SER A O 1
ATOM 1308 N N . ARG A 1 167 ? -2.375 -19.718 -15.792 1.00 79.88 167 ARG A N 1
ATOM 1309 C CA . ARG A 1 167 ? -1.415 -18.947 -16.583 1.00 79.88 167 ARG A CA 1
ATOM 1310 C C . ARG A 1 167 ? -2.203 -18.072 -17.549 1.00 79.88 167 ARG A C 1
ATOM 1312 O O . ARG A 1 167 ? -2.993 -18.598 -18.327 1.00 79.88 167 ARG A O 1
ATOM 1319 N N . ILE A 1 168 ? -1.993 -16.758 -17.503 1.00 75.19 168 ILE A N 1
ATOM 1320 C CA . ILE A 1 168 ? -2.657 -15.827 -18.428 1.00 75.19 168 ILE A CA 1
ATOM 1321 C C . ILE A 1 168 ? -1.918 -15.808 -19.759 1.00 75.19 168 ILE A C 1
ATOM 1323 O O . ILE A 1 168 ? -2.544 -15.772 -20.817 1.00 75.19 168 ILE A O 1
ATOM 1327 N N . LYS A 1 169 ? -0.580 -15.813 -19.720 1.00 69.00 169 LYS A N 1
ATOM 1328 C CA . LYS A 1 169 ? 0.219 -15.653 -20.931 1.00 69.00 169 LYS A CA 1
ATOM 1329 C C . LYS A 1 169 ? 1.600 -16.290 -20.841 1.00 69.00 169 LYS A C 1
ATOM 1331 O O . LYS A 1 169 ? 2.188 -16.374 -19.765 1.00 69.00 169 LYS A O 1
ATOM 1336 N N . ASN A 1 170 ? 2.096 -16.717 -22.003 1.00 60.59 170 ASN A N 1
ATOM 1337 C CA . ASN A 1 170 ? 3.482 -17.113 -22.216 1.00 60.59 170 ASN A CA 1
ATOM 1338 C C . ASN A 1 170 ? 4.324 -15.882 -22.578 1.00 60.59 170 ASN A C 1
ATOM 1340 O O . ASN A 1 170 ? 4.028 -15.217 -23.572 1.00 60.59 170 ASN A O 1
ATOM 1344 N N . ASN A 1 171 ? 5.353 -15.581 -21.790 1.00 57.59 171 ASN A N 1
ATOM 1345 C CA . ASN A 1 171 ? 6.280 -14.475 -22.030 1.00 57.59 171 ASN A CA 1
ATOM 1346 C C . ASN A 1 171 ? 7.571 -14.949 -22.716 1.00 57.59 171 ASN A C 1
ATOM 1348 O O . ASN A 1 171 ? 8.669 -14.523 -22.375 1.00 57.59 171 ASN A O 1
ATOM 1352 N N . SER A 1 172 ? 7.435 -15.756 -23.771 1.00 49.72 172 SER A N 1
ATOM 1353 C CA . SER A 1 172 ? 8.546 -16.327 -24.553 1.00 49.72 172 SER A CA 1
ATOM 1354 C C . SER A 1 172 ? 9.508 -15.318 -25.204 1.00 49.72 172 SER A C 1
ATOM 1356 O O . SER A 1 172 ? 10.469 -15.736 -25.844 1.00 49.72 172 SER A O 1
ATOM 1358 N N . ASN A 1 173 ? 9.252 -14.010 -25.093 1.00 57.88 173 ASN A N 1
ATOM 1359 C CA . ASN A 1 173 ? 10.013 -12.962 -25.776 1.00 57.88 173 ASN A CA 1
ATOM 1360 C C . ASN A 1 173 ? 10.991 -12.198 -24.866 1.00 57.88 173 ASN A C 1
ATOM 1362 O O . ASN A 1 173 ? 11.792 -11.429 -25.393 1.00 57.88 173 ASN A O 1
ATOM 1366 N N . LEU A 1 174 ? 10.948 -12.374 -23.538 1.00 63.88 174 LEU A N 1
ATOM 1367 C CA . LEU A 1 174 ? 11.986 -11.822 -22.659 1.00 63.88 174 LEU A CA 1
ATOM 1368 C C . LEU A 1 174 ? 13.170 -12.787 -22.621 1.00 63.88 174 LEU A C 1
ATOM 1370 O O . LEU A 1 174 ? 12.996 -13.989 -22.412 1.00 63.88 174 LEU A O 1
ATOM 1374 N N . LYS A 1 175 ? 14.384 -12.274 -22.833 1.00 70.94 175 LYS A N 1
ATOM 1375 C CA . LYS A 1 175 ? 15.581 -13.101 -22.674 1.00 70.94 175 LYS A CA 1
ATOM 1376 C C . LYS A 1 175 ? 15.763 -13.390 -21.191 1.00 70.94 175 LYS A C 1
ATOM 1378 O O . LYS A 1 175 ? 15.532 -12.518 -20.360 1.00 70.94 175 LYS A O 1
ATOM 1383 N N . LYS A 1 176 ? 16.242 -14.591 -20.863 1.00 73.44 176 LYS A N 1
ATOM 1384 C CA . LYS A 1 176 ? 16.503 -14.990 -19.473 1.00 73.44 176 LYS A CA 1
ATOM 1385 C C . LYS A 1 176 ? 17.379 -13.970 -18.732 1.00 73.44 176 LYS A C 1
ATOM 1387 O O . LYS A 1 176 ? 17.017 -13.559 -17.642 1.00 73.44 176 LYS A O 1
ATOM 1392 N N . ASN A 1 177 ? 18.429 -13.468 -19.383 1.00 76.50 177 ASN A N 1
ATOM 1393 C CA . ASN A 1 177 ? 19.291 -12.428 -18.815 1.00 76.50 177 ASN A CA 1
ATOM 1394 C C . ASN A 1 177 ? 18.549 -11.125 -18.483 1.00 76.50 177 ASN A C 1
ATOM 1396 O O . ASN A 1 177 ? 18.907 -10.471 -17.513 1.00 76.50 177 ASN A O 1
ATOM 1400 N N . ASP A 1 178 ? 17.547 -10.736 -19.277 1.00 75.62 178 ASP A N 1
ATOM 1401 C CA . ASP A 1 178 ? 16.773 -9.524 -18.997 1.00 75.62 178 ASP A CA 1
ATOM 1402 C C . ASP A 1 178 ? 15.890 -9.755 -17.766 1.00 75.62 178 ASP A C 1
ATOM 1404 O O . ASP A 1 178 ? 15.844 -8.907 -16.886 1.00 75.62 178 ASP A O 1
ATOM 1408 N N . ILE A 1 179 ? 15.254 -10.930 -17.671 1.00 76.00 179 ILE A N 1
ATOM 1409 C CA . ILE A 1 179 ? 14.435 -11.334 -16.515 1.00 76.00 179 ILE A CA 1
ATOM 1410 C C . ILE A 1 179 ? 15.276 -11.359 -15.236 1.00 76.00 179 ILE A C 1
ATOM 1412 O O . ILE A 1 179 ? 14.837 -10.847 -14.212 1.00 76.00 179 ILE A O 1
ATOM 1416 N N . ASP A 1 180 ? 16.484 -11.918 -15.306 1.00 80.62 180 ASP A N 1
ATOM 1417 C CA . ASP A 1 180 ? 17.393 -12.035 -14.160 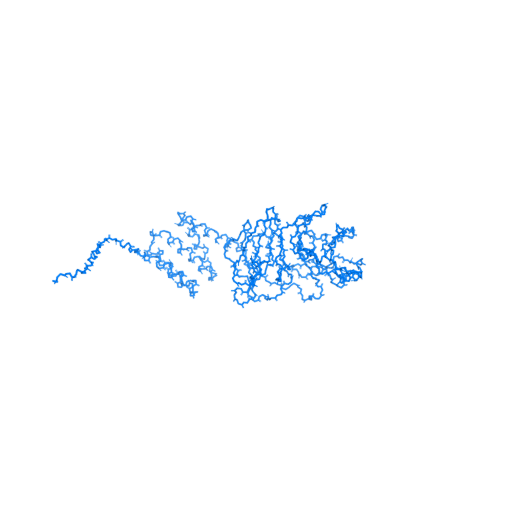1.00 80.62 180 ASP A CA 1
ATOM 1418 C C . ASP A 1 180 ? 17.899 -10.669 -13.658 1.00 80.62 180 ASP A C 1
ATOM 1420 O O . ASP A 1 180 ? 18.350 -10.567 -12.520 1.00 80.62 180 ASP A O 1
ATOM 1424 N N . ASN A 1 181 ? 17.795 -9.622 -14.482 1.00 85.94 181 ASN A N 1
ATOM 1425 C CA . ASN A 1 181 ? 18.177 -8.252 -14.142 1.00 85.94 181 ASN A CA 1
ATOM 1426 C C . ASN A 1 181 ? 16.982 -7.361 -13.745 1.00 85.94 181 ASN A C 1
ATOM 1428 O O . ASN A 1 181 ? 17.175 -6.170 -13.495 1.00 85.94 181 ASN A O 1
ATOM 1432 N N . ILE A 1 182 ? 15.754 -7.890 -13.710 1.00 83.88 182 ILE A N 1
ATOM 1433 C CA . ILE A 1 182 ? 14.584 -7.166 -13.194 1.00 83.88 182 ILE A CA 1
ATOM 1434 C C . ILE A 1 182 ? 14.536 -7.321 -11.674 1.00 83.88 182 ILE A C 1
ATOM 1436 O O . ILE A 1 182 ? 14.454 -8.439 -11.170 1.00 83.88 182 ILE A O 1
ATOM 1440 N N . GLU A 1 183 ? 14.520 -6.210 -10.934 1.00 81.44 183 GLU A N 1
ATOM 1441 C CA . GLU A 1 183 ? 14.485 -6.257 -9.463 1.00 81.44 183 GLU A CA 1
ATOM 1442 C C . GLU A 1 183 ? 13.071 -6.083 -8.894 1.00 81.44 183 GLU A C 1
ATOM 1444 O O . GLU A 1 183 ? 12.712 -6.703 -7.894 1.00 81.44 183 GLU A O 1
ATOM 1449 N N . THR A 1 184 ? 12.242 -5.258 -9.532 1.00 82.12 184 THR A N 1
ATOM 1450 C CA . THR A 1 184 ? 10.845 -5.038 -9.164 1.00 82.12 184 THR A CA 1
ATOM 1451 C C . THR A 1 184 ? 9.977 -4.798 -10.391 1.00 82.12 184 THR A C 1
ATOM 1453 O O . THR A 1 184 ? 10.424 -4.327 -11.440 1.00 82.12 184 THR A O 1
ATOM 1456 N N . TYR A 1 185 ? 8.693 -5.095 -10.239 1.00 84.94 185 TYR A N 1
ATOM 1457 C CA . TYR A 1 185 ? 7.682 -4.846 -11.249 1.00 84.94 185 TYR A CA 1
ATOM 1458 C C . TYR A 1 185 ? 6.311 -4.636 -10.612 1.00 84.94 185 TYR A C 1
ATOM 1460 O O . TYR A 1 185 ? 6.018 -5.125 -9.518 1.00 84.94 185 TYR A O 1
ATOM 1468 N N . ILE A 1 186 ? 5.432 -3.958 -11.342 1.00 86.88 186 ILE A N 1
ATOM 1469 C CA . ILE A 1 186 ? 4.057 -3.717 -10.930 1.00 86.88 186 ILE A CA 1
ATOM 1470 C C . ILE A 1 186 ? 3.119 -3.623 -12.133 1.00 86.88 186 ILE A C 1
ATOM 1472 O O . ILE A 1 186 ? 3.404 -2.948 -13.126 1.00 86.88 186 ILE A O 1
ATOM 1476 N N . PHE A 1 187 ? 1.984 -4.317 -12.043 1.00 88.12 187 PHE A N 1
ATOM 1477 C CA . PHE A 1 187 ? 0.944 -4.246 -13.066 1.00 88.12 187 PHE A CA 1
ATOM 1478 C C . PHE A 1 187 ? 0.143 -2.952 -12.943 1.00 88.12 187 PHE A C 1
ATOM 1480 O O . PHE A 1 187 ? -0.117 -2.495 -11.828 1.00 88.12 187 PHE A O 1
ATOM 1487 N N . SER A 1 188 ? -0.298 -2.420 -14.082 1.00 89.69 188 SER A N 1
ATOM 1488 C CA . SER A 1 188 ? -1.295 -1.349 -14.129 1.00 89.69 188 SER A CA 1
ATOM 1489 C C . SER A 1 188 ? -2.615 -1.778 -13.467 1.00 89.69 188 SER A C 1
ATOM 1491 O O . SER A 1 188 ? -2.863 -2.980 -13.317 1.00 89.69 188 SER A O 1
ATOM 1493 N N . PRO A 1 189 ? -3.498 -0.835 -13.081 1.00 87.62 189 PRO A N 1
ATOM 1494 C CA . PRO A 1 189 ? -4.738 -1.158 -12.366 1.00 87.62 189 PRO A CA 1
ATOM 1495 C C . PRO A 1 189 ? -5.698 -2.068 -13.151 1.00 87.62 189 PRO A C 1
ATOM 1497 O O . PRO A 1 189 ? -6.377 -2.912 -12.569 1.00 87.62 189 PRO A O 1
ATOM 1500 N N . ASP A 1 190 ? -5.727 -1.926 -14.479 1.00 86.19 190 ASP A N 1
ATOM 1501 C CA . ASP A 1 190 ? -6.458 -2.804 -15.409 1.00 86.19 190 ASP A CA 1
ATOM 1502 C C . ASP A 1 190 ? -5.755 -4.161 -15.634 1.00 86.19 190 ASP A C 1
ATOM 1504 O O . ASP A 1 190 ? -6.339 -5.119 -16.146 1.00 86.19 190 ASP A O 1
ATOM 1508 N N . GLY A 1 191 ? -4.496 -4.267 -15.214 1.00 85.56 191 GLY A N 1
ATOM 1509 C CA . GLY A 1 191 ? -3.629 -5.411 -15.418 1.00 85.56 191 GLY A CA 1
ATOM 1510 C C . GLY A 1 191 ? -3.059 -5.537 -16.824 1.00 85.56 191 GLY A C 1
ATOM 1511 O O . GLY A 1 191 ? -2.365 -6.516 -17.082 1.00 85.56 191 GLY A O 1
ATOM 1512 N N . GLU A 1 192 ? -3.348 -4.629 -17.745 1.00 85.00 192 GLU A N 1
ATOM 1513 C CA . GLU A 1 192 ? -2.967 -4.767 -19.153 1.00 85.00 192 GLU A CA 1
ATOM 1514 C C . GLU A 1 192 ? -1.515 -4.380 -19.426 1.00 85.00 192 GLU A C 1
ATOM 1516 O O . GLU A 1 192 ? -0.972 -4.761 -20.461 1.00 85.00 192 GLU A O 1
ATOM 1521 N N . LYS A 1 193 ? -0.866 -3.670 -18.500 1.00 87.56 193 LYS A N 1
ATOM 1522 C CA . LYS A 1 193 ? 0.515 -3.199 -18.620 1.00 87.56 193 LYS A CA 1
ATOM 1523 C C . LYS A 1 193 ? 1.350 -3.628 -17.424 1.00 87.56 193 LYS A C 1
ATOM 1525 O O . LYS A 1 193 ? 0.835 -3.898 -16.339 1.00 87.56 193 LYS A O 1
ATOM 1530 N N . LEU A 1 194 ? 2.659 -3.674 -17.633 1.00 87.19 194 LEU A N 1
ATOM 1531 C CA . LEU A 1 194 ? 3.663 -3.952 -16.616 1.00 87.19 194 LEU A CA 1
ATOM 1532 C C . LEU A 1 194 ? 4.705 -2.835 -16.635 1.00 87.19 194 LEU A C 1
ATOM 1534 O O . LEU A 1 194 ? 5.319 -2.606 -17.675 1.00 87.19 194 LEU A O 1
ATOM 1538 N N . ALA A 1 195 ? 4.905 -2.172 -15.499 1.00 88.81 195 ALA A N 1
ATOM 1539 C CA . ALA A 1 195 ? 6.064 -1.319 -15.258 1.00 88.81 195 ALA A CA 1
ATOM 1540 C C . ALA A 1 195 ? 7.109 -2.123 -14.485 1.00 88.81 195 ALA A C 1
ATOM 1542 O O . ALA A 1 195 ? 6.757 -2.818 -13.532 1.00 88.81 195 ALA A O 1
ATOM 1543 N N . TYR A 1 196 ? 8.374 -2.050 -14.878 1.00 86.81 196 TYR A N 1
ATOM 1544 C CA . TYR A 1 196 ? 9.459 -2.772 -14.215 1.00 86.81 196 TYR A CA 1
ATOM 1545 C C . TYR A 1 196 ? 10.775 -2.017 -14.345 1.00 86.81 196 TYR A C 1
ATOM 1547 O O . TYR A 1 196 ? 10.972 -1.272 -15.306 1.00 86.81 196 TYR A O 1
ATOM 1555 N N . ASN A 1 197 ? 11.672 -2.203 -13.380 1.00 88.44 197 ASN A N 1
ATOM 1556 C CA . ASN A 1 197 ? 13.044 -1.732 -13.524 1.00 88.44 197 ASN A CA 1
ATOM 1557 C C . ASN A 1 197 ? 13.927 -2.837 -14.114 1.00 88.44 197 ASN A C 1
ATOM 1559 O O . ASN A 1 197 ? 13.652 -4.020 -13.930 1.00 88.44 197 ASN A O 1
ATOM 1563 N N . ILE A 1 198 ? 14.991 -2.455 -14.811 1.00 87.31 198 ILE A N 1
ATOM 1564 C CA . ILE A 1 198 ? 16.017 -3.389 -15.279 1.00 87.31 198 ILE A CA 1
ATOM 1565 C C . ILE A 1 198 ? 17.406 -2.840 -14.968 1.00 87.31 198 ILE A C 1
ATOM 1567 O O . ILE A 1 198 ? 17.697 -1.674 -15.240 1.00 87.31 198 ILE A O 1
ATOM 1571 N N . ALA A 1 199 ? 18.250 -3.687 -14.383 1.00 90.06 199 ALA A N 1
ATOM 1572 C CA . ALA A 1 199 ? 19.643 -3.394 -14.094 1.00 90.06 199 ALA A CA 1
ATOM 1573 C C . ALA A 1 199 ? 20.504 -3.621 -15.347 1.00 90.06 199 ALA A C 1
ATOM 1575 O O . ALA A 1 199 ? 20.479 -4.682 -15.973 1.00 90.06 199 ALA A O 1
ATOM 1576 N N . ILE A 1 200 ? 21.298 -2.621 -15.712 1.00 89.62 200 ILE A N 1
ATOM 1577 C CA . ILE A 1 200 ? 22.172 -2.638 -16.882 1.00 89.62 200 ILE A CA 1
ATOM 1578 C C . ILE A 1 200 ? 23.590 -2.321 -16.435 1.00 89.62 200 ILE A C 1
ATOM 1580 O O . ILE A 1 200 ? 23.883 -1.223 -15.952 1.00 89.62 200 ILE A O 1
ATOM 1584 N N . PHE A 1 201 ? 24.479 -3.290 -16.629 1.00 90.31 201 PHE A N 1
ATOM 1585 C CA . PHE A 1 201 ? 25.899 -3.128 -16.366 1.00 90.31 201 PHE A CA 1
ATOM 1586 C C . PHE A 1 201 ? 26.591 -2.420 -17.534 1.00 90.31 201 PHE A C 1
ATOM 1588 O O . PHE A 1 201 ? 26.613 -2.918 -18.661 1.00 90.31 201 PHE A O 1
ATOM 1595 N N . ASP A 1 202 ? 27.188 -1.265 -17.258 1.00 86.50 202 ASP A N 1
ATOM 1596 C CA . ASP A 1 202 ? 28.037 -0.547 -18.198 1.00 86.50 202 ASP A CA 1
ATOM 1597 C C . ASP A 1 202 ? 29.498 -0.975 -18.004 1.00 86.50 202 ASP A C 1
ATOM 1599 O O . ASP A 1 202 ? 30.154 -0.616 -17.024 1.00 86.50 202 ASP A O 1
ATOM 1603 N N . SER A 1 203 ? 30.026 -1.728 -18.972 1.00 90.19 203 SER A N 1
ATOM 1604 C CA . SER A 1 203 ? 31.407 -2.217 -18.952 1.00 90.19 203 SER A CA 1
ATOM 1605 C C . SER A 1 203 ? 32.459 -1.117 -19.116 1.00 90.19 203 SER A C 1
ATOM 1607 O O . SER A 1 203 ? 33.619 -1.343 -18.783 1.00 90.19 203 SER A O 1
ATOM 1609 N N . VAL A 1 204 ? 32.093 0.051 -19.659 1.00 91.12 204 VAL A N 1
ATOM 1610 C CA . VAL A 1 204 ? 33.014 1.181 -19.852 1.00 91.12 204 VAL A CA 1
ATOM 1611 C C . VAL A 1 204 ? 33.213 1.923 -18.538 1.00 91.12 204 VAL A C 1
ATOM 1613 O O . VAL A 1 204 ? 34.342 2.247 -18.173 1.00 91.12 204 VAL A O 1
ATOM 1616 N N . THR A 1 205 ? 32.125 2.180 -17.813 1.00 89.88 205 THR A N 1
ATOM 1617 C CA . THR A 1 205 ? 32.177 2.880 -16.521 1.00 89.88 205 THR A CA 1
ATOM 1618 C C . THR A 1 205 ? 32.332 1.935 -15.327 1.00 89.88 205 THR A C 1
ATOM 1620 O O . THR A 1 205 ? 32.623 2.403 -14.226 1.00 89.88 205 THR A O 1
ATOM 1623 N N . ASN A 1 206 ? 32.192 0.621 -15.543 1.00 92.44 206 ASN A N 1
ATOM 1624 C CA . ASN A 1 206 ? 32.180 -0.426 -14.518 1.00 92.44 206 ASN A CA 1
ATOM 1625 C C . ASN A 1 206 ? 31.131 -0.151 -13.426 1.00 92.44 206 ASN A C 1
ATOM 1627 O O . ASN A 1 206 ? 31.398 -0.292 -12.230 1.00 92.44 206 ASN A O 1
ATOM 1631 N N . LYS A 1 207 ? 29.946 0.302 -13.846 1.00 90.38 207 LYS A N 1
ATOM 1632 C CA . LYS A 1 207 ? 28.833 0.668 -12.967 1.00 90.38 207 LYS A CA 1
ATOM 1633 C C . LYS A 1 207 ? 27.539 0.020 -13.430 1.00 90.38 207 LYS A C 1
ATOM 1635 O O . LYS A 1 207 ? 27.300 -0.140 -14.624 1.00 90.38 207 LYS A O 1
ATOM 1640 N N . TRP A 1 208 ? 26.698 -0.316 -12.462 1.00 91.00 208 TRP A N 1
ATOM 1641 C CA . TRP A 1 208 ? 25.305 -0.650 -12.716 1.00 91.00 208 TRP A CA 1
ATOM 1642 C C . TRP A 1 208 ? 24.490 0.632 -12.835 1.00 91.00 208 TRP A C 1
ATOM 1644 O O . TRP A 1 208 ? 24.724 1.595 -12.108 1.00 91.00 208 TRP A O 1
ATOM 1654 N N . THR A 1 209 ? 23.557 0.623 -13.773 1.00 92.00 209 THR A N 1
ATOM 1655 C CA . THR A 1 209 ? 22.548 1.663 -13.966 1.00 92.00 209 THR A CA 1
ATOM 1656 C C . THR A 1 209 ? 21.190 1.001 -14.088 1.00 92.00 209 THR A C 1
ATOM 1658 O O . THR A 1 209 ? 21.117 -0.166 -14.468 1.00 92.00 209 THR A O 1
ATOM 1661 N N . TYR A 1 210 ? 20.126 1.731 -13.783 1.00 90.62 210 TYR A N 1
ATOM 1662 C CA . TYR A 1 210 ? 18.769 1.201 -13.839 1.00 90.62 210 TYR A CA 1
ATOM 1663 C C . TYR A 1 210 ? 17.923 2.018 -14.796 1.00 90.62 210 TYR A C 1
ATOM 1665 O O . TYR A 1 210 ? 18.031 3.245 -14.848 1.00 90.62 210 TYR A O 1
ATOM 1673 N N . GLU A 1 211 ? 17.065 1.324 -15.531 1.00 90.75 211 GLU A N 1
ATOM 1674 C CA . GLU A 1 211 ? 16.091 1.918 -16.441 1.00 90.75 211 GLU A CA 1
ATOM 1675 C C . GLU A 1 211 ? 14.677 1.485 -16.043 1.00 90.75 211 GLU A C 1
ATOM 1677 O O . GLU A 1 211 ? 14.472 0.353 -15.600 1.00 90.75 211 GLU A O 1
ATOM 1682 N N . LEU A 1 212 ? 13.696 2.375 -16.225 1.00 89.69 212 LEU A N 1
ATOM 1683 C CA . LEU A 1 212 ? 12.274 2.082 -16.031 1.00 89.69 212 LEU A CA 1
ATOM 1684 C C . LEU A 1 212 ? 11.623 1.765 -17.379 1.00 89.69 212 LEU A C 1
ATOM 1686 O O . LEU A 1 212 ? 11.617 2.591 -18.291 1.00 89.69 212 LEU A O 1
ATOM 1690 N N . HIS A 1 213 ? 11.032 0.581 -17.481 1.00 86.75 213 HIS A N 1
ATOM 1691 C CA . HIS A 1 213 ? 10.398 0.077 -18.693 1.00 86.75 213 HIS A CA 1
ATOM 1692 C C . HIS A 1 213 ? 8.901 -0.125 -18.463 1.00 86.75 213 HIS A C 1
ATOM 1694 O O . HIS A 1 213 ? 8.477 -0.514 -17.374 1.00 86.75 213 HIS A O 1
ATOM 1700 N N . ILE A 1 214 ? 8.098 0.128 -19.500 1.00 86.19 214 ILE A N 1
ATOM 1701 C CA . ILE A 1 214 ? 6.657 -0.139 -19.513 1.00 86.19 214 ILE A CA 1
ATOM 1702 C C . ILE A 1 214 ? 6.345 -0.994 -20.735 1.00 86.19 214 ILE A C 1
ATOM 1704 O O . ILE A 1 214 ? 6.844 -0.747 -21.832 1.00 86.19 214 ILE A O 1
ATOM 1708 N N . ARG A 1 215 ? 5.514 -2.017 -20.548 1.00 81.50 215 ARG A N 1
ATOM 1709 C CA . ARG A 1 215 ? 5.145 -2.947 -21.615 1.00 81.50 215 ARG A CA 1
ATOM 1710 C C . ARG A 1 215 ? 3.676 -3.331 -21.535 1.00 81.50 215 ARG A C 1
ATOM 1712 O O . ARG A 1 215 ? 3.181 -3.603 -20.441 1.00 81.50 215 ARG A O 1
ATOM 1719 N N . ASN A 1 216 ? 3.010 -3.461 -22.685 1.00 82.81 216 ASN A N 1
ATOM 1720 C CA . ASN A 1 216 ? 1.684 -4.073 -22.733 1.00 82.81 216 ASN A CA 1
ATOM 1721 C C . ASN A 1 216 ? 1.796 -5.601 -22.644 1.00 82.81 216 ASN A C 1
ATOM 1723 O O . ASN A 1 216 ? 2.634 -6.249 -23.285 1.00 82.81 216 ASN A O 1
ATOM 1727 N N . LEU A 1 217 ? 0.906 -6.213 -21.870 1.00 78.06 217 LEU A N 1
ATOM 1728 C CA . LEU A 1 217 ? 0.838 -7.661 -21.739 1.00 78.06 217 LEU A CA 1
ATOM 1729 C C . LEU A 1 217 ? 0.379 -8.335 -23.024 1.00 78.06 217 LEU A C 1
ATOM 1731 O O . LEU A 1 217 ? 0.715 -9.498 -23.231 1.00 78.06 217 LEU A O 1
ATOM 1735 N N . ASP A 1 218 ? -0.348 -7.660 -23.913 1.00 74.06 218 ASP A N 1
ATOM 1736 C CA . ASP A 1 218 ? -0.728 -8.210 -25.218 1.00 74.06 218 ASP A CA 1
ATOM 1737 C C . ASP A 1 218 ? 0.484 -8.400 -26.164 1.00 74.06 218 ASP A C 1
ATOM 1739 O O . ASP A 1 218 ? 0.411 -9.196 -27.103 1.00 74.06 218 ASP A O 1
ATOM 1743 N N . GLY A 1 219 ? 1.649 -7.852 -25.804 1.00 66.25 219 GLY A N 1
ATOM 1744 C CA . GLY A 1 219 ? 2.897 -7.960 -26.556 1.00 66.25 219 GLY A CA 1
ATOM 1745 C C . GLY A 1 219 ? 3.014 -6.945 -27.690 1.00 66.25 219 GLY A C 1
ATOM 1746 O O . GLY A 1 219 ? 4.043 -6.943 -28.365 1.00 66.25 219 GLY A O 1
ATOM 1747 N N . SER A 1 220 ? 2.000 -6.098 -27.882 1.00 67.25 220 SER A N 1
ATOM 1748 C CA . SER A 1 220 ? 2.149 -4.849 -28.615 1.00 67.25 220 SER A CA 1
ATOM 1749 C C . SER A 1 220 ? 2.980 -3.884 -27.756 1.00 67.25 220 SER A C 1
ATOM 1751 O O . SER A 1 220 ? 2.933 -3.937 -26.534 1.00 67.25 220 SER A O 1
ATOM 1753 N N . ASP A 1 221 ? 3.804 -3.055 -28.379 1.00 59.31 221 ASP A N 1
ATOM 1754 C CA . ASP A 1 221 ? 4.704 -2.085 -27.740 1.00 59.31 221 ASP A CA 1
ATOM 1755 C C . ASP A 1 221 ? 5.831 -2.632 -26.838 1.00 59.31 221 ASP A C 1
ATOM 1757 O O . ASP A 1 221 ? 5.673 -3.018 -25.678 1.00 59.31 221 ASP A O 1
ATOM 1761 N N . LEU A 1 222 ? 7.043 -2.534 -27.388 1.00 52.66 222 LEU A N 1
ATOM 1762 C CA . LEU A 1 222 ? 8.279 -2.306 -26.644 1.00 52.66 222 LEU A CA 1
ATOM 1763 C C . LEU A 1 222 ? 8.507 -0.789 -26.659 1.00 52.66 222 LEU A C 1
ATOM 1765 O O . LEU A 1 222 ? 9.088 -0.270 -27.611 1.00 52.66 222 LEU A O 1
ATOM 1769 N N . HIS A 1 223 ? 7.982 -0.049 -25.686 1.00 53.81 223 HIS A N 1
ATOM 1770 C CA . HIS A 1 223 ? 8.315 1.370 -25.533 1.00 53.81 223 HIS A CA 1
ATOM 1771 C C . HIS A 1 223 ? 9.039 1.567 -24.206 1.00 53.81 223 HIS A C 1
ATOM 1773 O O . HIS A 1 223 ? 8.426 1.667 -23.145 1.00 53.81 223 HIS A O 1
ATOM 1779 N N . SER A 1 224 ? 10.370 1.667 -24.275 1.00 54.94 224 SER A N 1
ATOM 1780 C CA . SER A 1 224 ? 11.118 2.399 -23.262 1.00 54.94 224 SER A CA 1
ATOM 1781 C C . SER A 1 224 ? 10.730 3.871 -23.414 1.00 54.94 224 SER A C 1
ATOM 1783 O O . SER A 1 224 ? 11.307 4.615 -24.201 1.00 54.94 224 SER A O 1
ATOM 1785 N N . LEU A 1 225 ? 9.702 4.313 -22.685 1.00 53.34 225 LEU A N 1
ATOM 1786 C CA . LEU A 1 225 ? 9.395 5.747 -22.590 1.00 53.34 225 LEU A CA 1
ATOM 1787 C C . LEU A 1 225 ? 10.567 6.528 -21.961 1.00 53.34 225 LEU A C 1
ATOM 1789 O O . LEU A 1 225 ? 10.633 7.747 -22.080 1.00 53.34 225 LEU A O 1
ATOM 1793 N N . TYR A 1 226 ? 11.533 5.820 -21.361 1.00 60.00 226 TYR A N 1
ATOM 1794 C CA . TYR A 1 226 ? 12.693 6.383 -20.692 1.00 60.00 226 TYR A CA 1
ATOM 1795 C C . TYR A 1 226 ? 13.974 5.666 -21.126 1.00 60.00 226 TYR A C 1
ATOM 1797 O O . TYR A 1 226 ? 14.291 4.597 -20.624 1.00 60.00 226 TYR A O 1
ATOM 1805 N N . ASN A 1 227 ? 14.757 6.290 -22.011 1.00 66.50 227 ASN A N 1
ATOM 1806 C CA . ASN A 1 227 ? 16.172 5.931 -22.217 1.00 66.50 227 ASN A CA 1
ATOM 1807 C C . ASN A 1 227 ? 17.087 6.628 -21.185 1.00 66.50 227 ASN A C 1
ATOM 1809 O O . ASN A 1 227 ? 18.292 6.776 -21.398 1.00 66.50 227 ASN A O 1
ATOM 1813 N N . GLU A 1 228 ? 16.503 7.139 -20.100 1.00 84.50 228 GLU A N 1
ATOM 1814 C CA . GLU A 1 228 ? 17.240 7.748 -19.001 1.00 84.50 228 GLU A CA 1
ATOM 1815 C C . GLU A 1 228 ? 17.801 6.659 -18.089 1.00 84.50 228 GLU A C 1
ATOM 1817 O O . GLU A 1 228 ? 17.095 5.724 -17.711 1.00 84.50 228 GLU A O 1
ATOM 1822 N N . LYS A 1 229 ? 19.074 6.811 -17.724 1.00 89.06 229 LYS A N 1
ATOM 1823 C CA . LYS A 1 229 ? 19.784 5.906 -16.823 1.00 89.06 229 LYS A CA 1
ATOM 1824 C C . LYS A 1 229 ? 19.897 6.535 -15.447 1.00 89.06 229 LYS A C 1
ATOM 1826 O O . LYS A 1 229 ? 20.380 7.661 -15.335 1.00 89.06 229 LYS A O 1
ATOM 1831 N N . TYR A 1 230 ? 19.519 5.772 -14.431 1.00 89.88 230 TYR A N 1
ATOM 1832 C CA . TYR A 1 230 ? 19.550 6.194 -13.036 1.00 89.88 230 TYR A CA 1
ATOM 1833 C C . TYR A 1 230 ? 20.581 5.400 -12.242 1.00 89.88 230 TYR A C 1
ATOM 1835 O O . TYR A 1 230 ? 20.914 4.269 -12.613 1.00 89.88 230 TYR A O 1
ATOM 1843 N N . ASP A 1 231 ? 21.039 5.966 -11.121 1.00 89.62 231 ASP A N 1
ATOM 1844 C CA . ASP A 1 231 ? 21.798 5.189 -10.136 1.00 89.62 231 ASP A CA 1
ATOM 1845 C C . ASP A 1 231 ? 20.898 4.092 -9.547 1.00 89.62 231 ASP A C 1
ATOM 1847 O O . ASP A 1 231 ? 21.368 2.976 -9.363 1.00 89.62 231 ASP A O 1
ATOM 1851 N N . TYR A 1 232 ? 19.608 4.401 -9.330 1.00 89.06 232 TYR A N 1
ATOM 1852 C CA . TYR A 1 232 ? 18.512 3.464 -9.047 1.00 89.06 232 TYR A CA 1
ATOM 1853 C C . TYR A 1 232 ? 17.173 4.040 -9.530 1.00 89.06 232 TYR A C 1
ATOM 1855 O O . TYR A 1 232 ? 16.956 5.248 -9.446 1.00 89.06 232 TYR A O 1
ATOM 1863 N N . ILE A 1 233 ? 16.248 3.194 -9.990 1.00 90.12 233 ILE A N 1
ATOM 1864 C CA . ILE A 1 233 ? 14.843 3.575 -10.194 1.00 90.12 233 ILE A CA 1
ATOM 1865 C C . ILE A 1 233 ? 13.924 2.384 -9.917 1.00 90.12 233 ILE A C 1
ATOM 1867 O O . ILE A 1 233 ? 14.140 1.296 -10.446 1.00 90.12 233 ILE A O 1
ATOM 1871 N N . TYR A 1 234 ? 12.903 2.592 -9.087 1.00 88.69 234 TYR A N 1
ATOM 1872 C CA . TYR A 1 234 ? 11.972 1.556 -8.643 1.00 88.69 234 TYR A CA 1
ATOM 1873 C C . TYR A 1 234 ? 10.524 2.026 -8.814 1.00 88.69 234 TYR A C 1
ATOM 1875 O O . TYR A 1 234 ? 10.123 2.976 -8.136 1.00 88.69 234 TYR A O 1
ATOM 1883 N N . PRO A 1 235 ? 9.715 1.389 -9.683 1.00 89.75 235 PRO A N 1
ATOM 1884 C CA . PRO A 1 235 ? 8.283 1.648 -9.726 1.00 89.75 235 PRO A CA 1
ATOM 1885 C C . PRO A 1 235 ? 7.601 1.058 -8.488 1.00 89.75 235 PRO A C 1
ATOM 1887 O O . PRO A 1 235 ? 7.747 -0.127 -8.184 1.00 89.75 235 PRO A O 1
ATOM 1890 N N . PHE A 1 236 ? 6.826 1.884 -7.790 1.00 89.25 236 PHE A N 1
ATOM 1891 C CA . PHE A 1 236 ? 6.070 1.481 -6.609 1.00 89.25 236 PHE A CA 1
ATOM 1892 C C . PHE A 1 236 ? 4.585 1.353 -6.858 1.00 89.25 236 PHE A C 1
ATOM 1894 O O . PHE A 1 236 ? 3.978 0.459 -6.286 1.00 89.25 236 PHE A O 1
ATOM 1901 N N . ASP A 1 237 ? 3.967 2.230 -7.643 1.00 91.06 237 ASP A N 1
ATOM 1902 C CA . ASP A 1 237 ? 2.519 2.174 -7.837 1.00 91.06 237 ASP A CA 1
ATOM 1903 C C . ASP A 1 237 ? 2.076 2.853 -9.124 1.00 91.06 237 ASP A C 1
ATOM 1905 O O . ASP A 1 237 ? 2.799 3.672 -9.692 1.00 91.06 237 ASP A O 1
ATOM 1909 N N . TRP A 1 238 ? 0.866 2.522 -9.555 1.00 92.69 238 TRP A N 1
ATOM 1910 C CA . TRP A 1 238 ? 0.170 3.234 -10.617 1.00 92.69 238 TRP A CA 1
ATOM 1911 C C . TRP A 1 238 ? -0.917 4.111 -10.003 1.00 92.69 238 TRP A C 1
ATOM 1913 O O . TRP A 1 238 ? -1.577 3.711 -9.043 1.00 92.69 238 TRP A O 1
ATOM 1923 N N . SER A 1 239 ? -1.162 5.287 -10.579 1.00 93.50 239 SER A N 1
ATOM 1924 C CA . SER A 1 239 ? -2.416 5.989 -10.297 1.00 93.50 239 SER A CA 1
ATOM 1925 C C . SER A 1 239 ? -3.598 5.111 -10.717 1.00 93.50 239 SER A C 1
ATOM 1927 O O . SER A 1 239 ? -3.490 4.315 -11.651 1.00 93.50 239 SER A O 1
ATOM 1929 N N . SER A 1 240 ? -4.746 5.244 -10.051 1.00 90.31 240 SER A N 1
ATOM 1930 C CA . SER A 1 240 ? -5.917 4.386 -10.301 1.00 90.31 240 SER A CA 1
ATOM 1931 C C . SER A 1 240 ? -6.481 4.495 -11.723 1.00 90.31 240 SER A C 1
ATOM 1933 O O . SER A 1 240 ? -7.134 3.569 -12.198 1.00 90.31 240 SER A O 1
ATOM 1935 N N . ASP A 1 241 ? -6.187 5.594 -12.418 1.00 91.00 241 ASP A N 1
ATOM 1936 C CA . ASP A 1 241 ? -6.505 5.820 -13.830 1.00 91.00 241 ASP A CA 1
ATOM 1937 C C . ASP A 1 241 ? -5.415 5.339 -14.810 1.00 91.00 241 ASP A C 1
ATOM 1939 O O . ASP A 1 241 ? -5.577 5.473 -16.021 1.00 91.00 241 ASP A O 1
ATOM 1943 N N . GLY A 1 242 ? -4.302 4.798 -14.308 1.00 91.38 242 GLY A N 1
ATOM 1944 C CA . GLY A 1 242 ? -3.201 4.257 -15.102 1.00 91.38 242 GLY A CA 1
ATOM 1945 C C . GLY A 1 242 ? -2.330 5.297 -15.817 1.00 91.38 242 GLY A C 1
ATOM 1946 O O . GLY A 1 242 ? -1.540 4.915 -16.678 1.00 91.38 242 GLY A O 1
ATOM 1947 N N . ARG A 1 243 ? -2.464 6.594 -15.505 1.00 92.19 243 ARG A N 1
ATOM 1948 C CA . ARG A 1 243 ? -1.741 7.679 -16.200 1.00 92.19 243 ARG A CA 1
ATOM 1949 C C . ARG A 1 243 ? -0.401 8.060 -15.577 1.00 92.19 243 ARG A C 1
ATOM 1951 O O . ARG A 1 243 ? 0.421 8.667 -16.260 1.00 92.19 243 ARG A O 1
ATOM 1958 N N . LEU A 1 244 ? -0.175 7.725 -14.308 1.00 94.44 244 LEU A N 1
ATOM 1959 C CA . LEU A 1 244 ? 1.043 8.062 -13.574 1.00 94.44 244 LEU A CA 1
ATOM 1960 C C . LEU A 1 244 ? 1.695 6.812 -12.981 1.00 94.44 244 LEU A C 1
ATOM 1962 O O . LEU A 1 244 ? 1.000 5.944 -12.450 1.00 94.44 244 LEU A O 1
ATOM 1966 N N . ILE A 1 245 ? 3.029 6.787 -12.978 1.00 94.00 245 ILE A N 1
ATOM 1967 C CA . ILE A 1 245 ? 3.831 5.897 -12.132 1.00 94.00 245 ILE A CA 1
ATOM 1968 C C . ILE A 1 245 ? 4.361 6.687 -10.941 1.00 94.00 245 ILE A C 1
ATOM 1970 O O . ILE A 1 245 ? 4.972 7.743 -11.099 1.00 94.00 245 ILE A O 1
ATOM 1974 N N . LEU A 1 246 ? 4.164 6.141 -9.749 1.00 94.38 246 LEU A N 1
ATOM 1975 C CA . LEU A 1 246 ? 4.865 6.532 -8.538 1.00 94.38 246 LEU A CA 1
ATOM 1976 C C . LEU A 1 246 ? 6.145 5.713 -8.430 1.00 94.38 246 LEU A C 1
ATOM 1978 O O . LEU A 1 246 ? 6.083 4.484 -8.414 1.00 94.38 246 LEU A O 1
ATOM 1982 N N . ALA A 1 247 ? 7.290 6.379 -8.351 1.00 92.12 247 ALA A N 1
ATOM 1983 C CA . ALA A 1 247 ? 8.591 5.726 -8.282 1.00 92.12 247 ALA A CA 1
ATOM 1984 C C . ALA A 1 247 ? 9.514 6.408 -7.268 1.00 92.12 247 ALA A C 1
ATOM 1986 O O . ALA A 1 247 ? 9.363 7.597 -6.984 1.00 92.12 247 ALA A O 1
ATOM 1987 N N . ALA A 1 248 ? 10.496 5.667 -6.755 1.00 90.19 248 ALA A N 1
ATOM 1988 C CA . ALA A 1 248 ? 11.712 6.270 -6.214 1.00 90.19 248 ALA A CA 1
ATOM 1989 C C . ALA A 1 248 ? 12.806 6.233 -7.271 1.00 90.19 248 ALA A C 1
ATOM 1991 O O . ALA A 1 248 ? 12.993 5.215 -7.937 1.00 90.19 248 ALA A O 1
ATOM 1992 N N . GLN A 1 249 ? 13.546 7.328 -7.379 1.00 90.50 249 GLN A N 1
ATOM 1993 C CA . GLN A 1 249 ? 14.772 7.401 -8.159 1.00 90.50 249 GLN A CA 1
ATOM 1994 C C . GLN A 1 249 ? 15.931 7.820 -7.257 1.00 90.50 249 GLN A C 1
ATOM 1996 O O . GLN A 1 249 ? 15.749 8.624 -6.343 1.00 90.50 249 GLN A O 1
ATOM 2001 N N . THR A 1 250 ? 17.123 7.328 -7.569 1.00 89.62 250 THR A N 1
ATOM 2002 C CA . THR A 1 250 ? 18.385 7.847 -7.051 1.00 89.62 250 THR A CA 1
ATOM 2003 C C . THR A 1 250 ? 19.166 8.421 -8.218 1.00 89.62 250 THR A C 1
ATOM 2005 O O . THR A 1 250 ? 19.423 7.730 -9.208 1.00 89.62 250 THR A O 1
ATOM 2008 N N . GLN A 1 251 ? 19.556 9.686 -8.102 1.00 86.62 251 GLN A N 1
ATOM 2009 C CA . GLN A 1 251 ? 20.405 10.345 -9.086 1.00 86.62 251 GLN A CA 1
ATOM 2010 C C . GLN A 1 251 ? 21.406 11.254 -8.382 1.00 86.62 251 GLN A C 1
ATOM 2012 O O . GLN A 1 251 ? 21.021 12.131 -7.609 1.00 86.62 251 GLN A O 1
ATOM 2017 N N . ASN A 1 252 ? 22.697 11.086 -8.675 1.00 85.31 252 ASN A N 1
ATOM 2018 C CA . ASN A 1 252 ? 23.769 11.897 -8.088 1.00 85.31 252 ASN A CA 1
ATOM 2019 C C . ASN A 1 252 ? 23.756 11.853 -6.545 1.00 85.31 252 ASN A C 1
ATOM 2021 O O . ASN A 1 252 ? 23.967 12.875 -5.890 1.00 85.31 252 ASN A O 1
ATOM 2025 N N . ASN A 1 253 ? 23.508 10.667 -5.973 1.00 83.31 253 ASN A N 1
ATOM 2026 C CA . ASN A 1 253 ? 23.350 10.432 -4.528 1.00 83.31 253 ASN A CA 1
ATOM 2027 C C . ASN A 1 253 ? 22.179 11.188 -3.872 1.00 83.31 253 ASN A C 1
ATOM 2029 O O . ASN A 1 253 ? 22.218 11.465 -2.672 1.00 83.31 253 ASN A O 1
ATOM 2033 N N . VAL A 1 254 ? 21.156 11.552 -4.645 1.00 87.00 254 VAL A N 1
ATOM 2034 C CA . VAL A 1 254 ? 19.915 12.126 -4.121 1.00 87.00 254 VAL A CA 1
ATOM 2035 C C . VAL A 1 254 ? 18.781 11.158 -4.403 1.00 87.00 254 VAL A C 1
ATOM 2037 O O . VAL A 1 254 ? 18.522 10.840 -5.562 1.00 87.00 254 VAL A O 1
ATOM 2040 N N . ASP A 1 255 ? 18.107 10.726 -3.340 1.00 87.00 255 ASP A N 1
ATOM 2041 C CA . ASP A 1 255 ? 16.908 9.901 -3.430 1.00 87.00 255 ASP A CA 1
ATOM 2042 C C . ASP A 1 255 ? 15.667 10.789 -3.496 1.00 87.00 255 ASP A C 1
ATOM 2044 O O . ASP A 1 255 ? 15.475 11.695 -2.676 1.00 87.00 255 ASP A O 1
ATOM 2048 N N . GLU A 1 256 ? 14.803 10.531 -4.466 1.00 90.81 256 GLU A N 1
ATOM 204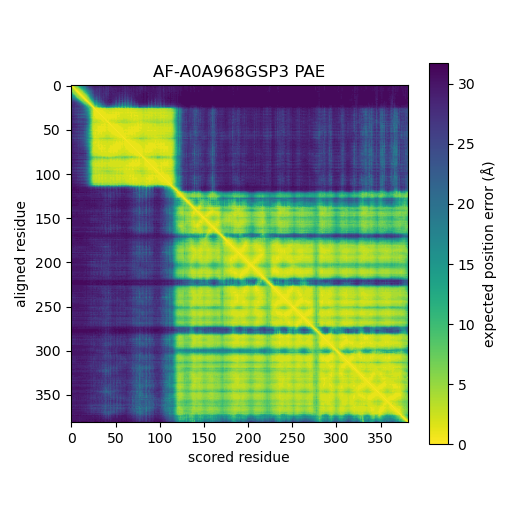9 C CA . GLU A 1 256 ? 13.613 11.331 -4.728 1.00 90.81 256 GLU A CA 1
ATOM 2050 C C . GLU A 1 256 ? 12.408 10.435 -4.984 1.00 90.81 256 GLU A C 1
ATOM 2052 O O . GLU A 1 256 ? 12.475 9.478 -5.753 1.00 90.81 256 GLU A O 1
ATOM 2057 N N . LEU A 1 257 ? 11.282 10.783 -4.362 1.00 91.81 257 LEU A N 1
ATOM 2058 C CA . LEU A 1 257 ? 9.980 10.242 -4.718 1.00 91.81 257 LEU A CA 1
ATOM 2059 C C . LEU A 1 257 ? 9.411 11.078 -5.865 1.00 91.81 257 LEU A C 1
ATOM 2061 O O . LEU A 1 257 ? 9.280 12.302 -5.739 1.00 91.81 257 LEU A O 1
ATOM 2065 N N . VAL A 1 258 ? 9.071 10.425 -6.970 1.00 93.31 258 VAL A N 1
ATOM 2066 C CA . VAL A 1 258 ? 8.663 11.079 -8.214 1.00 93.31 258 VAL A CA 1
ATOM 2067 C C . VAL A 1 258 ? 7.353 10.516 -8.753 1.00 93.31 258 VAL A C 1
ATOM 2069 O O . VAL A 1 258 ? 7.038 9.338 -8.583 1.00 93.31 258 VAL A O 1
ATOM 2072 N N . LEU A 1 259 ? 6.604 11.385 -9.429 1.00 94.88 259 LEU A N 1
ATOM 2073 C CA . LEU A 1 259 ? 5.505 11.018 -10.312 1.00 94.88 259 LEU A CA 1
ATOM 2074 C C . LEU A 1 259 ? 5.958 11.142 -11.753 1.00 94.88 259 LEU A C 1
ATOM 2076 O O . LEU A 1 259 ? 6.541 12.154 -12.140 1.00 94.88 259 LEU A O 1
ATOM 2080 N N . ILE A 1 260 ? 5.662 10.112 -12.525 1.00 93.62 260 ILE A N 1
ATOM 2081 C CA . ILE A 1 260 ? 6.118 9.940 -13.892 1.00 93.62 260 ILE A CA 1
ATOM 2082 C C . ILE A 1 260 ? 4.878 9.813 -14.780 1.00 93.62 260 ILE A C 1
ATOM 2084 O O . ILE A 1 260 ? 4.077 8.898 -14.594 1.00 93.62 260 ILE A O 1
ATOM 2088 N N . SER A 1 261 ? 4.698 10.751 -15.708 1.00 92.44 261 SER A N 1
ATOM 2089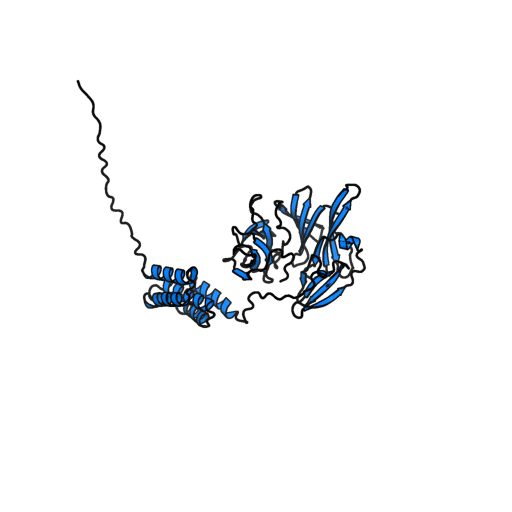 C CA . SER A 1 261 ? 3.566 10.801 -16.636 1.00 92.44 261 SER A CA 1
ATOM 2090 C C . SER A 1 261 ? 3.758 9.837 -17.801 1.00 92.44 261 SER A C 1
ATOM 2092 O O . SER A 1 261 ? 4.749 9.924 -18.527 1.00 92.44 261 SER A O 1
ATOM 2094 N N . LEU A 1 262 ? 2.780 8.956 -18.025 1.00 88.44 262 LEU A N 1
ATOM 2095 C CA . LEU A 1 262 ? 2.765 8.089 -19.206 1.00 88.44 262 LEU A CA 1
ATOM 2096 C C . LEU A 1 262 ? 2.424 8.830 -20.506 1.00 88.44 262 LEU A C 1
ATOM 2098 O O . LEU A 1 262 ? 2.643 8.277 -21.580 1.00 88.44 262 LEU A O 1
ATOM 2102 N N . GLU A 1 263 ? 1.858 10.035 -20.431 1.00 88.19 263 GLU A N 1
ATOM 2103 C CA . GLU A 1 263 ? 1.413 10.779 -21.616 1.00 88.19 263 GLU A CA 1
ATOM 2104 C C . GLU A 1 263 ? 2.591 11.373 -22.396 1.00 88.19 263 GLU A C 1
ATOM 2106 O O . GLU A 1 263 ? 2.637 11.289 -23.622 1.00 88.19 263 GLU A O 1
ATOM 2111 N N . ASP A 1 264 ? 3.545 11.970 -21.685 1.00 85.81 264 ASP A N 1
ATOM 2112 C CA . ASP A 1 264 ? 4.588 12.815 -22.274 1.00 85.81 264 ASP A CA 1
ATOM 2113 C C . ASP A 1 264 ? 5.987 12.569 -21.702 1.00 85.81 264 ASP A C 1
ATOM 2115 O O . ASP A 1 264 ? 6.948 13.232 -22.090 1.00 85.81 264 ASP A O 1
ATOM 2119 N N . GLY A 1 265 ? 6.122 11.633 -20.769 1.00 85.94 265 GLY A N 1
ATOM 2120 C CA . GLY A 1 265 ? 7.400 11.358 -20.144 1.00 85.94 265 GLY A CA 1
ATOM 2121 C C . GLY A 1 265 ? 7.702 12.242 -18.926 1.00 85.94 265 GLY A C 1
ATOM 2122 O O . GLY A 1 265 ? 8.696 12.012 -18.237 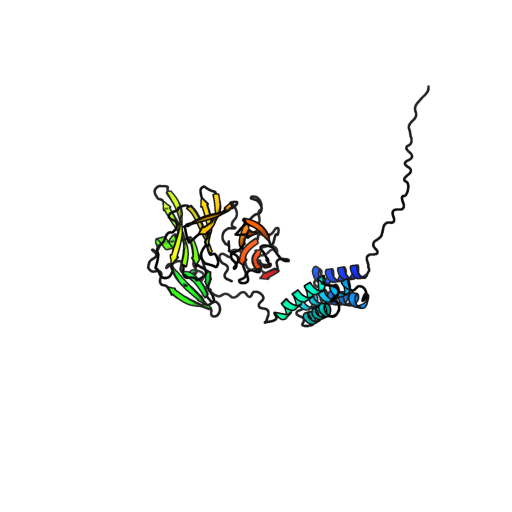1.00 85.94 265 GLY A O 1
ATOM 2123 N N . SER A 1 266 ? 6.892 13.265 -18.639 1.00 90.62 266 SER A N 1
ATOM 2124 C CA . SER A 1 266 ? 7.250 14.295 -17.661 1.00 90.62 266 SER A CA 1
ATOM 2125 C C . SER A 1 266 ? 7.367 13.755 -16.232 1.00 90.62 266 SER A C 1
ATOM 2127 O O . SER A 1 266 ? 6.650 12.844 -15.812 1.00 90.62 266 SER A O 1
ATOM 2129 N N . LYS A 1 267 ? 8.301 14.336 -15.467 1.00 91.50 267 LYS A N 1
ATOM 2130 C CA . LYS A 1 267 ? 8.582 13.962 -14.077 1.00 91.50 267 LYS A CA 1
ATOM 2131 C C . LYS A 1 267 ? 8.270 15.108 -13.129 1.00 91.50 267 LYS A C 1
ATOM 2133 O O . LYS A 1 267 ? 8.743 16.229 -13.317 1.00 91.50 267 LYS A O 1
ATOM 2138 N N . ARG A 1 268 ? 7.545 14.803 -12.057 1.00 94.06 268 ARG A N 1
ATOM 2139 C CA . ARG A 1 268 ? 7.298 15.705 -10.930 1.00 94.06 268 ARG A CA 1
ATOM 2140 C C . ARG A 1 268 ? 7.922 15.123 -9.669 1.00 94.06 268 ARG A C 1
ATOM 2142 O O . ARG A 1 268 ? 7.510 14.064 -9.207 1.00 94.06 268 ARG A O 1
ATOM 2149 N N . ILE A 1 269 ? 8.875 15.841 -9.084 1.00 93.12 269 ILE A N 1
ATOM 2150 C CA . ILE A 1 269 ? 9.443 15.486 -7.779 1.00 93.12 269 ILE A CA 1
ATOM 2151 C C . ILE A 1 269 ? 8.421 15.838 -6.697 1.00 93.12 269 ILE A C 1
ATOM 2153 O O . ILE A 1 269 ? 7.983 16.985 -6.605 1.00 93.12 269 ILE A O 1
ATOM 2157 N N . LEU A 1 270 ? 8.039 14.851 -5.889 1.00 91.62 270 LEU A N 1
ATOM 2158 C CA . LEU A 1 270 ? 7.155 15.040 -4.740 1.00 91.62 270 LEU A CA 1
ATOM 2159 C C . LEU A 1 270 ? 7.942 15.354 -3.475 1.00 91.62 270 LEU A C 1
ATOM 2161 O O . LEU A 1 270 ? 7.581 16.259 -2.729 1.00 91.62 270 LEU A O 1
ATOM 2165 N N . LYS A 1 271 ? 9.013 14.597 -3.228 1.00 89.06 271 LYS A N 1
ATOM 2166 C CA . LYS A 1 271 ? 9.774 14.681 -1.982 1.00 89.06 271 LYS A CA 1
ATOM 2167 C C . LYS A 1 271 ? 11.207 14.205 -2.186 1.00 89.06 271 LYS A C 1
ATOM 2169 O O . LYS A 1 271 ? 11.433 13.186 -2.831 1.00 89.06 271 LYS A O 1
ATOM 2174 N N . LYS A 1 272 ? 12.166 14.899 -1.567 1.00 88.56 272 LYS A N 1
ATOM 2175 C CA . LYS A 1 272 ? 13.523 14.372 -1.361 1.00 88.56 272 LYS A CA 1
ATOM 2176 C C . LYS A 1 272 ? 13.537 13.464 -0.140 1.00 88.56 272 LYS A C 1
ATOM 2178 O O . LYS A 1 272 ? 13.077 13.860 0.933 1.00 88.56 272 LYS A O 1
ATOM 2183 N N . ILE A 1 273 ? 14.043 12.255 -0.311 1.00 80.12 273 ILE A N 1
ATOM 2184 C CA . ILE A 1 273 ? 14.054 11.219 0.715 1.00 80.12 273 ILE A CA 1
ATOM 2185 C C . ILE A 1 273 ? 15.340 11.368 1.534 1.00 80.12 273 ILE A C 1
ATOM 2187 O O . ILE A 1 273 ? 16.407 11.673 1.007 1.00 80.12 273 ILE A O 1
ATOM 2191 N N . ILE A 1 274 ? 15.232 11.195 2.850 1.00 72.19 274 ILE A N 1
ATOM 2192 C CA . ILE A 1 274 ? 16.391 11.199 3.742 1.00 72.19 274 ILE A CA 1
ATOM 2193 C C . ILE A 1 274 ? 16.943 9.771 3.773 1.00 72.19 274 ILE A C 1
ATOM 2195 O O . ILE A 1 274 ? 16.344 8.887 4.383 1.00 72.19 274 ILE A O 1
ATOM 2199 N N . THR A 1 275 ? 18.056 9.548 3.076 1.00 56.84 275 THR A N 1
ATOM 2200 C CA . THR A 1 275 ? 18.700 8.240 2.904 1.00 56.84 275 THR A CA 1
ATOM 2201 C C . THR A 1 275 ? 19.205 7.662 4.232 1.00 56.84 275 THR A C 1
ATOM 2203 O O . THR A 1 275 ? 19.830 8.376 5.017 1.00 56.84 275 THR A O 1
ATOM 2206 N N . GLY A 1 276 ? 18.984 6.361 4.471 1.00 53.19 276 GLY A N 1
ATOM 2207 C CA . GLY A 1 276 ? 19.596 5.624 5.591 1.00 53.19 276 GLY A CA 1
ATOM 2208 C C . GLY A 1 276 ? 18.727 4.569 6.284 1.00 53.19 276 GLY A C 1
ATOM 2209 O O . GLY A 1 276 ? 19.258 3.810 7.087 1.00 53.19 276 GLY A O 1
ATOM 2210 N N . TYR A 1 277 ? 17.428 4.479 5.984 1.00 50.09 277 TYR A N 1
ATOM 2211 C CA . TYR A 1 277 ? 16.533 3.491 6.596 1.00 50.09 277 TYR A CA 1
ATOM 2212 C C . TYR A 1 277 ? 15.633 2.803 5.566 1.00 50.09 277 TYR A C 1
ATOM 2214 O O . TYR A 1 277 ? 15.256 3.372 4.546 1.00 50.09 277 TYR A O 1
ATOM 2222 N N . ILE A 1 278 ? 15.322 1.548 5.878 1.00 44.19 278 ILE A N 1
ATOM 2223 C CA . ILE A 1 278 ? 14.771 0.437 5.081 1.00 44.19 278 ILE A CA 1
ATOM 2224 C C . ILE A 1 278 ? 13.306 0.680 4.611 1.00 44.19 278 ILE A C 1
ATOM 2226 O O . ILE A 1 278 ? 12.545 -0.249 4.382 1.00 44.19 278 ILE A O 1
ATOM 2230 N N . GLY A 1 279 ? 12.868 1.933 4.453 1.00 51.59 279 GLY A N 1
ATOM 2231 C CA . GLY A 1 279 ? 11.448 2.309 4.365 1.00 51.59 279 GLY A CA 1
ATOM 2232 C C . GLY A 1 279 ? 10.814 2.394 2.972 1.00 51.59 279 GLY A C 1
ATOM 2233 O O . GLY A 1 279 ? 9.630 2.702 2.887 1.00 51.59 279 GLY A O 1
ATOM 2234 N N . LEU A 1 280 ? 11.544 2.151 1.876 1.00 55.84 280 LEU A N 1
ATOM 2235 C CA . LEU A 1 280 ? 11.004 2.408 0.530 1.00 55.84 280 LEU A CA 1
ATOM 2236 C C . LEU A 1 280 ? 10.255 1.241 -0.120 1.00 55.84 280 LEU A C 1
ATOM 2238 O O . LEU A 1 280 ? 9.694 1.425 -1.190 1.00 55.84 280 LEU A O 1
ATOM 2242 N N . TRP A 1 281 ? 10.173 0.061 0.493 1.00 62.31 281 TRP A N 1
ATOM 2243 C CA . TRP A 1 281 ? 9.625 -1.104 -0.218 1.00 62.31 281 TRP A CA 1
ATOM 2244 C C . TRP A 1 281 ? 8.120 -1.008 -0.498 1.00 62.31 281 TRP A C 1
ATOM 2246 O O . TRP A 1 281 ? 7.629 -1.655 -1.422 1.00 62.31 281 TRP A O 1
ATOM 2256 N N . ILE A 1 282 ? 7.376 -0.197 0.264 1.00 73.00 282 ILE A N 1
ATOM 2257 C CA . ILE A 1 282 ? 5.927 -0.076 0.096 1.00 73.00 282 ILE A CA 1
ATOM 2258 C C . ILE A 1 282 ? 5.491 1.389 0.194 1.00 73.00 282 ILE A C 1
ATOM 2260 O O . ILE A 1 282 ? 5.194 1.918 1.263 1.00 73.00 282 ILE A O 1
ATOM 2264 N N . THR A 1 283 ? 5.414 2.025 -0.972 1.00 87.75 283 THR A N 1
ATOM 2265 C CA . THR A 1 283 ? 4.822 3.351 -1.167 1.00 87.75 283 THR A CA 1
ATOM 2266 C C . THR A 1 283 ? 3.624 3.207 -2.099 1.00 87.75 283 THR A C 1
ATOM 2268 O O . THR A 1 283 ? 3.751 2.583 -3.149 1.00 87.75 283 THR A O 1
ATOM 2271 N N . ARG A 1 284 ? 2.445 3.713 -1.721 1.00 90.44 284 ARG A N 1
ATOM 2272 C CA . ARG A 1 284 ? 1.198 3.456 -2.470 1.00 90.44 284 ARG A CA 1
ATOM 2273 C C . ARG A 1 284 ? 0.321 4.690 -2.595 1.00 90.44 284 ARG A C 1
ATOM 2275 O O . ARG A 1 284 ? 0.193 5.454 -1.633 1.00 90.44 284 ARG A O 1
ATOM 2282 N N . PHE A 1 285 ? -0.354 4.816 -3.732 1.00 94.12 285 PHE A N 1
ATOM 2283 C CA . PHE A 1 285 ? -1.466 5.745 -3.883 1.00 94.12 285 PHE A CA 1
ATOM 2284 C C . PHE A 1 285 ? -2.654 5.317 -3.016 1.00 94.12 285 PHE A C 1
ATOM 2286 O O . PHE A 1 285 ? -2.910 4.129 -2.803 1.00 94.12 285 PHE A O 1
ATOM 2293 N N . SER A 1 286 ? -3.421 6.296 -2.543 1.00 94.31 286 SER A N 1
ATOM 2294 C CA . SER A 1 286 ? -4.793 6.057 -2.116 1.00 94.31 286 SER A CA 1
ATOM 2295 C C . SER A 1 286 ? -5.645 5.630 -3.321 1.00 94.31 286 SER A C 1
ATOM 2297 O O . SER A 1 286 ? -5.357 6.033 -4.449 1.00 94.31 286 SER A O 1
ATOM 2299 N N . PRO A 1 287 ? -6.729 4.855 -3.126 1.00 91.25 287 PRO A N 1
ATOM 2300 C CA . PRO A 1 287 ? -7.580 4.410 -4.235 1.00 91.25 287 PRO A CA 1
ATOM 2301 C C . PRO A 1 287 ? -8.163 5.554 -5.083 1.00 91.25 287 PRO A C 1
ATOM 2303 O O . PRO A 1 287 ? -8.400 5.389 -6.279 1.00 91.25 287 PRO A O 1
ATOM 2306 N N . ASP A 1 288 ? -8.372 6.725 -4.476 1.00 92.31 288 ASP A N 1
ATOM 2307 C CA . ASP A 1 288 ? -8.840 7.940 -5.152 1.00 92.31 288 ASP A CA 1
ATOM 2308 C C . ASP A 1 288 ? -7.716 8.769 -5.807 1.00 92.31 288 ASP A C 1
ATOM 2310 O O . ASP A 1 288 ? -8.002 9.794 -6.422 1.00 92.31 288 ASP A O 1
ATOM 2314 N N . GLY A 1 289 ? -6.452 8.348 -5.677 1.00 93.62 289 GLY A N 1
ATOM 2315 C CA . GLY A 1 289 ? -5.274 8.980 -6.277 1.00 93.62 289 GLY A CA 1
ATOM 2316 C C . GLY A 1 289 ? -4.848 10.310 -5.649 1.00 93.62 289 GLY A C 1
ATOM 2317 O O . GLY A 1 289 ? -3.898 10.924 -6.128 1.00 93.62 289 GLY A O 1
ATOM 2318 N N . LYS A 1 290 ? -5.526 10.777 -4.594 1.00 95.06 290 LYS A N 1
ATOM 2319 C CA . LYS A 1 290 ? -5.263 12.093 -3.984 1.00 95.06 290 LYS A CA 1
ATOM 2320 C C . LYS A 1 290 ? -4.099 12.096 -3.005 1.00 95.06 290 LYS A C 1
ATOM 2322 O O . LYS A 1 290 ? -3.516 13.149 -2.753 1.00 95.06 290 LYS A O 1
ATOM 2327 N N . TYR A 1 291 ? -3.776 10.937 -2.445 1.00 96.88 291 TYR A N 1
ATOM 2328 C CA . TYR A 1 291 ? -2.772 10.800 -1.406 1.00 96.88 291 TYR A CA 1
ATOM 2329 C C . TYR A 1 291 ? -1.776 9.703 -1.751 1.00 96.88 291 TYR A C 1
ATOM 2331 O O . TYR A 1 291 ? -2.096 8.737 -2.439 1.00 96.88 291 TYR A O 1
ATOM 2339 N N . ILE A 1 292 ? -0.570 9.831 -1.217 1.00 95.38 292 ILE A N 1
ATOM 2340 C CA . ILE A 1 292 ? 0.452 8.790 -1.216 1.00 95.38 292 ILE A CA 1
ATOM 2341 C C . ILE A 1 292 ? 0.796 8.485 0.231 1.00 95.38 292 ILE A C 1
ATOM 2343 O O . ILE A 1 292 ? 1.002 9.409 1.011 1.00 95.38 292 ILE A O 1
ATOM 2347 N N . ALA A 1 293 ? 0.871 7.206 0.586 1.00 94.06 293 ALA A N 1
ATOM 2348 C CA . ALA A 1 293 ? 1.328 6.779 1.900 1.00 94.06 293 ALA A CA 1
ATOM 2349 C C . ALA A 1 293 ? 2.612 5.951 1.797 1.00 94.06 293 ALA A C 1
ATOM 2351 O O . ALA A 1 293 ? 2.741 5.104 0.910 1.00 94.06 293 ALA A O 1
ATOM 2352 N N . LEU A 1 294 ? 3.543 6.209 2.715 1.00 91.38 294 LEU A N 1
ATOM 2353 C CA . LEU A 1 294 ? 4.850 5.560 2.812 1.00 91.38 294 LEU A CA 1
ATOM 2354 C C . LEU A 1 294 ? 5.339 5.530 4.261 1.00 91.38 294 LEU A C 1
ATOM 2356 O O . LEU A 1 294 ? 4.928 6.358 5.073 1.00 91.38 294 LEU A O 1
ATOM 2360 N N . SER A 1 295 ? 6.266 4.627 4.569 1.00 89.12 295 SER A N 1
ATOM 2361 C CA . SER A 1 295 ? 7.056 4.717 5.800 1.00 89.12 295 SER A CA 1
ATOM 2362 C C . SER A 1 295 ? 8.109 5.812 5.672 1.00 89.12 295 SER A C 1
ATOM 2364 O O . SER A 1 295 ? 8.824 5.893 4.672 1.00 89.12 295 SER A O 1
ATOM 2366 N N . SER A 1 296 ? 8.210 6.678 6.677 1.00 86.69 296 SER A N 1
ATOM 2367 C CA . SER A 1 296 ? 9.169 7.778 6.674 1.00 86.69 296 SER A CA 1
ATOM 2368 C C . SER A 1 296 ? 9.643 8.135 8.076 1.00 86.69 296 SER A C 1
ATOM 2370 O O . SER A 1 296 ? 8.913 8.028 9.058 1.00 86.69 296 SER A O 1
ATOM 2372 N N . VAL A 1 297 ? 10.881 8.611 8.168 1.00 83.38 297 VAL A N 1
ATOM 2373 C CA . VAL A 1 297 ? 11.433 9.161 9.407 1.00 83.38 297 VAL A CA 1
ATOM 2374 C C . VAL A 1 297 ? 11.234 10.673 9.433 1.00 83.38 297 VAL A C 1
ATOM 2376 O O . VAL A 1 297 ? 11.501 11.373 8.457 1.00 83.38 297 VAL A O 1
ATOM 2379 N N . LYS A 1 298 ? 10.813 11.216 10.579 1.00 79.00 298 LYS A N 1
ATOM 2380 C CA . LYS A 1 298 ? 10.644 12.672 10.746 1.00 79.00 298 LYS A CA 1
ATOM 2381 C C . LYS A 1 298 ? 11.957 13.449 10.622 1.00 79.00 298 LYS A C 1
ATOM 2383 O O . LYS A 1 298 ? 11.950 14.622 10.252 1.00 79.00 298 LYS A O 1
ATOM 2388 N N . LYS A 1 299 ? 13.079 12.831 11.006 1.00 76.88 299 LYS A N 1
ATOM 2389 C CA . LYS A 1 299 ? 14.434 13.405 10.981 1.00 76.88 299 LYS A CA 1
ATOM 2390 C C . LYS A 1 299 ? 15.442 12.296 10.687 1.00 76.88 299 LYS A C 1
ATOM 2392 O O . LYS A 1 299 ? 15.212 11.154 11.067 1.00 76.88 299 LYS A O 1
ATOM 2397 N N . SER A 1 300 ? 16.587 12.650 10.102 1.00 69.62 300 SER A N 1
ATOM 239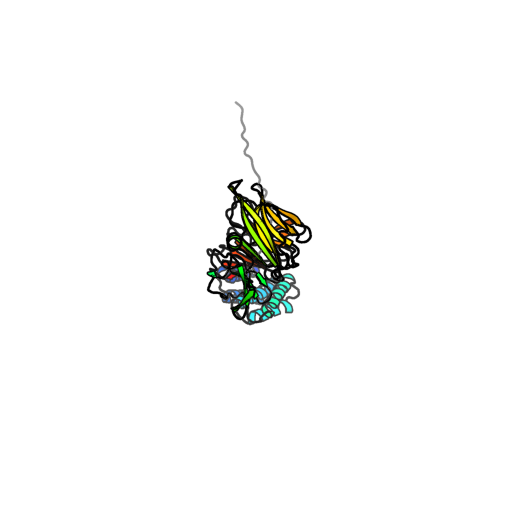8 C CA . SER A 1 300 ? 17.658 11.703 9.734 1.00 69.62 300 SER A CA 1
ATOM 2399 C C . SER A 1 300 ? 18.168 10.831 10.885 1.00 69.62 300 SER A C 1
ATOM 2401 O O . SER A 1 300 ? 18.691 9.752 10.646 1.00 69.62 300 SER A O 1
ATOM 2403 N N . ASN A 1 301 ? 18.030 11.301 12.128 1.00 70.50 301 ASN A N 1
ATOM 2404 C CA . ASN A 1 301 ? 18.543 10.624 13.321 1.00 70.50 301 ASN A CA 1
ATOM 2405 C C . ASN A 1 301 ? 17.427 9.972 14.154 1.00 70.50 301 ASN A C 1
ATOM 2407 O O . ASN A 1 301 ? 17.665 9.600 15.303 1.00 70.50 301 ASN A O 1
ATOM 2411 N N . THR A 1 302 ? 16.203 9.890 13.626 1.00 73.31 302 THR A N 1
ATOM 2412 C CA . THR A 1 302 ? 15.123 9.148 14.279 1.00 73.31 302 THR A CA 1
ATOM 2413 C C . THR A 1 302 ? 15.314 7.659 13.974 1.00 73.31 302 THR A C 1
ATOM 2415 O O . THR A 1 302 ? 15.416 7.318 12.799 1.00 73.31 302 THR A O 1
ATOM 2418 N N . PRO A 1 303 ? 15.383 6.781 14.993 1.00 73.44 303 PRO A N 1
ATOM 2419 C CA . PRO A 1 303 ? 15.647 5.359 14.775 1.00 73.44 303 PRO A CA 1
ATOM 2420 C C . PRO A 1 303 ? 14.465 4.633 14.135 1.00 73.44 303 PRO A C 1
ATOM 2422 O O . PRO A 1 303 ? 14.682 3.638 13.456 1.00 73.44 303 PRO A O 1
ATOM 2425 N N . ASN A 1 304 ? 13.250 5.145 14.355 1.00 83.69 304 ASN A N 1
ATOM 2426 C CA . ASN A 1 304 ? 12.023 4.473 13.973 1.00 83.69 304 ASN A CA 1
ATOM 2427 C C . ASN A 1 304 ? 11.221 5.299 12.963 1.00 83.69 304 ASN A C 1
ATOM 2429 O O . ASN A 1 304 ? 11.169 6.533 13.068 1.00 83.69 304 ASN A O 1
ATOM 2433 N N . SER A 1 305 ? 10.616 4.630 11.984 1.00 86.00 305 SER A N 1
ATOM 2434 C CA . SER A 1 305 ? 9.741 5.256 10.998 1.00 86.00 305 SER A CA 1
ATOM 2435 C C . SER A 1 305 ? 8.278 5.270 11.445 1.00 86.00 305 SER A C 1
ATOM 2437 O O . SER A 1 305 ? 7.812 4.370 12.136 1.00 86.00 305 SER A O 1
ATOM 2439 N N . ASP A 1 306 ? 7.576 6.332 11.054 1.00 89.62 306 ASP A N 1
ATOM 2440 C CA . ASP A 1 306 ? 6.126 6.488 11.169 1.00 89.62 306 ASP A CA 1
ATOM 2441 C C . ASP A 1 306 ? 5.527 6.457 9.747 1.00 89.62 306 ASP A C 1
ATOM 2443 O O . ASP A 1 306 ? 6.244 6.517 8.740 1.00 89.62 306 ASP A O 1
ATOM 2447 N N . ILE A 1 307 ? 4.199 6.447 9.629 1.00 92.50 307 ILE A N 1
ATOM 2448 C CA . ILE A 1 307 ? 3.539 6.519 8.321 1.00 92.50 307 ILE A CA 1
ATOM 2449 C C . ILE A 1 307 ? 3.348 7.979 7.923 1.00 92.50 307 ILE A C 1
ATOM 2451 O O . ILE A 1 307 ? 2.701 8.754 8.628 1.00 92.50 307 ILE A O 1
ATOM 2455 N N . LEU A 1 308 ? 3.876 8.344 6.762 1.00 92.94 308 LEU A N 1
ATOM 2456 C CA . LEU A 1 308 ? 3.697 9.645 6.137 1.00 92.94 308 LEU A CA 1
ATOM 2457 C C . LEU A 1 308 ? 2.607 9.566 5.072 1.00 92.94 308 LEU A C 1
ATOM 2459 O O . LEU A 1 308 ? 2.609 8.652 4.251 1.00 92.94 308 LEU A O 1
ATOM 2463 N N . ILE A 1 309 ? 1.714 10.550 5.060 1.00 95.56 309 ILE A N 1
ATOM 2464 C CA . ILE A 1 309 ? 0.758 10.808 3.986 1.00 95.56 309 ILE A CA 1
ATOM 2465 C C . ILE A 1 309 ? 1.175 12.092 3.272 1.00 95.56 309 ILE A C 1
ATOM 2467 O O . ILE A 1 309 ? 1.373 13.122 3.916 1.00 95.56 309 ILE A O 1
ATOM 2471 N N . ILE A 1 310 ? 1.279 12.028 1.948 1.00 95.06 310 ILE A N 1
ATOM 2472 C CA . ILE A 1 310 ? 1.574 13.159 1.068 1.00 95.06 310 ILE A CA 1
ATOM 2473 C C . ILE A 1 310 ? 0.343 13.437 0.206 1.00 95.06 310 ILE A C 1
ATOM 2475 O O . ILE A 1 310 ? -0.163 12.536 -0.462 1.00 95.06 310 ILE A O 1
ATOM 2479 N N . ASP A 1 311 ? -0.132 14.676 0.204 1.00 95.94 311 ASP A N 1
ATOM 2480 C CA . ASP A 1 311 ? -1.129 15.167 -0.748 1.00 95.94 311 ASP A CA 1
ATOM 2481 C C . ASP A 1 311 ? -0.486 15.333 -2.135 1.00 95.94 311 ASP A C 1
ATOM 2483 O O . ASP A 1 311 ? 0.518 16.029 -2.298 1.00 95.94 311 ASP A O 1
ATOM 2487 N N . VAL A 1 312 ? -1.053 14.675 -3.144 1.00 94.81 312 VAL A N 1
ATOM 2488 C CA . VAL A 1 312 ? -0.499 14.626 -4.506 1.00 94.81 312 VAL A CA 1
ATOM 2489 C C . VAL A 1 312 ? -0.577 15.983 -5.213 1.00 94.81 312 VAL A C 1
ATOM 2491 O O . VAL A 1 312 ? 0.279 16.312 -6.039 1.00 94.81 312 VAL A O 1
ATOM 2494 N N . GLU A 1 313 ? -1.591 16.792 -4.916 1.00 92.69 313 GLU A N 1
ATOM 2495 C CA . GLU A 1 313 ? -1.813 18.066 -5.593 1.00 92.69 313 GLU A CA 1
ATOM 2496 C C . GLU A 1 313 ? -0.841 19.125 -5.078 1.00 92.69 313 GLU A C 1
ATOM 2498 O O . GLU A 1 313 ? -0.128 19.745 -5.869 1.00 92.69 313 GLU A O 1
ATOM 2503 N N . ASN A 1 314 ? -0.762 19.296 -3.760 1.00 91.19 314 ASN A N 1
ATOM 2504 C CA . ASN A 1 314 ? -0.040 20.411 -3.139 1.00 91.19 314 ASN A CA 1
ATOM 2505 C C . ASN A 1 314 ? 1.247 20.001 -2.398 1.00 91.19 314 ASN A C 1
ATOM 2507 O O . ASN A 1 314 ? 2.030 20.877 -2.035 1.00 91.19 314 ASN A O 1
ATOM 2511 N N . GLY A 1 315 ? 1.505 18.702 -2.211 1.00 90.94 315 GLY A N 1
ATOM 2512 C CA . GLY A 1 315 ? 2.698 18.196 -1.527 1.00 90.94 315 GLY A CA 1
ATOM 2513 C C . GLY A 1 315 ? 2.652 18.310 -0.001 1.00 90.94 315 GLY A C 1
ATOM 2514 O O . GLY A 1 315 ? 3.685 18.146 0.641 1.00 90.94 315 GLY A O 1
ATOM 2515 N N . ASN A 1 316 ? 1.493 18.610 0.595 1.00 94.25 316 ASN A N 1
ATOM 2516 C CA . ASN A 1 316 ? 1.350 18.673 2.047 1.00 94.25 316 ASN A CA 1
ATOM 2517 C C . ASN A 1 316 ? 1.618 17.308 2.683 1.00 94.25 316 ASN A C 1
ATOM 2519 O O . ASN A 1 316 ? 1.117 16.285 2.223 1.00 94.25 316 ASN A O 1
ATOM 2523 N N . GLU A 1 317 ? 2.359 17.321 3.786 1.00 94.00 317 GLU A N 1
ATOM 2524 C CA . GLU A 1 317 ? 2.813 16.124 4.484 1.00 94.00 317 GLU A CA 1
ATOM 2525 C C . GLU A 1 317 ? 2.172 16.020 5.871 1.00 94.00 317 GLU A C 1
ATOM 2527 O O . GLU A 1 317 ? 2.205 16.970 6.658 1.00 94.00 317 GLU A O 1
ATOM 2532 N N . VAL A 1 318 ? 1.605 14.856 6.189 1.00 94.81 318 VAL A N 1
ATOM 2533 C CA . VAL A 1 318 ? 1.008 14.557 7.496 1.00 94.81 318 VAL A CA 1
ATOM 2534 C C . VAL A 1 318 ? 1.479 13.188 7.963 1.00 94.81 318 VAL A C 1
ATOM 2536 O O . VAL A 1 318 ? 1.290 12.193 7.270 1.00 94.81 318 VAL A O 1
ATOM 2539 N N . PHE A 1 319 ? 2.064 13.127 9.157 1.00 93.75 319 PHE A N 1
ATOM 2540 C CA . PHE A 1 319 ? 2.338 11.854 9.815 1.00 93.75 319 PHE A CA 1
ATOM 2541 C C . PHE A 1 319 ? 1.076 11.324 10.496 1.00 93.75 319 PHE A C 1
ATOM 2543 O O . PHE A 1 319 ? 0.285 12.086 11.054 1.00 93.75 319 PHE A O 1
ATOM 2550 N N . VAL A 1 320 ? 0.888 10.010 10.437 1.00 94.44 320 VAL A N 1
ATOM 2551 C CA . VAL A 1 320 ? -0.221 9.297 11.071 1.00 94.44 320 VAL A CA 1
ATOM 2552 C C . VAL A 1 320 ? 0.296 8.078 11.818 1.00 94.44 320 VAL A C 1
ATOM 2554 O O . VAL A 1 320 ? 1.402 7.604 11.579 1.00 94.44 320 VAL A O 1
ATOM 2557 N N . ALA A 1 321 ? -0.537 7.574 12.725 1.00 91.25 321 ALA A N 1
ATOM 2558 C CA . ALA A 1 321 ? -0.243 6.465 13.622 1.00 91.25 321 ALA A CA 1
ATOM 2559 C C . ALA A 1 321 ? 0.974 6.684 14.537 1.00 91.25 321 ALA A C 1
ATOM 2561 O O . ALA A 1 321 ? 1.462 5.701 15.093 1.00 91.25 321 ALA A O 1
ATOM 2562 N N . GLU A 1 322 ? 1.377 7.946 14.749 1.00 90.88 322 GLU A N 1
ATOM 2563 C CA . GLU A 1 322 ? 2.617 8.330 15.432 1.00 90.88 322 GLU A CA 1
ATOM 2564 C C . GLU A 1 322 ? 2.839 7.574 16.745 1.00 90.88 322 GLU A C 1
ATOM 2566 O O . GLU A 1 322 ? 2.013 7.624 17.665 1.00 90.88 322 GLU A O 1
ATOM 2571 N N . HIS A 1 323 ? 3.984 6.904 16.849 1.00 88.81 323 HIS A N 1
ATOM 2572 C CA . HIS A 1 323 ? 4.349 6.141 18.036 1.00 88.81 323 HIS A CA 1
ATOM 2573 C C . HIS A 1 323 ? 5.877 6.019 18.147 1.00 88.81 323 HIS A C 1
ATOM 2575 O O . HIS A 1 323 ? 6.567 6.017 17.139 1.00 88.81 323 HIS A O 1
ATOM 2581 N N . PRO A 1 324 ? 6.461 5.833 19.346 1.00 89.19 324 PRO A N 1
ATOM 2582 C CA . PRO A 1 324 ? 7.877 5.467 19.470 1.00 89.19 324 PRO A CA 1
ATOM 2583 C C . PRO A 1 324 ? 8.262 4.108 18.856 1.00 89.19 324 PRO A C 1
ATOM 2585 O O . PRO A 1 324 ? 9.403 3.695 19.018 1.00 89.19 324 PRO A O 1
ATOM 2588 N N . ALA A 1 325 ? 7.317 3.393 18.246 1.00 89.81 325 ALA A N 1
ATOM 2589 C CA . ALA A 1 325 ? 7.501 2.088 17.615 1.00 89.81 325 ALA A CA 1
ATOM 2590 C C . ALA A 1 325 ? 8.013 2.267 16.188 1.00 89.81 325 ALA A C 1
ATOM 2592 O O . ALA A 1 325 ? 7.947 3.368 15.652 1.00 89.81 325 ALA A O 1
ATOM 2593 N N . GLU A 1 326 ? 8.494 1.191 15.579 1.00 88.44 326 GLU A N 1
ATOM 2594 C CA . GLU A 1 326 ? 8.706 1.154 14.135 1.00 88.44 326 GLU A CA 1
ATOM 2595 C C . GLU A 1 326 ? 7.388 0.806 13.435 1.00 88.44 326 GLU A C 1
ATOM 2597 O O . GLU A 1 326 ? 6.785 -0.231 13.723 1.00 88.44 326 GLU A O 1
ATOM 2602 N N . ASP A 1 327 ? 6.966 1.649 12.489 1.00 89.44 327 ASP A N 1
ATOM 2603 C CA . ASP A 1 327 ? 5.776 1.437 11.672 1.00 89.44 327 ASP A CA 1
ATOM 2604 C C . ASP A 1 327 ? 6.125 1.206 10.190 1.00 89.44 327 ASP A C 1
ATOM 2606 O O . ASP A 1 327 ? 6.731 2.039 9.515 1.00 89.44 327 ASP A O 1
ATOM 2610 N N . GLN A 1 328 ? 5.650 0.094 9.626 1.00 88.88 328 GLN A N 1
ATOM 2611 C CA . GLN A 1 328 ? 5.809 -0.222 8.204 1.00 88.88 328 GLN A CA 1
ATOM 2612 C C . GLN A 1 328 ? 4.481 -0.110 7.458 1.00 88.88 328 GLN A C 1
ATOM 2614 O O . GLN A 1 328 ? 3.577 -0.926 7.650 1.00 88.88 328 GLN A O 1
ATOM 2619 N N . MET A 1 329 ? 4.367 0.890 6.585 1.00 89.19 329 MET A N 1
ATOM 2620 C CA . MET A 1 329 ? 3.225 1.069 5.693 1.00 89.19 329 MET A CA 1
ATOM 2621 C C . MET A 1 329 ? 3.038 -0.175 4.814 1.00 89.19 329 MET A C 1
ATOM 2623 O O . MET A 1 329 ? 3.988 -0.646 4.198 1.00 89.19 329 MET A O 1
ATOM 2627 N N . LEU A 1 330 ? 1.808 -0.695 4.728 1.00 88.25 330 LEU A N 1
ATOM 2628 C CA . LEU A 1 330 ? 1.491 -1.843 3.872 1.00 88.25 330 LEU A CA 1
ATOM 2629 C C . LEU A 1 330 ? 0.532 -1.481 2.736 1.00 88.25 330 LEU A C 1
ATOM 2631 O O . LEU A 1 330 ? 0.812 -1.743 1.565 1.00 88.25 330 LEU A O 1
ATOM 2635 N N . ARG A 1 331 ? -0.648 -0.934 3.049 1.00 87.44 331 ARG A N 1
ATOM 2636 C CA . ARG A 1 331 ? -1.649 -0.621 2.016 1.00 87.44 331 ARG A CA 1
ATOM 2637 C C . ARG A 1 331 ? -2.757 0.292 2.519 1.00 87.44 331 ARG A C 1
ATOM 2639 O O . ARG A 1 331 ? -3.098 0.284 3.696 1.00 87.44 331 ARG A O 1
ATOM 2646 N N . TRP A 1 332 ? -3.407 0.980 1.591 1.00 91.00 332 TRP A N 1
ATOM 2647 C CA . TRP A 1 332 ? -4.772 1.453 1.778 1.00 91.00 332 TRP A CA 1
ATOM 2648 C C . TRP A 1 332 ? -5.781 0.303 1.691 1.00 91.00 332 TRP A C 1
ATOM 2650 O O . TRP A 1 332 ? -5.641 -0.638 0.910 1.00 91.00 332 TRP A O 1
ATOM 2660 N N . THR A 1 333 ? -6.844 0.401 2.474 1.00 88.31 333 THR A N 1
ATOM 2661 C CA . THR A 1 333 ? -8.055 -0.398 2.248 1.00 88.31 333 THR A CA 1
ATOM 2662 C C . THR A 1 333 ? -8.704 0.001 0.915 1.00 88.31 333 THR A C 1
ATOM 2664 O O . THR A 1 333 ? -8.599 1.167 0.533 1.00 88.31 333 THR A O 1
ATOM 2667 N N . PRO A 1 334 ? -9.387 -0.917 0.197 1.00 84.00 334 PRO A N 1
ATOM 2668 C CA . PRO A 1 334 ? -9.970 -0.614 -1.117 1.00 84.00 334 PRO A CA 1
ATOM 2669 C C . PRO A 1 334 ? -10.974 0.546 -1.119 1.00 84.00 334 PRO A C 1
ATOM 2671 O O . PRO A 1 334 ? -11.155 1.205 -2.137 1.00 84.00 334 PRO A O 1
ATOM 2674 N N . ASP A 1 335 ? -11.619 0.816 0.020 1.00 84.88 335 ASP A N 1
ATOM 2675 C CA . ASP A 1 335 ? -12.534 1.949 0.184 1.00 84.88 335 ASP A CA 1
ATOM 2676 C C . ASP A 1 335 ? -11.823 3.290 0.451 1.00 84.88 335 ASP A C 1
ATOM 2678 O O . ASP A 1 335 ? -12.489 4.320 0.561 1.00 84.88 335 ASP A O 1
ATOM 2682 N N . GLY A 1 336 ? -10.492 3.278 0.581 1.00 88.88 336 GLY A N 1
ATOM 2683 C CA . GLY A 1 336 ? -9.639 4.436 0.842 1.00 88.88 336 GLY A CA 1
ATOM 2684 C C . GLY A 1 336 ? -9.727 4.994 2.262 1.00 88.88 336 GLY A C 1
ATOM 2685 O O . GLY A 1 336 ? -9.143 6.038 2.533 1.00 88.88 336 GLY A O 1
ATOM 2686 N N . LYS A 1 337 ? -10.447 4.340 3.185 1.00 89.19 337 LYS A N 1
ATOM 2687 C CA . LYS A 1 337 ? -10.757 4.922 4.506 1.00 89.19 337 LYS A CA 1
ATOM 2688 C C . LYS A 1 337 ? -9.799 4.511 5.606 1.00 89.19 337 LYS A C 1
ATOM 2690 O O . LYS A 1 337 ? -9.868 5.069 6.697 1.00 89.19 337 LYS A O 1
ATOM 2695 N N . ASN A 1 338 ? -8.955 3.516 5.376 1.00 92.12 338 ASN A N 1
ATOM 2696 C CA . ASN A 1 338 ? -7.995 3.046 6.367 1.00 92.12 338 ASN A CA 1
ATOM 2697 C C . ASN A 1 338 ? -6.652 2.738 5.722 1.00 92.12 338 ASN A C 1
ATOM 2699 O O . ASN A 1 338 ? -6.605 2.190 4.619 1.00 92.12 338 ASN A O 1
ATOM 2703 N N . LEU A 1 339 ? -5.594 3.016 6.469 1.00 93.81 339 LEU A N 1
ATOM 2704 C CA . LEU A 1 339 ? -4.248 2.529 6.227 1.00 93.81 339 LEU A CA 1
ATOM 2705 C C . LEU A 1 339 ? -4.010 1.289 7.073 1.00 93.81 339 LEU A C 1
ATOM 2707 O O . LEU A 1 339 ? -4.323 1.283 8.261 1.00 93.81 339 LEU A O 1
ATOM 2711 N N . VAL A 1 340 ? -3.454 0.258 6.454 1.00 92.62 340 VAL A N 1
ATOM 2712 C CA . VAL A 1 340 ? -2.996 -0.970 7.094 1.00 92.62 340 VAL A CA 1
ATOM 2713 C C . VAL A 1 340 ? -1.477 -0.928 7.145 1.00 92.62 340 VAL A C 1
ATOM 2715 O O . VAL A 1 340 ? -0.831 -0.590 6.150 1.00 92.62 340 VAL A O 1
ATOM 2718 N N . PHE A 1 341 ? -0.916 -1.266 8.298 1.00 92.06 341 PHE A N 1
ATOM 2719 C CA . PHE A 1 341 ? 0.513 -1.159 8.558 1.00 92.06 341 PHE A CA 1
ATOM 2720 C C . PHE A 1 341 ? 0.968 -2.187 9.595 1.00 92.06 341 PHE A C 1
ATOM 2722 O O . PHE A 1 341 ? 0.155 -2.684 10.379 1.00 92.06 341 PHE A O 1
ATOM 2729 N N . LEU A 1 342 ? 2.255 -2.524 9.593 1.00 91.69 342 LEU A N 1
ATOM 2730 C CA . LEU A 1 342 ? 2.862 -3.298 10.671 1.00 91.69 342 LEU A CA 1
ATOM 2731 C C . LEU A 1 342 ? 3.414 -2.365 11.732 1.00 91.69 342 LEU A C 1
ATOM 2733 O O . LEU A 1 342 ? 3.927 -1.304 11.395 1.00 91.69 342 LEU A O 1
ATOM 2737 N N . SER A 1 343 ? 3.347 -2.778 12.990 1.00 92.19 343 SER A N 1
ATOM 2738 C CA . SER A 1 343 ? 3.958 -2.028 14.079 1.00 92.19 343 SER A CA 1
ATOM 2739 C C . SER A 1 343 ? 4.383 -2.933 15.216 1.00 92.19 343 SER A C 1
ATOM 2741 O O . SER A 1 343 ? 3.635 -3.842 15.591 1.00 92.19 343 SER A O 1
ATOM 2743 N N . ASP A 1 344 ? 5.539 -2.633 15.807 1.00 90.88 344 ASP A N 1
ATOM 2744 C CA . ASP A 1 344 ? 6.043 -3.292 17.013 1.00 90.88 344 ASP A CA 1
ATOM 2745 C C . ASP A 1 344 ? 5.558 -2.643 18.327 1.00 90.88 344 ASP A C 1
ATOM 2747 O O . ASP A 1 344 ? 5.995 -3.017 19.418 1.00 90.88 344 ASP A O 1
ATOM 2751 N N . ARG A 1 345 ? 4.577 -1.726 18.256 1.00 93.31 345 ARG A N 1
ATOM 2752 C CA . ARG A 1 345 ? 4.030 -0.969 19.405 1.00 93.31 345 ARG A CA 1
ATOM 2753 C C . ARG A 1 345 ? 3.486 -1.800 20.571 1.00 93.31 345 ARG A C 1
ATOM 2755 O O . ARG A 1 345 ? 3.284 -1.266 21.659 1.00 93.31 345 ARG A O 1
ATOM 2762 N N . SER A 1 346 ? 3.223 -3.087 20.367 1.00 89.62 346 SER A N 1
ATOM 2763 C CA . SER A 1 346 ? 2.761 -4.032 21.395 1.00 89.62 346 SER A CA 1
ATOM 2764 C C . SER A 1 346 ? 3.865 -4.961 21.925 1.00 89.62 346 SER A C 1
ATOM 2766 O O . SER A 1 346 ? 3.576 -5.814 22.766 1.00 89.62 346 SER A O 1
ATOM 2768 N N . GLY A 1 347 ? 5.107 -4.810 21.452 1.00 87.25 347 GLY A N 1
ATOM 2769 C CA . GLY A 1 347 ? 6.242 -5.691 21.746 1.00 87.25 347 GLY A CA 1
ATOM 2770 C C . GLY A 1 347 ? 6.425 -6.852 20.758 1.00 87.25 347 GLY A C 1
ATOM 2771 O O . GLY A 1 347 ? 7.389 -7.603 20.886 1.00 87.25 347 GLY A O 1
ATOM 2772 N N . THR A 1 348 ? 5.528 -7.001 19.779 1.00 89.06 348 THR A N 1
ATOM 2773 C CA . THR A 1 348 ? 5.626 -7.941 18.650 1.00 89.06 348 THR A CA 1
ATOM 2774 C C . THR A 1 348 ? 5.244 -7.237 17.356 1.00 89.06 348 THR A C 1
ATOM 2776 O O . THR A 1 348 ? 4.489 -6.270 17.387 1.00 89.06 348 THR A O 1
ATOM 2779 N N . TRP A 1 349 ? 5.728 -7.735 16.214 1.00 87.88 349 TRP A N 1
ATOM 2780 C CA . TRP A 1 349 ? 5.331 -7.227 14.901 1.00 87.88 349 TRP A CA 1
ATOM 2781 C C . TRP A 1 349 ? 3.891 -7.620 14.579 1.00 87.88 349 TRP A C 1
ATOM 2783 O O . TRP A 1 349 ? 3.603 -8.731 14.127 1.00 87.88 349 TRP A O 1
ATOM 2793 N N . ASP A 1 350 ? 2.989 -6.684 14.840 1.00 90.06 350 ASP A N 1
ATOM 2794 C CA . ASP A 1 350 ? 1.549 -6.847 14.737 1.00 90.06 350 ASP A CA 1
ATOM 2795 C C . ASP A 1 350 ? 1.008 -6.105 13.509 1.00 90.06 350 ASP A C 1
ATOM 2797 O O . ASP A 1 350 ? 1.579 -5.114 13.059 1.00 90.06 350 ASP A O 1
ATOM 2801 N N . LEU A 1 351 ? -0.130 -6.558 12.987 1.00 90.62 351 LEU A N 1
ATOM 2802 C CA . LEU A 1 351 ? -0.873 -5.874 11.934 1.00 90.62 351 LEU A CA 1
ATOM 2803 C C . LEU A 1 351 ? -1.862 -4.892 12.563 1.00 90.62 351 LEU A C 1
ATOM 2805 O O . LEU A 1 351 ? -2.686 -5.291 13.389 1.00 90.62 351 LEU A O 1
ATOM 2809 N N . TRP A 1 352 ? -1.824 -3.637 12.134 1.00 92.94 352 TRP A N 1
ATOM 2810 C CA . TRP A 1 352 ? -2.664 -2.546 12.620 1.00 92.94 352 TRP A CA 1
ATOM 2811 C C . TRP A 1 352 ? -3.391 -1.859 11.471 1.00 92.94 352 TRP A C 1
ATOM 2813 O O . TRP A 1 352 ? -2.987 -1.940 10.310 1.00 92.94 352 TRP A O 1
ATOM 2823 N N . ALA A 1 353 ? -4.479 -1.172 11.803 1.00 94.06 353 ALA A N 1
ATOM 2824 C CA . ALA A 1 353 ? -5.177 -0.293 10.884 1.00 94.06 353 ALA A CA 1
ATOM 2825 C C . ALA A 1 353 ? -5.490 1.046 11.547 1.00 94.06 353 ALA A C 1
ATOM 2827 O O . ALA A 1 353 ? -5.905 1.093 12.703 1.00 94.06 353 ALA A O 1
ATOM 2828 N N . VAL A 1 354 ? -5.342 2.138 10.808 1.00 94.44 354 VAL A N 1
ATOM 2829 C CA . VAL A 1 354 ? -5.748 3.475 11.246 1.00 94.44 354 VAL A CA 1
ATOM 2830 C C . VAL A 1 354 ? -6.690 4.076 10.219 1.00 94.44 354 VAL A C 1
ATOM 2832 O O . VAL A 1 354 ? -6.466 3.968 9.014 1.00 94.44 354 VAL A O 1
ATOM 2835 N N . ARG A 1 355 ? -7.772 4.694 10.690 1.00 93.56 355 ARG A N 1
ATOM 2836 C CA . ARG A 1 355 ? -8.728 5.352 9.806 1.00 93.56 355 ARG A CA 1
ATOM 2837 C C . ARG A 1 355 ? -8.160 6.688 9.343 1.00 93.56 355 ARG A C 1
ATOM 2839 O O . ARG A 1 355 ? -7.615 7.439 10.147 1.00 93.56 355 ARG A O 1
ATOM 2846 N N . VAL A 1 356 ? -8.338 6.993 8.065 1.00 93.31 356 VAL A N 1
ATOM 2847 C CA . VAL A 1 356 ? -7.899 8.236 7.437 1.00 93.31 356 VAL A CA 1
ATOM 2848 C C . VAL A 1 356 ? -9.064 8.860 6.678 1.00 93.31 356 VAL A C 1
ATOM 2850 O O . VAL A 1 356 ? -9.800 8.172 5.972 1.00 93.31 356 VAL A O 1
ATOM 2853 N N . ILE A 1 357 ? -9.244 10.168 6.842 1.00 90.62 357 ILE A N 1
ATOM 2854 C CA . ILE A 1 357 ? -10.210 10.979 6.100 1.00 90.62 357 ILE A CA 1
ATOM 2855 C C . ILE A 1 357 ? -9.486 12.241 5.643 1.00 90.62 357 ILE A C 1
ATOM 2857 O O . ILE A 1 357 ? -8.870 12.919 6.462 1.00 90.62 357 ILE A O 1
ATOM 2861 N N . GLU A 1 358 ? -9.544 12.534 4.342 1.00 89.00 358 GLU A N 1
ATOM 2862 C CA . GLU A 1 358 ? -8.912 13.723 3.744 1.00 89.00 358 GLU A CA 1
ATOM 2863 C C . GLU A 1 358 ? -7.420 13.855 4.116 1.00 89.00 358 GLU A C 1
ATOM 2865 O O . GLU A 1 358 ? -6.941 14.914 4.523 1.00 89.00 358 GLU A O 1
ATOM 2870 N N . GLY A 1 359 ? -6.689 12.736 4.045 1.00 88.62 359 GLY A N 1
ATOM 2871 C CA . GLY A 1 359 ? -5.256 12.679 4.350 1.00 88.62 359 GLY A CA 1
ATOM 2872 C C . GLY A 1 359 ? -4.902 12.810 5.836 1.00 88.62 359 GLY A C 1
ATOM 2873 O O . GLY A 1 359 ? -3.726 12.911 6.170 1.00 88.62 359 GLY A O 1
ATOM 2874 N N . LYS A 1 360 ? -5.889 12.803 6.743 1.00 91.44 360 LYS A N 1
ATOM 2875 C CA . LYS A 1 360 ? -5.677 12.929 8.193 1.00 91.44 360 LYS A CA 1
ATOM 2876 C C . LYS A 1 360 ? -6.199 11.724 8.957 1.00 91.44 360 LYS A C 1
ATOM 2878 O O . LYS A 1 360 ? -7.264 11.190 8.649 1.00 91.44 360 LYS A O 1
ATOM 2883 N N . GLN A 1 361 ? -5.469 11.334 9.996 1.00 93.50 361 GLN A N 1
ATOM 2884 C CA . GLN A 1 361 ? -5.891 10.291 10.925 1.00 93.50 361 GLN A CA 1
ATOM 2885 C C . GLN A 1 361 ? -7.193 10.670 11.645 1.00 93.50 361 GLN A C 1
ATOM 2887 O O . GLN A 1 361 ? -7.353 11.792 12.128 1.00 93.50 361 GLN A O 1
ATOM 2892 N N . LEU A 1 362 ? -8.094 9.697 11.774 1.00 90.50 362 LEU A N 1
ATOM 2893 C CA . LEU A 1 362 ? -9.301 9.789 12.584 1.00 90.50 362 LEU A CA 1
ATOM 2894 C C . LEU A 1 362 ? -9.337 8.662 13.623 1.00 90.50 362 LEU A C 1
ATOM 2896 O O . LEU A 1 362 ? -9.545 7.498 13.288 1.00 90.50 362 LEU A O 1
ATOM 2900 N N . GLY A 1 363 ? -9.229 9.030 14.897 1.00 88.19 363 GLY A N 1
ATOM 2901 C CA . GLY A 1 363 ? -9.220 8.076 16.006 1.00 88.19 363 GLY A CA 1
ATOM 2902 C C . GLY A 1 363 ? -7.894 7.326 16.146 1.00 88.19 363 GLY A C 1
ATOM 2903 O O . GLY A 1 363 ? -6.928 7.595 15.435 1.00 88.19 363 GLY A O 1
ATOM 2904 N N . GLU A 1 364 ? -7.850 6.397 17.096 1.00 90.25 364 GLU A N 1
ATOM 2905 C CA . GLU A 1 364 ? -6.639 5.641 17.425 1.00 90.25 364 GLU A CA 1
ATOM 2906 C C . GLU A 1 364 ? -6.446 4.428 16.505 1.00 90.25 364 GLU A C 1
ATOM 2908 O O . GLU A 1 364 ? -7.440 3.778 16.148 1.00 90.25 364 GLU A O 1
ATOM 2913 N N . PRO A 1 365 ? -5.196 4.053 16.175 1.00 93.38 365 PRO A N 1
ATOM 2914 C CA . PRO A 1 365 ? -4.917 2.817 15.462 1.00 93.38 365 PRO A CA 1
ATOM 2915 C C . PRO A 1 365 ? -5.464 1.591 16.199 1.00 93.38 365 PRO A C 1
ATOM 2917 O O . PRO A 1 365 ? -5.397 1.484 17.424 1.00 93.38 365 PRO A O 1
ATOM 2920 N N . GLN A 1 366 ? -6.018 0.654 15.438 1.00 91.81 366 GLN A N 1
ATOM 2921 C CA . GLN A 1 366 ? -6.656 -0.559 15.931 1.00 91.81 366 GLN A CA 1
ATOM 2922 C C . GLN A 1 366 ? -5.829 -1.781 15.546 1.00 91.81 366 GLN A C 1
ATOM 2924 O O . GLN A 1 366 ? -5.421 -1.932 14.394 1.00 91.81 366 GLN A O 1
ATOM 2929 N N . LEU A 1 367 ? -5.616 -2.670 16.511 1.00 88.38 367 LEU A N 1
ATOM 2930 C CA . LEU A 1 367 ? -4.942 -3.942 16.291 1.00 88.38 367 LEU A CA 1
ATOM 2931 C C . LEU A 1 367 ? -5.830 -4.854 15.437 1.00 88.38 367 LEU A C 1
ATOM 2933 O O . LEU A 1 367 ? -6.963 -5.157 15.810 1.00 88.38 367 LEU A O 1
ATOM 2937 N N . ILE A 1 368 ? -5.289 -5.318 14.315 1.00 87.62 368 ILE A N 1
ATOM 2938 C CA . ILE A 1 368 ? -5.933 -6.272 13.413 1.00 87.62 368 ILE A CA 1
ATOM 2939 C C . ILE A 1 368 ? -5.532 -7.702 13.762 1.00 87.62 368 ILE A C 1
ATOM 2941 O O . ILE A 1 368 ? -6.392 -8.572 13.908 1.00 87.62 368 ILE A O 1
ATOM 2945 N N . LYS A 1 369 ? -4.228 -7.961 13.886 1.00 84.44 369 LYS A N 1
ATOM 2946 C CA . LYS A 1 369 ? -3.707 -9.304 14.154 1.00 84.44 369 LYS A CA 1
ATOM 2947 C C . LYS A 1 369 ? -2.382 -9.230 14.897 1.00 84.44 369 LYS A C 1
ATOM 2949 O O . LYS A 1 369 ? -1.475 -8.532 14.460 1.00 84.44 369 LYS A O 1
ATOM 2954 N N . LYS A 1 370 ? -2.275 -9.984 15.992 1.00 87.19 370 LYS A N 1
ATOM 2955 C CA . LYS A 1 370 ? -1.015 -10.146 16.721 1.00 87.19 370 LYS A CA 1
ATOM 2956 C C . LYS A 1 370 ? -0.058 -11.086 16.012 1.00 87.19 370 LYS A C 1
ATOM 2958 O O . LYS A 1 370 ? -0.521 -12.008 15.338 1.00 87.19 370 LYS A O 1
ATOM 2963 N N . ASP A 1 371 ? 1.230 -10.876 16.260 1.00 84.25 371 ASP A N 1
ATOM 2964 C CA . ASP A 1 371 ? 2.330 -11.746 15.844 1.00 84.25 371 ASP A CA 1
ATOM 2965 C C . ASP A 1 371 ? 2.221 -12.089 14.352 1.00 84.25 371 ASP A C 1
ATOM 2967 O O . ASP A 1 371 ? 2.171 -13.243 13.925 1.00 84.25 371 ASP A O 1
ATOM 2971 N N . PHE A 1 372 ? 2.042 -11.035 13.551 1.00 83.50 372 PHE A N 1
ATOM 2972 C CA . PHE A 1 372 ? 1.919 -11.148 12.104 1.00 83.50 372 PHE A CA 1
ATOM 2973 C C . PHE A 1 372 ? 3.262 -11.516 11.469 1.00 83.50 372 PHE A C 1
ATOM 2975 O O . PHE A 1 372 ? 3.291 -12.227 10.463 1.00 83.50 372 PHE A O 1
ATOM 2982 N N . GLY A 1 373 ? 4.352 -11.057 12.091 1.00 79.62 373 GLY A N 1
ATOM 2983 C CA . GLY A 1 373 ? 5.725 -11.279 11.665 1.00 79.62 373 GLY A CA 1
ATOM 2984 C C . GLY A 1 373 ? 6.370 -10.038 11.047 1.00 79.62 373 GLY A C 1
ATOM 2985 O O . GLY A 1 373 ? 5.701 -9.114 10.588 1.00 79.62 373 GLY A O 1
ATOM 2986 N N . TYR A 1 374 ? 7.700 -10.049 11.048 1.00 68.12 374 TYR A N 1
ATOM 2987 C CA . TYR A 1 374 ? 8.578 -9.066 10.413 1.00 68.12 374 TYR A CA 1
ATOM 2988 C C . TYR A 1 374 ? 9.053 -9.634 9.065 1.00 68.12 374 TYR A C 1
ATOM 2990 O O . TYR A 1 374 ? 9.284 -10.841 8.987 1.00 68.12 374 TYR A O 1
ATOM 2998 N N . ASN A 1 375 ? 9.225 -8.803 8.029 1.00 61.53 375 ASN A N 1
ATOM 2999 C CA . ASN A 1 375 ? 9.532 -9.166 6.622 1.00 61.53 375 ASN A CA 1
ATOM 3000 C C . ASN A 1 375 ? 8.319 -9.439 5.720 1.00 61.53 375 ASN A C 1
ATOM 3002 O O . ASN A 1 375 ? 8.229 -10.463 5.036 1.00 61.53 375 ASN A O 1
ATOM 3006 N N . VAL A 1 376 ? 7.387 -8.492 5.679 1.00 63.25 376 VAL A N 1
ATOM 3007 C CA . VAL A 1 376 ? 6.302 -8.521 4.700 1.00 63.25 376 VAL A CA 1
ATOM 3008 C C . VAL A 1 376 ? 6.736 -7.756 3.452 1.00 63.25 376 VAL A C 1
ATOM 3010 O O . VAL A 1 376 ? 6.684 -6.533 3.411 1.00 63.25 376 VAL A O 1
ATOM 3013 N N . TRP A 1 377 ? 7.177 -8.494 2.434 1.00 54.66 377 TRP A N 1
ATOM 3014 C CA . TRP A 1 377 ? 7.701 -7.929 1.181 1.00 54.66 377 TRP A CA 1
ATOM 3015 C C . TRP A 1 377 ? 6.608 -7.426 0.234 1.00 54.66 377 TRP A C 1
ATOM 3017 O O . TRP A 1 377 ? 6.832 -6.506 -0.541 1.00 54.66 377 TRP A O 1
ATOM 3027 N N . ASN A 1 378 ? 5.420 -8.031 0.296 1.00 56.03 378 ASN A N 1
ATOM 3028 C CA . ASN A 1 378 ? 4.261 -7.666 -0.509 1.00 56.03 378 ASN A CA 1
ATOM 3029 C C . ASN A 1 378 ? 2.977 -7.926 0.280 1.00 56.03 378 ASN A C 1
ATOM 3031 O O . ASN A 1 378 ? 2.782 -9.018 0.815 1.00 56.03 378 ASN A O 1
ATOM 3035 N N . VAL A 1 379 ? 2.075 -6.942 0.312 1.00 53.31 379 VAL A N 1
ATOM 3036 C CA . VAL A 1 379 ? 0.729 -7.099 0.880 1.00 53.31 379 VAL A CA 1
ATOM 3037 C C . VAL A 1 379 ? -0.300 -6.938 -0.207 1.00 53.31 379 VAL A C 1
ATOM 3039 O O . VAL A 1 379 ? -0.317 -5.937 -0.920 1.00 53.31 379 VAL A O 1
ATOM 3042 N N . ILE A 1 380 ? -1.159 -7.944 -0.282 1.00 49.97 380 ILE A N 1
ATOM 3043 C CA . ILE A 1 380 ? -2.277 -8.109 -1.196 1.00 49.97 380 ILE A CA 1
ATOM 3044 C C . ILE A 1 380 ? -3.546 -7.970 -0.347 1.00 49.97 380 ILE A C 1
ATOM 3046 O O . ILE A 1 380 ? -3.624 -8.569 0.724 1.00 49.97 380 ILE A O 1
ATOM 3050 N N . GLY A 1 381 ? -4.499 -7.150 -0.778 1.00 43.00 381 GLY A N 1
ATOM 3051 C CA . GLY A 1 381 ? -5.709 -6.792 -0.035 1.00 43.00 381 GLY A CA 1
ATOM 3052 C C . GLY A 1 381 ? -6.950 -6.878 -0.891 1.00 43.00 381 GLY A C 1
ATOM 3053 O O . GLY A 1 381 ? -6.791 -6.751 -2.125 1.00 43.00 381 GLY A O 1
#

Foldseek 3Di:
DDDDDDDDDDDDDDPPPPPPPPPPCPPLNVLLVVLVCCCPVVVNLVVSLVSLVVSCVVPVVVLQSVLVSLLSNLVSCVVVVHPCSLVSLVCSVPVRVVNVVSVVVSVVVNVVVVPPPPDPLPDDDDLDDCCQQFPLDWDDAPQWIWGAGLQQRWIKIAGNVPSDIDTPDGPNPDDRQQSPQWRDWDAFNNRQKIWTKGWDQDPVVRAIWIAIFMDGPVRPDRDSLDPDTFSDKGFAEAQLVRQWTFIWTHHPNWIFTWIAGPPNRDIDTLDTALDDDPKDLHWYAQNNRQKIKTWHDPDNPLPATFIWIAGPPPSDIDTPLDDNWHKHWADADNVSFKTWIWTCRVVAGFIWIFGDDPRDTDDHIDTSGGRPDDDDNHDDD

Nearest PDB structures (foldseek):
  4pwz-assembly1_A  TM=6.294E-01  e=9.253E-11  Yersinia pestis CO92
  2w8b-assembly1_A  TM=6.003E-01  e=9.741E-11  Escherichia coli
  6pnv-assembly1_A  TM=6.219E-01  e=2.017E-09  Salmonella enterica subsp. enterica serovar Typhimurium str. LT2-4
  3iax-assembly1_A  TM=5.716E-01  e=1.642E-09  Escherichia coli
  2ivz-assembly4_D  TM=5.641E-01  e=5.634E-09  Escherichia coli